Protein AF-0000000065790325 (afdb_homodimer)

Nearest PDB structures (foldseek):
  12as-assembly1_A  TM=9.814E-01  e=4.081E-41  Escherichia coli K-12
  4lns-assembly1_A-2  TM=9.225E-01  e=5.784E-32  Trypanosoma brucei brucei TREU927
  1kmm-assembly1_A  TM=5.498E-01  e=1.445E-05  Escherichia coli
  1htt-assembly2_C  TM=5.388E-01  e=2.063E-05  Escherichia coli
  7z6r-assembly1_A  TM=5.698E-01  e=1.647E-04  Psychrobacter arcticus

Sequence (676 aa):
MAKLVIPSDYDPKMTIRETEKAIRYIRETFQTEFGTAMNLERISAPMFVKKSSGLNDNLSGWEKPVSFTLHDGNEGELQIVHSLAKWKRWALKHYGFSHGEGLFTNMNAIRKDEEVLDNLHSVYVDQWDWEKVIDKSERTEATLRQTVQRIFETIKGMEYHVRALYPQAAYHLPEEISFVTSEELEARWPSLTPSEREDKICQEKGAVFLEHIGGALPLSKKPHDLRAPDYDDWTLNGDLLFWYEPLQRAFEVSSMSIRVDEDRLQEQLKLAGAEDRLDLPFHQALLKGDLPYSIGGGIGQSRLCMLLLGKAHIGEVQASIWPDEIVEKCQAAKIQLLMAKLVIPSDYDPKMTIRETEKAIRYIRETFQTEFGTAMNLERISAPMFVKKSSGLNDNLSGWEKPVSFTLHDGNEGELQIVHSLAKWKRWALKHYGFSHGEGLFTNMNAIRKDEEVLDNLHSVYVDQWDWEKVIDKSERTEATLRQTVQRIFETIKGMEYHVRALYPQAAYHLPEEISFVTSEELEARWPSLTPSEREDKICQEKGAVFLEHIGGALPLSKKPHDLRAPDYDDWTLNGDLLFWYEPLQRAFEVSSMSIRVDEDRLQEQLKLAGAEDRLDLPFHQALLKGDLPYSIGGGIGQSRLCMLLLGKAHIGEVQASIWPDEIVEKCQAAKIQLL

Solvent-accessible surface area (backbone atoms only — not comparable to full-atom values): 35591 Å² total; per-residue (Å²): 123,66,72,71,68,77,50,86,86,55,69,63,77,54,53,72,63,55,44,32,52,50,45,52,51,51,55,58,51,46,53,52,51,47,23,62,77,63,41,32,41,65,43,78,55,59,55,50,45,45,59,79,44,54,38,58,50,52,57,83,63,78,60,62,62,54,62,51,60,46,68,80,50,88,72,54,52,32,26,39,22,63,43,55,74,52,42,44,48,53,45,38,50,76,66,64,57,47,80,65,27,30,35,29,26,78,43,61,24,47,42,44,56,52,82,47,70,40,40,83,38,61,43,60,42,45,23,47,35,33,33,30,33,42,56,77,89,51,75,42,67,66,51,50,52,53,51,50,51,50,51,50,50,47,52,53,50,48,40,54,54,40,34,72,76,38,60,84,33,39,36,88,73,64,93,55,74,42,81,47,42,44,60,56,46,41,70,76,41,70,89,51,52,57,70,54,44,44,28,52,52,14,67,74,55,32,18,32,37,42,23,41,40,38,44,64,31,89,84,80,62,41,43,66,42,83,50,46,42,79,47,43,23,38,82,42,24,32,36,40,31,29,43,36,73,76,73,69,36,52,40,74,38,30,44,36,20,37,40,43,53,56,65,51,31,55,52,36,18,55,76,67,71,45,59,75,53,54,77,26,55,50,44,41,35,42,64,71,60,69,47,68,46,36,36,35,36,36,35,31,49,41,49,45,47,24,52,42,41,56,54,73,35,42,39,55,59,37,34,63,83,76,59,66,69,56,52,53,53,29,52,78,53,56,45,63,63,80,120,65,71,71,68,77,51,84,86,58,71,66,78,54,53,72,64,54,45,32,51,49,46,52,51,50,55,57,50,45,54,52,52,47,24,60,75,62,42,32,41,66,44,78,56,58,55,49,45,44,58,79,44,54,37,58,51,51,58,82,64,79,60,65,61,55,60,50,61,46,68,80,50,89,71,54,54,33,26,39,21,63,43,55,74,51,43,45,47,53,45,38,50,76,68,64,57,47,78,64,29,29,35,31,25,80,45,61,23,47,40,42,54,53,81,46,70,40,40,84,38,62,43,58,43,44,24,46,36,33,33,30,32,43,56,77,91,51,75,41,66,66,51,50,52,52,51,50,51,53,51,50,50,49,52,53,51,47,41,54,54,40,34,72,76,38,59,84,32,40,35,88,74,63,94,55,75,43,79,48,42,44,60,58,46,40,71,76,41,70,87,50,52,56,68,54,43,44,28,52,52,15,66,73,56,31,18,32,37,42,23,41,41,38,44,62,30,88,85,80,63,41,42,67,42,85,49,45,42,79,47,43,22,38,84,43,24,32,35,38,32,29,44,35,73,75,75,69,36,52,41,74,39,31,43,39,21,36,38,42,52,54,65,51,29,54,52,36,17,54,76,67,72,46,58,75,54,53,77,26,55,52,45,41,36,42,64,71,60,69,46,68,46,36,36,34,35,35,35,32,48,41,50,45,47,24,53,42,41,56,53,74,34,41,39,54,59,36,35,63,82,74,58,66,69,56,53,53,54,29,52,76,52,56,46,64,65,80

InterPro domains:
  IPR004618 Aspartate--ammonia ligase [MF_00555] (12-334)
  IPR004618 Aspartate--ammonia ligase [PF03590] (20-248)
  IPR004618 Aspartate--ammonia ligase [PIRSF001555] (9-338)
  IPR004618 Aspartate--ammonia ligase [PTHR30073] (16-331)
  IPR004618 Aspartate--ammonia ligase [TIGR00669] (20-330)
  IPR004618 Aspartate--ammonia ligase [cd00645] (20-330)
  IPR006195 Aminoacyl-tRNA synthetase, class II [PS50862] (24-323)
  IPR045864 Class II Aminoacyl-tRNA synthetase/Biotinyl protein ligase (BPL) and lipoyl protein ligase (LPL) [G3DSA:3.30.930.10] (13-333)
  IPR045864 Class II Aminoacyl-tRNA synthetase/Biotinyl protein ligase (BPL) and lipoyl protein ligase (LPL) [SSF55681] (16-331)

Structure (mmCIF, N/CA/C/O backbone):
data_AF-0000000065790325-model_v1
#
loop_
_entity.id
_entity.type
_entity.pdbx_description
1 polymer 'Aspartate--ammonia ligase'
#
loop_
_atom_site.group_PDB
_atom_site.id
_atom_site.type_symbol
_atom_site.label_atom_id
_atom_site.label_alt_id
_atom_site.label_comp_id
_atom_site.label_asym_id
_atom_site.label_entity_id
_atom_site.label_seq_id
_atom_site.pdbx_PDB_ins_code
_atom_site.Cartn_x
_atom_site.Cartn_y
_atom_site.Cartn_z
_atom_site.occupancy
_atom_site.B_iso_or_equiv
_atom_site.auth_seq_id
_atom_site.auth_comp_id
_atom_site.auth_asym_id
_atom_site.auth_atom_id
_atom_site.pdbx_PDB_model_num
ATOM 1 N N . MET A 1 1 ? -16.719 -12.367 -21.938 1 38.97 1 MET A N 1
ATOM 2 C CA . MET A 1 1 ? -16.766 -11.75 -20.609 1 38.97 1 MET A CA 1
ATOM 3 C C . MET A 1 1 ? -16.766 -12.812 -19.516 1 38.97 1 MET A C 1
ATOM 5 O O . MET A 1 1 ? -17.594 -13.719 -19.531 1 38.97 1 MET A O 1
ATOM 9 N N . ALA A 1 2 ? -15.516 -13.125 -18.969 1 55.03 2 ALA A N 1
ATOM 10 C CA . ALA A 1 2 ? -15.594 -14.211 -18 1 55.03 2 ALA A CA 1
ATOM 11 C C . ALA A 1 2 ? -16.766 -14.016 -17.047 1 55.03 2 ALA A C 1
ATOM 13 O O . ALA A 1 2 ? -17.125 -12.883 -16.734 1 55.03 2 ALA A O 1
ATOM 14 N N . LYS A 1 3 ? -17.547 -15.031 -16.859 1 76.81 3 LYS A N 1
ATOM 15 C CA . LYS A 1 3 ? -18.875 -15.094 -16.234 1 76.81 3 LYS A CA 1
ATOM 16 C C . LYS A 1 3 ? -18.75 -15.133 -14.711 1 76.81 3 LYS A C 1
ATOM 18 O O . LYS A 1 3 ? -17.938 -15.883 -14.164 1 76.81 3 LYS A O 1
ATOM 23 N N . LEU A 1 4 ? -19.125 -14.172 -14.062 1 92.69 4 LEU A N 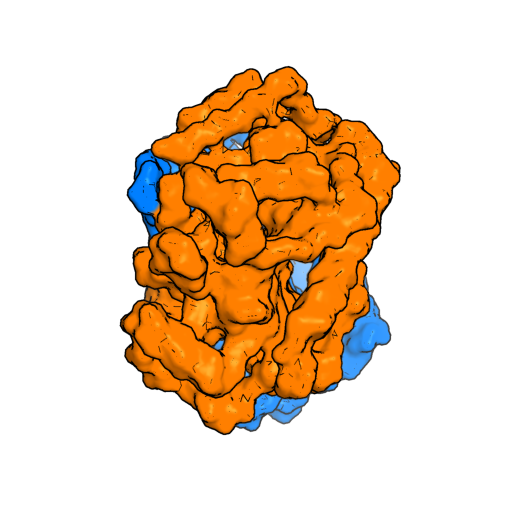1
ATOM 24 C CA . LEU A 1 4 ? -19.344 -14.148 -12.617 1 92.69 4 LEU A CA 1
ATOM 25 C C . LEU A 1 4 ? -20.031 -15.422 -12.156 1 92.69 4 LEU A C 1
ATOM 27 O O . LEU A 1 4 ? -21.047 -15.828 -12.734 1 92.69 4 LEU A O 1
ATOM 31 N N . VAL A 1 5 ? -19.359 -16.125 -11.305 1 95.38 5 VAL A N 1
ATOM 32 C CA . VAL A 1 5 ? -19.938 -17.328 -10.703 1 95.38 5 VAL A CA 1
ATOM 33 C C . VAL A 1 5 ? -20.578 -16.969 -9.359 1 95.38 5 VAL A C 1
ATOM 35 O O . VAL A 1 5 ? -19.922 -16.359 -8.5 1 95.38 5 VAL A O 1
ATOM 38 N N . ILE A 1 6 ? -21.844 -17.344 -9.219 1 95.88 6 ILE A N 1
ATOM 39 C CA . ILE A 1 6 ? -22.531 -17.203 -7.945 1 95.88 6 ILE A CA 1
ATOM 40 C C . ILE A 1 6 ? -22.766 -18.578 -7.324 1 95.88 6 ILE A C 1
ATOM 42 O O . ILE A 1 6 ? -23.562 -19.375 -7.84 1 95.88 6 ILE A O 1
ATOM 46 N N . PRO A 1 7 ? -22.062 -18.828 -6.223 1 95 7 PRO A N 1
ATOM 47 C CA . PRO A 1 7 ? -22.312 -20.125 -5.586 1 95 7 PRO A CA 1
ATOM 48 C C . PRO A 1 7 ? -23.75 -20.281 -5.113 1 95 7 PRO A C 1
ATOM 50 O O . PRO A 1 7 ? -24.359 -19.297 -4.66 1 95 7 PRO A O 1
ATOM 53 N N . SER A 1 8 ? -24.219 -21.516 -5.215 1 89.69 8 SER A N 1
ATOM 54 C CA . SER A 1 8 ? -25.578 -21.781 -4.754 1 89.69 8 SER A CA 1
ATOM 55 C C . SER A 1 8 ? -25.703 -21.531 -3.256 1 89.69 8 SER A C 1
ATOM 57 O O . SER A 1 8 ? -24.891 -22.016 -2.471 1 89.69 8 SER A O 1
ATOM 59 N N . ASP A 1 9 ? -26.641 -20.781 -2.789 1 88.19 9 ASP A N 1
ATOM 60 C CA . ASP A 1 9 ? -26.969 -20.5 -1.396 1 88.19 9 ASP A CA 1
ATOM 61 C C . ASP A 1 9 ? -25.781 -19.906 -0.655 1 88.19 9 ASP A C 1
ATOM 63 O O . ASP A 1 9 ? -25.469 -20.312 0.465 1 88.19 9 ASP A O 1
ATOM 67 N N . TYR A 1 10 ? -25.109 -19.078 -1.27 1 94.5 10 TYR A N 1
ATOM 68 C CA . TYR A 1 10 ? -23.938 -18.453 -0.667 1 94.5 10 TYR A CA 1
ATOM 69 C C . TYR A 1 10 ? -24.328 -17.656 0.571 1 94.5 10 TYR A C 1
ATOM 71 O O . TYR A 1 10 ? -25.328 -16.938 0.569 1 94.5 10 TYR A O 1
ATOM 79 N N . ASP A 1 11 ? -23.562 -17.859 1.636 1 94.56 11 ASP A N 1
ATOM 80 C CA . ASP A 1 11 ? -23.594 -17.094 2.877 1 94.56 11 ASP A CA 1
ATOM 81 C C . ASP A 1 11 ? -22.203 -16.594 3.244 1 94.56 11 ASP A C 1
ATOM 83 O O . ASP A 1 11 ? -21.281 -17.391 3.451 1 94.56 11 ASP A O 1
ATOM 87 N N . PRO A 1 12 ? -22.047 -15.281 3.371 1 94.25 12 PRO A N 1
ATOM 88 C CA . PRO A 1 12 ? -20.719 -14.758 3.713 1 94.25 12 PRO A CA 1
ATOM 89 C C . PRO A 1 12 ? -20.266 -15.195 5.102 1 94.25 12 PRO A C 1
ATOM 91 O O . PRO A 1 12 ? -19.062 -15.148 5.395 1 94.25 12 PRO A O 1
ATOM 94 N N . LYS A 1 13 ? -21.109 -15.531 5.98 1 95.81 13 LYS A N 1
ATOM 95 C CA . LYS A 1 13 ? -20.859 -16.062 7.316 1 95.81 13 LYS A CA 1
ATOM 96 C C . LYS A 1 13 ? -20.406 -14.953 8.266 1 95.81 13 LYS A C 1
ATOM 98 O O . LYS A 1 13 ? -20.469 -15.109 9.484 1 95.81 13 LYS A O 1
ATOM 103 N N . MET A 1 14 ? -19.875 -13.906 7.77 1 97 14 MET A N 1
ATOM 104 C CA . MET A 1 14 ? -19.359 -12.789 8.555 1 97 14 MET A CA 1
ATOM 105 C C . MET A 1 14 ? -19.828 -11.453 7.984 1 97 14 MET A C 1
ATOM 107 O O . MET A 1 14 ? -20.016 -11.328 6.773 1 97 14 MET A O 1
ATOM 111 N N . THR A 1 15 ? -19.984 -10.492 8.898 1 96.62 15 THR A N 1
ATOM 112 C CA . THR A 1 15 ? -20.219 -9.125 8.445 1 96.62 15 THR A CA 1
ATOM 113 C C . THR A 1 15 ? -18.984 -8.539 7.793 1 96.62 15 THR A C 1
ATOM 115 O O . THR A 1 15 ? -17.891 -9.117 7.871 1 96.62 15 THR A O 1
ATOM 118 N N . ILE A 1 16 ? -19.141 -7.418 7.133 1 97 16 ILE A N 1
ATOM 119 C CA . ILE A 1 16 ? -18.031 -6.727 6.504 1 97 16 ILE A CA 1
ATOM 120 C C . ILE A 1 16 ? -16.969 -6.406 7.551 1 97 16 ILE A C 1
ATOM 122 O O . ILE A 1 16 ? -15.773 -6.648 7.336 1 97 16 ILE A O 1
ATOM 126 N N . ARG A 1 17 ? -17.344 -5.895 8.719 1 97.38 17 ARG A N 1
ATOM 127 C CA . ARG A 1 17 ? -16.406 -5.488 9.75 1 97.38 17 ARG A CA 1
ATOM 128 C C . ARG A 1 17 ? -15.695 -6.699 10.352 1 97.38 17 ARG A C 1
ATOM 130 O O . ARG A 1 17 ? -14.5 -6.633 10.672 1 97.38 17 ARG A O 1
ATOM 137 N N . GLU A 1 18 ? -16.406 -7.793 10.523 1 97.44 18 GLU A N 1
ATOM 138 C CA . GLU A 1 18 ? -15.781 -9.031 10.977 1 97.44 18 GLU A CA 1
ATOM 139 C C . GLU A 1 18 ? -14.75 -9.531 9.961 1 97.44 18 GLU A C 1
ATOM 141 O O . GLU A 1 18 ? -13.672 -9.984 10.336 1 97.44 18 GLU A O 1
ATOM 146 N N . THR A 1 19 ? -15.164 -9.453 8.688 1 98.31 19 THR A N 1
ATOM 147 C CA . THR A 1 19 ? -14.258 -9.859 7.621 1 98.31 19 THR A CA 1
ATOM 148 C C . THR A 1 19 ? -12.992 -9.016 7.633 1 98.31 19 THR A C 1
ATOM 150 O O . THR A 1 19 ? -11.883 -9.547 7.484 1 98.31 19 THR A O 1
ATOM 153 N N . GLU A 1 20 ? -13.141 -7.707 7.855 1 98.31 20 GLU A N 1
ATOM 154 C CA . GLU A 1 20 ? -11.992 -6.805 7.906 1 98.31 20 GLU A CA 1
ATOM 155 C C . GLU A 1 20 ? -11.07 -7.152 9.07 1 98.31 20 GLU A C 1
ATOM 157 O O . GLU A 1 20 ? -9.852 -7.078 8.945 1 98.31 20 GLU A O 1
ATOM 162 N N . LYS A 1 21 ? -11.617 -7.52 10.195 1 97.62 21 LYS A N 1
ATOM 163 C CA . LYS A 1 21 ? -10.812 -7.961 11.328 1 97.62 21 LYS A CA 1
ATOM 164 C C . LYS A 1 21 ? -10.031 -9.227 10.984 1 97.62 21 LYS A C 1
ATOM 166 O O . LYS A 1 21 ? -8.859 -9.352 11.352 1 97.62 21 LYS A O 1
ATOM 171 N N . ALA A 1 22 ? -10.703 -10.125 10.297 1 98.44 22 ALA A N 1
ATOM 172 C CA . ALA A 1 22 ? -10.047 -11.367 9.898 1 98.44 22 ALA A CA 1
ATOM 173 C C . ALA A 1 22 ? -8.93 -11.102 8.891 1 98.44 22 ALA A C 1
ATOM 175 O O . ALA A 1 22 ? -7.859 -11.703 8.977 1 98.44 22 ALA A O 1
ATOM 176 N N . ILE A 1 23 ? -9.188 -10.219 7.941 1 98.5 23 ILE A N 1
ATOM 177 C CA . ILE A 1 23 ? -8.188 -9.836 6.949 1 98.5 23 ILE A CA 1
ATOM 178 C C . ILE A 1 23 ? -6.945 -9.305 7.648 1 98.5 23 ILE A C 1
ATOM 180 O O . ILE A 1 23 ? -5.824 -9.711 7.34 1 98.5 23 ILE A O 1
ATOM 184 N N . ARG A 1 24 ? -7.129 -8.391 8.57 1 97.62 24 ARG A N 1
ATOM 185 C CA . ARG A 1 24 ? -6.004 -7.832 9.312 1 97.62 24 ARG A CA 1
ATOM 186 C C . ARG A 1 24 ? -5.211 -8.93 10.016 1 97.62 24 ARG A C 1
ATOM 188 O O . ARG A 1 24 ? -3.982 -8.961 9.945 1 97.62 24 ARG A O 1
ATOM 195 N N . TYR A 1 25 ? -5.918 -9.789 10.719 1 98.06 25 TYR A N 1
ATOM 196 C CA . TYR A 1 25 ? -5.27 -10.867 11.461 1 98.06 25 TYR A CA 1
ATOM 197 C C . TYR A 1 25 ? -4.453 -11.758 10.531 1 98.06 25 TYR A C 1
ATOM 199 O O . TYR A 1 25 ? -3.297 -12.07 10.82 1 98.06 25 TYR A O 1
ATOM 207 N N . ILE A 1 26 ? -5.055 -12.172 9.414 1 98.62 26 ILE A N 1
ATOM 208 C CA . ILE A 1 26 ? -4.402 -13.07 8.461 1 98.62 26 ILE A CA 1
ATOM 209 C C . ILE A 1 26 ? -3.15 -12.406 7.898 1 98.62 26 ILE A C 1
ATOM 211 O O . ILE A 1 26 ? -2.076 -13.008 7.879 1 98.62 26 ILE A O 1
ATOM 215 N N . ARG A 1 27 ? -3.275 -11.203 7.449 1 97.94 27 ARG A N 1
ATOM 216 C CA . ARG A 1 27 ? -2.158 -10.5 6.828 1 97.94 27 ARG A CA 1
ATOM 217 C C . ARG A 1 27 ? -1.004 -10.328 7.809 1 97.94 27 ARG A C 1
ATOM 219 O O . ARG A 1 27 ? 0.149 -10.609 7.473 1 97.94 27 ARG A O 1
ATOM 226 N N . GLU A 1 28 ? -1.287 -9.914 9.031 1 97 28 GLU A N 1
ATOM 227 C CA . GLU A 1 28 ? -0.241 -9.648 10.016 1 97 28 GLU A CA 1
ATOM 228 C C . GLU A 1 28 ? 0.417 -10.945 10.484 1 97 28 GLU A C 1
ATOM 230 O O . GLU A 1 28 ? 1.641 -11.008 10.617 1 97 28 GLU A O 1
ATOM 235 N N . THR A 1 29 ? -0.398 -11.922 10.727 1 98.12 29 THR A N 1
ATOM 236 C CA . THR A 1 29 ? 0.13 -13.18 11.242 1 98.12 29 THR A CA 1
ATOM 237 C C . THR A 1 29 ? 0.902 -13.922 10.148 1 98.12 29 THR A C 1
ATOM 239 O O . THR A 1 29 ? 1.987 -14.445 10.406 1 98.12 29 THR A O 1
ATOM 242 N N . PHE A 1 30 ? 0.343 -13.984 8.961 1 98.62 30 PHE A N 1
ATOM 243 C CA . PHE A 1 30 ? 0.989 -14.727 7.891 1 98.62 30 PHE A CA 1
ATOM 244 C C . PHE A 1 30 ? 2.354 -14.133 7.562 1 98.62 30 PHE A C 1
ATOM 246 O O . PHE A 1 30 ? 3.33 -14.859 7.383 1 98.62 30 PHE A O 1
ATOM 253 N N . GLN A 1 31 ? 2.41 -12.836 7.402 1 97.69 31 GLN A N 1
ATOM 254 C CA . GLN A 1 31 ? 3.682 -12.242 7.004 1 97.69 31 GLN A CA 1
ATOM 255 C C . GLN A 1 31 ? 4.766 -12.516 8.047 1 97.69 31 GLN A C 1
ATOM 257 O O . GLN A 1 31 ? 5.938 -12.672 7.703 1 97.69 31 GLN A O 1
ATOM 262 N N . THR A 1 32 ? 4.383 -12.531 9.312 1 97.62 32 THR A N 1
ATOM 263 C CA . THR A 1 32 ? 5.34 -12.844 10.367 1 97.62 32 THR A CA 1
ATOM 264 C C . THR A 1 32 ? 5.812 -14.289 10.266 1 97.62 32 THR A C 1
ATOM 266 O O . THR A 1 32 ? 7.016 -14.562 10.297 1 97.62 32 THR A O 1
ATOM 269 N N . GLU A 1 33 ? 4.863 -15.203 10.133 1 98.44 33 GLU A N 1
ATOM 270 C CA . GLU A 1 33 ? 5.191 -16.625 10.055 1 98.44 33 GLU A CA 1
ATOM 271 C C . GLU A 1 33 ? 5.949 -16.938 8.766 1 98.44 33 GLU A C 1
ATOM 273 O O . GLU A 1 33 ? 6.906 -17.719 8.781 1 98.44 33 GLU A O 1
ATOM 278 N N . PHE A 1 34 ? 5.48 -16.375 7.723 1 98.56 34 PHE A N 1
ATOM 279 C CA . PHE A 1 34 ? 6.098 -16.547 6.41 1 98.56 34 PHE A CA 1
ATOM 280 C C . PHE A 1 34 ? 7.531 -16.016 6.418 1 98.56 34 PHE A C 1
ATOM 282 O O . PHE A 1 34 ? 8.445 -16.703 5.953 1 98.56 34 PHE A O 1
ATOM 289 N N . GLY A 1 35 ? 7.707 -14.805 6.938 1 98.5 35 GLY A N 1
ATOM 290 C CA . GLY A 1 35 ? 9.047 -14.25 7.059 1 98.5 35 GLY A CA 1
ATOM 291 C C . GLY A 1 35 ? 9.984 -15.125 7.863 1 98.5 35 GLY A C 1
ATOM 292 O O . GLY A 1 35 ? 11.141 -15.32 7.477 1 98.5 35 GLY A O 1
ATOM 293 N N . THR A 1 36 ? 9.453 -15.617 8.953 1 98.31 36 THR A N 1
ATOM 294 C CA . THR A 1 36 ? 10.266 -16.469 9.82 1 98.31 36 THR A CA 1
ATOM 295 C C . THR A 1 36 ? 10.602 -17.781 9.133 1 98.31 36 THR A C 1
ATOM 297 O O . THR A 1 36 ? 11.758 -18.188 9.086 1 98.31 36 THR A O 1
ATOM 300 N N . ALA A 1 37 ? 9.602 -18.438 8.555 1 98.44 37 ALA A N 1
ATOM 301 C CA . ALA A 1 37 ? 9.766 -19.75 7.934 1 98.44 37 ALA A CA 1
ATOM 302 C C . ALA A 1 37 ? 10.742 -19.672 6.762 1 98.44 37 ALA A C 1
ATOM 304 O O . ALA A 1 37 ? 11.492 -20.625 6.516 1 98.44 37 ALA A O 1
ATOM 305 N N . MET A 1 38 ? 10.781 -18.578 6.051 1 98.62 38 MET A N 1
ATOM 306 C CA . MET A 1 38 ? 11.547 -18.453 4.809 1 98.62 38 MET A CA 1
ATOM 307 C C . MET A 1 38 ? 12.812 -17.641 5.027 1 98.62 38 MET A C 1
ATOM 309 O O . MET A 1 38 ? 13.602 -17.438 4.098 1 98.62 38 MET A O 1
ATOM 313 N N . ASN A 1 39 ? 13.031 -17.125 6.305 1 98.62 39 ASN A N 1
ATOM 314 C CA . ASN A 1 39 ? 14.156 -16.266 6.633 1 98.62 39 ASN A CA 1
ATOM 315 C C . ASN A 1 39 ? 14.18 -15.016 5.766 1 98.62 39 ASN A C 1
ATOM 317 O O . ASN A 1 39 ? 15.18 -14.727 5.105 1 98.62 39 ASN A O 1
ATOM 321 N N . LEU A 1 40 ? 13.086 -14.305 5.75 1 98.81 40 LEU A N 1
ATOM 322 C CA . LEU A 1 40 ? 12.922 -13.086 4.965 1 98.81 40 LEU A CA 1
ATOM 323 C C . LEU A 1 40 ? 12.742 -11.875 5.867 1 98.81 40 LEU A C 1
ATOM 325 O O . LEU A 1 40 ? 12.133 -11.969 6.934 1 98.81 40 LEU A O 1
ATOM 329 N N . GLU A 1 41 ? 13.234 -10.758 5.426 1 98.38 41 GLU A N 1
ATOM 330 C CA . GLU A 1 41 ? 13.062 -9.477 6.094 1 98.38 41 GLU A CA 1
ATOM 331 C C . GLU A 1 41 ? 12.109 -8.57 5.316 1 98.38 41 GLU A C 1
ATOM 333 O O . GLU A 1 41 ? 12.148 -8.531 4.086 1 98.38 41 GLU A O 1
ATOM 338 N N . ARG A 1 42 ? 11.242 -7.914 6.039 1 98.25 42 ARG A N 1
ATOM 339 C CA . ARG A 1 42 ? 10.328 -6.977 5.398 1 98.25 42 ARG A CA 1
ATOM 340 C C . ARG A 1 42 ? 11.07 -5.738 4.902 1 98.25 42 ARG A C 1
ATOM 342 O O . ARG A 1 42 ? 11.805 -5.105 5.66 1 98.25 42 ARG A O 1
ATOM 349 N N . ILE A 1 43 ? 10.906 -5.379 3.672 1 98.19 43 ILE A N 1
ATOM 350 C CA . ILE A 1 43 ? 11.57 -4.23 3.059 1 98.19 43 ILE A CA 1
ATOM 351 C C . ILE A 1 43 ? 10.531 -3.318 2.412 1 98.19 43 ILE A C 1
ATOM 353 O O . ILE A 1 43 ? 9.531 -3.797 1.861 1 98.19 43 ILE A O 1
ATOM 357 N N . SER A 1 44 ? 10.711 -1.984 2.492 1 97.44 44 SER A N 1
ATOM 358 C CA . SER A 1 44 ? 9.852 -1.008 1.83 1 97.44 44 SER A CA 1
ATOM 359 C C . SER A 1 44 ? 9.992 -1.082 0.314 1 97.44 44 SER A C 1
ATOM 361 O O . SER A 1 44 ? 11.109 -1.072 -0.21 1 97.44 44 SER A O 1
ATOM 363 N N . ALA A 1 45 ? 8.875 -1.185 -0.318 1 95.5 45 ALA A N 1
ATOM 364 C CA . ALA A 1 45 ? 8.898 -1.366 -1.767 1 95.5 45 ALA A CA 1
ATOM 365 C C . ALA A 1 45 ? 8.383 -0.122 -2.484 1 95.5 45 ALA A C 1
ATOM 367 O O . ALA A 1 45 ? 7.59 0.64 -1.927 1 95.5 45 ALA A O 1
ATOM 368 N N . PRO A 1 46 ? 8.875 0.091 -3.688 1 97.31 46 PRO A N 1
ATOM 369 C CA . PRO A 1 46 ? 8.336 1.19 -4.488 1 97.31 46 PRO A CA 1
ATOM 370 C C . PRO A 1 46 ? 6.965 0.867 -5.082 1 97.31 46 PRO A C 1
ATOM 372 O O . PRO A 1 46 ? 6.695 -0.287 -5.43 1 97.31 46 PRO A O 1
ATOM 375 N N . MET A 1 47 ? 6.191 1.908 -5.211 1 97.62 47 MET A N 1
ATOM 376 C CA . MET A 1 47 ? 4.91 1.775 -5.898 1 97.62 47 MET A CA 1
ATOM 377 C C . MET A 1 47 ? 5.078 1.966 -7.402 1 97.62 47 MET A C 1
ATOM 379 O O . MET A 1 47 ? 4.242 1.516 -8.188 1 97.62 47 MET A O 1
ATOM 383 N N . PHE A 1 48 ? 6.086 2.646 -7.789 1 98.06 48 PHE A N 1
ATOM 384 C CA . PHE A 1 48 ? 6.398 2.932 -9.188 1 98.06 48 PHE A CA 1
ATOM 385 C C . PHE A 1 48 ? 7.906 2.945 -9.414 1 98.06 48 PHE A C 1
ATOM 387 O O . PHE A 1 48 ? 8.68 3.121 -8.469 1 98.06 48 PHE A O 1
ATOM 394 N N . VAL A 1 49 ? 8.312 2.746 -10.625 1 97.06 49 VAL A N 1
ATOM 395 C CA . VAL A 1 49 ? 9.711 2.74 -11.039 1 97.06 49 VAL A CA 1
ATOM 396 C C . VAL A 1 49 ? 9.859 3.512 -12.352 1 97.06 49 VAL A C 1
ATOM 398 O O . VAL A 1 49 ? 8.875 3.777 -13.039 1 97.06 49 VAL A O 1
ATOM 401 N N . LYS A 1 50 ? 11.109 3.861 -12.656 1 95.69 50 LYS A N 1
ATOM 402 C CA . LYS A 1 50 ? 11.398 4.473 -13.953 1 95.69 50 LYS A CA 1
ATOM 403 C C . LYS A 1 50 ? 11.281 3.451 -15.078 1 95.69 50 LYS A C 1
ATOM 405 O O . LYS A 1 50 ? 11.797 2.338 -14.977 1 95.69 50 LYS A O 1
ATOM 410 N N . LYS A 1 51 ? 10.625 3.859 -16.109 1 95.19 51 LYS A N 1
ATOM 411 C CA . LYS A 1 51 ? 10.555 3 -17.297 1 95.19 51 LYS A CA 1
ATOM 412 C C . LYS A 1 51 ? 11.953 2.605 -17.766 1 95.19 51 LYS A C 1
ATOM 414 O O . LYS A 1 51 ? 12.188 1.452 -18.125 1 95.19 51 LYS A O 1
ATOM 419 N N . SER A 1 52 ? 12.859 3.486 -17.688 1 94.06 52 SER A N 1
ATOM 420 C CA . SER A 1 52 ? 14.203 3.312 -18.219 1 94.06 52 SER A CA 1
ATOM 421 C C . SER A 1 52 ? 15.008 2.312 -17.391 1 94.06 52 SER A C 1
ATOM 423 O O . SER A 1 52 ? 16.062 1.845 -17.828 1 94.06 52 SER A O 1
ATOM 425 N N . SER A 1 53 ? 14.539 1.98 -16.219 1 93.31 53 SER A N 1
ATOM 426 C CA . SER A 1 53 ? 15.297 1.084 -15.352 1 93.31 53 SER A CA 1
ATOM 427 C C . SER A 1 53 ? 15.148 -0.368 -15.789 1 93.31 53 SER A C 1
ATOM 429 O O . SER A 1 53 ? 15.984 -1.211 -15.469 1 93.31 53 SER A O 1
ATOM 431 N N . GLY A 1 54 ? 14.031 -0.709 -16.484 1 93.62 54 GLY A N 1
ATOM 432 C CA . GLY A 1 54 ? 13.727 -2.082 -16.844 1 93.62 54 GLY A CA 1
ATOM 433 C C . GLY A 1 54 ? 13.273 -2.928 -15.672 1 93.62 54 GLY A C 1
ATOM 434 O O . GLY A 1 54 ? 13.188 -4.152 -15.781 1 93.62 54 GLY A O 1
ATOM 435 N N . LEU A 1 55 ? 12.938 -2.283 -14.562 1 95.62 55 LEU A N 1
ATOM 436 C CA . LEU A 1 55 ? 12.633 -3.02 -13.344 1 95.62 55 LEU A CA 1
ATOM 437 C C . LEU A 1 55 ? 11.172 -3.453 -13.32 1 95.62 55 LEU A C 1
ATOM 439 O O . LEU A 1 55 ? 10.789 -4.34 -12.555 1 95.62 55 LEU A O 1
ATOM 443 N N . ASN A 1 56 ? 10.328 -2.812 -14.062 1 95.62 56 ASN A N 1
ATOM 444 C CA . ASN A 1 56 ? 8.914 -3.195 -14.047 1 95.62 56 ASN A CA 1
ATOM 445 C C . ASN A 1 56 ? 8.68 -4.516 -14.773 1 95.62 56 ASN A C 1
ATOM 447 O O . ASN A 1 56 ? 9.43 -4.871 -15.68 1 95.62 56 ASN A O 1
ATOM 451 N N . ASP A 1 57 ? 7.668 -5.195 -14.289 1 92.44 57 ASP A N 1
ATOM 452 C CA . ASP A 1 57 ? 7.23 -6.434 -14.922 1 92.44 57 ASP A CA 1
ATOM 453 C C . ASP A 1 57 ? 6.398 -6.145 -16.172 1 92.44 57 ASP A C 1
ATOM 455 O O . ASP A 1 57 ? 5.434 -5.379 -16.109 1 92.44 57 ASP A O 1
ATOM 459 N N . ASN A 1 58 ? 6.711 -6.789 -17.219 1 86.25 58 ASN A N 1
ATOM 460 C CA . ASN A 1 58 ? 6.008 -6.57 -18.484 1 86.25 58 ASN A CA 1
ATOM 461 C C . ASN A 1 58 ? 4.902 -7.602 -18.688 1 86.25 58 ASN A C 1
ATOM 463 O O . ASN A 1 58 ? 4.18 -7.547 -19.688 1 86.25 58 ASN A O 1
ATOM 467 N N . LEU A 1 59 ? 4.789 -8.43 -17.75 1 86.88 59 LEU A N 1
ATOM 468 C CA . LEU A 1 59 ? 3.785 -9.484 -17.812 1 86.88 59 LEU A CA 1
ATOM 469 C C . LEU A 1 59 ? 3.861 -10.234 -19.141 1 86.88 59 LEU A C 1
ATOM 471 O O . LEU A 1 59 ? 4.898 -10.812 -19.469 1 86.88 59 LEU A O 1
ATOM 475 N N . SER A 1 60 ? 2.734 -10.25 -19.875 1 81.75 60 SER A N 1
ATOM 476 C CA . SER A 1 60 ? 2.73 -10.992 -21.141 1 81.75 60 SER A CA 1
ATOM 477 C C . SER A 1 60 ? 3.275 -10.141 -22.281 1 81.75 60 SER A C 1
ATOM 479 O O . SER A 1 60 ? 3.467 -10.633 -23.391 1 81.75 60 SER A O 1
ATOM 481 N N . GLY A 1 61 ? 3.477 -8.891 -22.078 1 82.38 61 GLY A N 1
ATOM 482 C CA . GLY A 1 61 ? 4.082 -8.039 -23.078 1 82.38 61 GLY A CA 1
ATOM 483 C C . GLY A 1 61 ? 3.117 -7.031 -23.672 1 82.38 61 GLY A C 1
ATOM 484 O O . GLY A 1 61 ? 3.529 -5.961 -24.125 1 82.38 61 GLY A O 1
ATOM 485 N N . TRP A 1 62 ? 1.853 -7.391 -23.656 1 85.56 62 TRP A N 1
ATOM 486 C CA . TRP A 1 62 ? 0.922 -6.473 -24.297 1 85.56 62 TRP A CA 1
ATOM 487 C C . TRP A 1 62 ? 0.275 -5.539 -23.281 1 85.56 62 TRP A C 1
ATOM 489 O O . TRP A 1 62 ? -0.245 -4.484 -23.641 1 85.56 62 TRP A O 1
ATOM 499 N N . GLU A 1 63 ? 0.247 -5.977 -22.047 1 91.69 63 GLU A N 1
ATOM 500 C CA . GLU A 1 63 ? -0.357 -5.145 -21.016 1 91.69 63 GLU A CA 1
ATOM 501 C C . GLU A 1 63 ? 0.449 -3.865 -20.797 1 91.69 63 GLU A C 1
ATOM 503 O O . GLU A 1 63 ? 1.681 -3.904 -20.734 1 91.69 63 GLU A O 1
ATOM 508 N N . LYS A 1 64 ? -0.229 -2.762 -20.672 1 94 64 LYS A N 1
ATOM 509 C CA . LYS A 1 64 ? 0.421 -1.475 -20.453 1 94 64 LYS A CA 1
ATOM 510 C C . LYS A 1 64 ? 0.3 -1.05 -18.984 1 94 64 LYS A C 1
ATOM 512 O O . LYS A 1 64 ? -0.792 -1.077 -18.406 1 94 64 LYS A O 1
ATOM 517 N N . PRO A 1 65 ? 1.423 -0.665 -18.391 1 96.69 65 PRO A N 1
ATOM 518 C CA . PRO A 1 65 ? 1.333 -0.148 -17.016 1 96.69 65 PRO A CA 1
ATOM 519 C C . PRO A 1 65 ? 0.694 1.237 -16.953 1 96.69 65 PRO A C 1
ATOM 521 O O . PRO A 1 65 ? 0.691 1.968 -17.953 1 96.69 65 PRO A O 1
ATOM 524 N N . VAL A 1 66 ? 0.083 1.602 -15.789 1 97.56 66 VAL A N 1
ATOM 525 C CA . VAL A 1 66 ? -0.279 2.99 -15.531 1 97.56 66 VAL A CA 1
ATOM 526 C C . VAL A 1 66 ? 0.981 3.848 -15.453 1 97.56 66 VAL A C 1
ATOM 528 O O . VAL A 1 66 ? 1.889 3.562 -14.672 1 97.56 66 VAL A O 1
ATOM 531 N N . SER A 1 67 ? 1.057 4.844 -16.281 1 96.88 67 SER A N 1
ATOM 532 C CA . SER A 1 67 ? 2.273 5.645 -16.391 1 96.88 67 SER A CA 1
ATOM 533 C C . SER A 1 67 ? 1.989 7.117 -16.125 1 96.88 67 SER A C 1
ATOM 535 O O . SER A 1 67 ? 0.85 7.57 -16.25 1 96.88 67 SER A O 1
ATOM 537 N N . PHE A 1 68 ? 2.979 7.855 -15.656 1 96.56 68 PHE A N 1
ATOM 538 C CA . PHE A 1 68 ? 2.881 9.289 -15.43 1 96.56 68 PHE A CA 1
ATOM 539 C C . PHE A 1 68 ? 4.262 9.938 -15.445 1 96.56 68 PHE A C 1
ATOM 541 O O . PHE A 1 68 ? 5.277 9.242 -15.516 1 96.56 68 PHE A O 1
ATOM 548 N N . THR A 1 69 ? 4.301 11.258 -15.539 1 94.94 69 THR A N 1
ATOM 549 C CA . THR A 1 69 ? 5.52 12.047 -15.43 1 94.94 69 THR A CA 1
ATOM 550 C C . THR A 1 69 ? 5.422 13.039 -14.273 1 94.94 69 THR A C 1
ATOM 552 O O . THR A 1 69 ? 4.324 13.367 -13.82 1 94.94 69 THR A O 1
ATOM 555 N N . LEU A 1 70 ? 6.562 13.414 -13.828 1 92.56 70 LEU A N 1
ATOM 556 C CA . LEU A 1 70 ? 6.594 14.383 -12.734 1 92.56 70 LEU A CA 1
ATOM 557 C C . LEU A 1 70 ? 6.539 15.812 -13.273 1 92.56 70 LEU A C 1
ATOM 559 O O . LEU A 1 70 ? 7.023 16.078 -14.375 1 92.56 70 LEU A O 1
ATOM 563 N N . HIS A 1 71 ? 5.871 16.75 -12.594 1 82.5 71 HIS A N 1
ATOM 564 C CA . HIS A 1 71 ? 5.75 18.156 -12.969 1 82.5 71 HIS A CA 1
ATOM 565 C C . HIS A 1 71 ? 7.121 18.766 -13.219 1 82.5 71 HIS A C 1
ATOM 567 O O . HIS A 1 71 ? 7.332 19.438 -14.234 1 82.5 71 HIS A O 1
ATOM 573 N N . ASP A 1 72 ? 8.016 18.797 -12.406 1 66.88 72 ASP A N 1
ATOM 574 C CA . ASP A 1 72 ? 9.289 19.5 -12.609 1 66.88 72 ASP A CA 1
ATOM 575 C C . ASP A 1 72 ? 10.445 18.5 -12.727 1 66.88 72 ASP A C 1
ATOM 577 O O . ASP A 1 72 ? 11.602 18.859 -12.5 1 66.88 72 ASP A O 1
ATOM 581 N N . GLY A 1 73 ? 10.078 17.297 -13.195 1 66.44 73 GLY A N 1
ATOM 582 C CA . GLY A 1 73 ? 11.211 16.391 -13.141 1 66.44 73 GLY A CA 1
ATOM 583 C C . GLY A 1 73 ? 11.648 15.891 -14.508 1 66.44 73 GLY A C 1
ATOM 584 O O . GLY A 1 73 ? 10.867 15.922 -15.461 1 66.44 73 GLY A O 1
ATOM 585 N N . ASN A 1 74 ? 12.852 15.766 -14.586 1 80.88 74 ASN A N 1
ATOM 586 C CA . ASN A 1 74 ? 13.492 15.188 -15.766 1 80.88 74 ASN A CA 1
ATOM 587 C C . ASN A 1 74 ? 13.727 13.688 -15.594 1 80.88 74 ASN A C 1
ATOM 589 O O . ASN A 1 74 ? 14.719 13.148 -16.094 1 80.88 74 ASN A O 1
ATOM 593 N N . GLU A 1 75 ? 12.828 13.117 -14.828 1 85.25 75 GLU A N 1
ATOM 594 C CA . GLU A 1 75 ? 13.047 11.711 -14.477 1 85.25 75 GLU A CA 1
ATOM 595 C C . GLU A 1 75 ? 12.492 10.781 -15.555 1 85.25 75 GLU A C 1
ATOM 597 O O . GLU A 1 75 ? 12.617 9.562 -15.445 1 85.25 75 GLU A O 1
ATOM 602 N N . GLY A 1 76 ? 11.875 11.328 -16.547 1 91.31 76 GLY A N 1
ATOM 603 C CA . GLY A 1 76 ? 11.266 10.5 -17.578 1 91.31 76 GLY A CA 1
ATOM 604 C C . GLY A 1 76 ? 9.938 9.898 -17.141 1 91.31 76 GLY A C 1
ATOM 605 O O . GLY A 1 76 ? 9.32 10.359 -16.188 1 91.31 76 GLY A O 1
ATOM 606 N N . GLU A 1 77 ? 9.57 8.883 -17.875 1 95.69 77 GLU A N 1
ATOM 607 C CA . GLU A 1 77 ? 8.297 8.211 -17.609 1 95.69 77 GLU A CA 1
ATOM 608 C C . GLU A 1 77 ? 8.406 7.277 -16.406 1 95.69 77 GLU A C 1
ATOM 610 O O . GLU A 1 77 ? 9.336 6.473 -16.328 1 95.69 77 GLU A O 1
ATOM 615 N N . LEU A 1 78 ? 7.492 7.469 -15.477 1 97.25 78 LEU A N 1
ATOM 616 C CA . LEU A 1 78 ? 7.34 6.555 -14.344 1 97.25 78 LEU A CA 1
ATOM 617 C C . LEU A 1 78 ? 6.164 5.613 -14.562 1 97.25 78 LEU A C 1
ATOM 619 O O . LEU A 1 78 ? 5.184 5.977 -15.219 1 97.25 78 LEU A O 1
ATOM 623 N N . GLN A 1 79 ? 6.324 4.398 -14.023 1 97.88 79 GLN A N 1
ATOM 624 C CA . GLN A 1 79 ? 5.305 3.365 -14.195 1 97.88 79 GLN A CA 1
ATOM 625 C C . GLN A 1 79 ? 4.934 2.732 -12.859 1 97.88 79 GLN A C 1
ATOM 627 O O . GLN A 1 79 ? 5.809 2.309 -12.102 1 97.88 79 GLN A O 1
ATOM 632 N N . ILE A 1 80 ? 3.604 2.717 -12.617 1 98.19 80 ILE A N 1
ATOM 633 C CA . ILE A 1 80 ? 3.172 1.886 -11.5 1 98.19 80 ILE A CA 1
ATOM 634 C C . ILE A 1 80 ? 3.518 0.425 -11.773 1 98.19 80 ILE A C 1
ATOM 636 O O . ILE A 1 80 ? 3.324 -0.065 -12.891 1 98.19 80 ILE A O 1
ATOM 640 N N . VAL A 1 81 ? 3.957 -0.231 -10.812 1 97.56 81 VAL A N 1
ATOM 641 C CA . VAL A 1 81 ? 4.504 -1.57 -11.008 1 97.56 81 VAL A CA 1
ATOM 642 C C . VAL A 1 81 ? 3.371 -2.551 -11.312 1 97.56 81 VAL A C 1
ATOM 644 O O . VAL A 1 81 ? 2.258 -2.398 -10.805 1 97.56 81 VAL A O 1
ATOM 647 N N . HIS A 1 82 ? 3.689 -3.586 -12.094 1 96.56 82 HIS A N 1
ATOM 648 C CA . HIS A 1 82 ? 2.83 -4.754 -12.242 1 96.56 82 HIS A CA 1
ATOM 649 C C . HIS A 1 82 ? 3.211 -5.848 -11.25 1 96.56 82 HIS A C 1
ATOM 651 O O . HIS A 1 82 ? 2.373 -6.672 -10.875 1 96.56 82 HIS A O 1
ATOM 657 N N . SER A 1 83 ? 4.387 -5.879 -10.906 1 95.5 83 SER A N 1
ATOM 658 C CA . SER A 1 83 ? 5.004 -6.703 -9.867 1 95.5 83 SER A CA 1
ATOM 659 C C . SER A 1 83 ? 6.414 -6.223 -9.547 1 95.5 83 SER A C 1
ATOM 661 O O . SER A 1 83 ? 6.961 -5.371 -10.25 1 95.5 83 SER A O 1
ATOM 663 N N . LEU A 1 84 ? 6.992 -6.789 -8.539 1 97.88 84 LEU A N 1
ATOM 664 C CA . LEU A 1 84 ? 8.328 -6.367 -8.141 1 97.88 84 LEU A CA 1
ATOM 665 C C . LEU A 1 84 ? 9.336 -7.496 -8.336 1 97.88 84 LEU A C 1
ATOM 667 O O . LEU A 1 84 ? 10.32 -7.59 -7.602 1 97.88 84 LEU A O 1
ATOM 671 N N . ALA A 1 85 ? 9.055 -8.344 -9.336 1 97.31 85 ALA A N 1
ATOM 672 C CA . ALA A 1 85 ? 9.875 -9.539 -9.555 1 97.31 85 ALA A CA 1
ATOM 673 C C . ALA A 1 85 ? 11.328 -9.164 -9.805 1 97.31 85 ALA A C 1
ATOM 675 O O . ALA A 1 85 ? 12.242 -9.773 -9.234 1 97.31 85 ALA A O 1
ATOM 676 N N . LYS A 1 86 ? 11.633 -8.172 -10.617 1 97.94 86 LYS A N 1
ATOM 677 C CA . LYS A 1 86 ? 13.008 -7.77 -10.93 1 97.94 86 LYS A CA 1
ATOM 678 C C . LYS A 1 86 ? 13.57 -6.867 -9.836 1 97.94 86 LYS A C 1
ATOM 680 O O . LYS A 1 86 ? 14.734 -7.012 -9.453 1 97.94 86 LYS A O 1
ATOM 685 N N . TRP A 1 87 ? 12.734 -6.016 -9.312 1 98 87 TRP A N 1
ATOM 686 C CA . TRP A 1 87 ? 13.18 -5.074 -8.289 1 98 87 TRP A CA 1
ATOM 687 C C . TRP A 1 87 ? 13.695 -5.805 -7.059 1 98 87 TRP A C 1
ATOM 689 O O . TRP A 1 87 ? 14.688 -5.395 -6.457 1 98 87 TRP A O 1
ATOM 699 N N . LYS A 1 88 ? 13.008 -6.82 -6.672 1 98.56 88 LYS A N 1
ATOM 700 C CA . LYS A 1 88 ? 13.398 -7.539 -5.461 1 98.56 88 LYS A CA 1
ATOM 701 C C . LYS A 1 88 ? 14.797 -8.133 -5.598 1 98.56 88 LYS A C 1
ATOM 703 O O . LYS A 1 88 ? 15.562 -8.164 -4.633 1 98.56 88 LYS A O 1
ATOM 708 N N . ARG A 1 89 ? 15.102 -8.656 -6.719 1 98.56 89 ARG A N 1
ATOM 709 C CA . ARG A 1 89 ? 16.453 -9.188 -6.93 1 98.56 89 ARG A CA 1
ATOM 710 C C . ARG A 1 89 ? 17.484 -8.078 -6.879 1 98.56 89 ARG A C 1
ATOM 712 O O . ARG A 1 89 ? 18.562 -8.258 -6.301 1 98.56 89 ARG A O 1
ATOM 719 N N . TRP A 1 90 ? 17.188 -7.008 -7.523 1 97.81 90 TRP A N 1
ATOM 720 C CA . TRP A 1 90 ? 18.031 -5.82 -7.418 1 97.81 90 TRP A CA 1
ATOM 721 C C . TRP A 1 90 ? 18.234 -5.418 -5.957 1 97.81 90 TRP A C 1
ATOM 723 O O . TRP A 1 90 ? 19.344 -5.133 -5.527 1 97.81 90 TRP A O 1
ATOM 733 N N . ALA A 1 91 ? 17.172 -5.406 -5.176 1 98.06 91 ALA A N 1
ATOM 734 C CA . ALA A 1 91 ? 17.203 -4.988 -3.777 1 98.06 91 ALA A CA 1
ATOM 735 C C . ALA A 1 91 ? 18.062 -5.938 -2.939 1 98.06 91 ALA A C 1
ATOM 737 O O . ALA A 1 91 ? 18.734 -5.508 -2.004 1 98.06 91 ALA A O 1
ATOM 738 N N . LEU A 1 92 ? 17.984 -7.277 -3.27 1 98.62 92 LEU A N 1
ATOM 739 C CA . LEU A 1 92 ? 18.844 -8.227 -2.559 1 98.62 92 LEU A CA 1
ATOM 740 C C . LEU A 1 92 ? 20.297 -7.789 -2.607 1 98.62 92 LEU A C 1
ATOM 742 O O . LEU A 1 92 ? 20.984 -7.777 -1.582 1 98.62 92 LEU A O 1
ATOM 746 N N . LYS A 1 93 ? 20.734 -7.449 -3.781 1 97.94 93 LYS A N 1
ATOM 747 C CA . LYS A 1 93 ? 22.125 -7.031 -3.969 1 97.94 93 LYS A CA 1
ATOM 748 C C . LYS A 1 93 ? 22.391 -5.711 -3.254 1 97.94 93 LYS A C 1
ATOM 750 O O . LYS A 1 93 ? 23.359 -5.602 -2.492 1 97.94 93 LYS A O 1
ATOM 755 N N . HIS A 1 94 ? 21.562 -4.773 -3.393 1 95.44 94 HIS A N 1
ATOM 756 C CA . HIS A 1 94 ? 21.844 -3.398 -2.982 1 95.44 94 HIS A CA 1
ATOM 757 C C . HIS A 1 94 ? 21.703 -3.238 -1.473 1 95.44 94 HIS A C 1
ATOM 759 O O . HIS A 1 94 ? 22.297 -2.338 -0.882 1 95.44 94 HIS A O 1
ATOM 765 N N . TYR A 1 95 ? 20.891 -4.051 -0.856 1 96.75 95 TYR A N 1
ATOM 7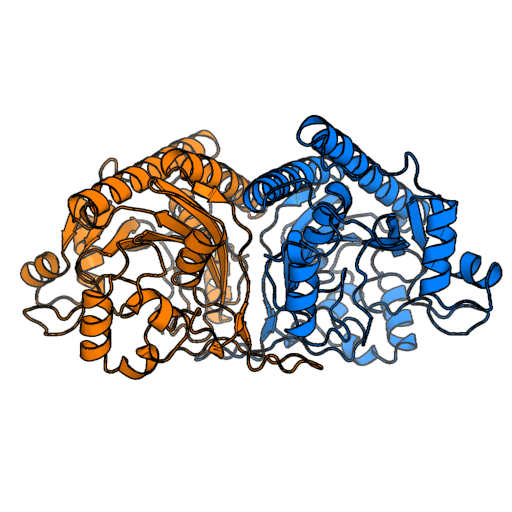66 C CA . TYR A 1 95 ? 20.719 -3.955 0.588 1 96.75 95 TYR A CA 1
ATOM 767 C C . TYR A 1 95 ? 21.625 -4.938 1.318 1 96.75 95 TYR A C 1
ATOM 769 O O . TYR A 1 95 ? 21.656 -4.965 2.551 1 96.75 95 TYR A O 1
ATOM 777 N N . GLY A 1 96 ? 22.312 -5.773 0.585 1 97 96 GLY A N 1
ATOM 778 C CA . GLY A 1 96 ? 23.375 -6.578 1.16 1 97 96 GLY A CA 1
ATOM 779 C C . GLY A 1 96 ? 22.891 -7.891 1.742 1 97 96 GLY A C 1
ATOM 780 O O . GLY A 1 96 ? 23.359 -8.328 2.793 1 97 96 GLY A O 1
ATOM 781 N N . PHE A 1 97 ? 21.984 -8.523 1.088 1 98.44 97 PHE A N 1
ATOM 782 C CA . PHE A 1 97 ? 21.547 -9.836 1.532 1 98.44 97 PHE A CA 1
ATOM 783 C C . PHE A 1 97 ? 22.516 -10.922 1.101 1 98.44 97 PHE A C 1
ATOM 785 O O . PHE A 1 97 ? 23.078 -10.859 0.004 1 98.44 97 PHE A O 1
ATOM 792 N N . SER A 1 98 ? 22.641 -11.914 1.999 1 98.25 98 SER A N 1
ATOM 793 C CA . SER A 1 98 ? 23.562 -13.008 1.718 1 98.25 98 SER A CA 1
ATOM 794 C C . SER A 1 98 ? 22.812 -14.32 1.49 1 98.25 98 SER A C 1
ATOM 796 O O . SER A 1 98 ? 21.578 -14.359 1.583 1 98.25 98 SER A O 1
ATOM 798 N N . HIS A 1 99 ? 23.625 -15.352 1.175 1 98.56 99 HIS A N 1
ATOM 799 C CA . HIS A 1 99 ? 23.062 -16.672 0.906 1 98.56 99 HIS A CA 1
ATOM 800 C C . HIS A 1 99 ? 22.109 -17.109 2.02 1 98.56 99 HIS A C 1
ATOM 802 O O . HIS A 1 99 ? 22.453 -17.016 3.201 1 98.56 99 HIS A O 1
ATOM 808 N N . GLY A 1 100 ? 20.938 -17.5 1.633 1 98.5 100 GLY A N 1
ATOM 809 C CA . GLY A 1 100 ? 19.953 -18.016 2.578 1 98.5 100 GLY A CA 1
ATOM 810 C C . GLY A 1 100 ? 19.078 -16.938 3.178 1 98.5 100 GLY A C 1
ATOM 811 O O . GLY A 1 100 ? 18.078 -17.25 3.826 1 98.5 100 GLY A O 1
ATOM 812 N N . GLU A 1 101 ? 19.422 -15.695 2.941 1 98.62 101 GLU A N 1
ATOM 813 C CA . GLU A 1 101 ? 18.625 -14.562 3.396 1 98.62 101 GLU A CA 1
ATOM 814 C C . GLU A 1 101 ? 17.781 -13.992 2.26 1 98.62 101 GLU A C 1
ATOM 816 O O . GLU A 1 101 ? 18.109 -14.156 1.086 1 98.62 101 GLU A O 1
ATOM 821 N N . GLY A 1 102 ? 16.672 -13.375 2.629 1 98.81 102 GLY A N 1
ATOM 822 C CA . GLY A 1 102 ? 15.859 -12.742 1.605 1 98.81 102 GLY A CA 1
ATOM 823 C C . GLY A 1 102 ? 14.977 -11.633 2.148 1 98.81 102 GLY A C 1
ATOM 824 O O . GLY A 1 102 ? 15.141 -11.203 3.291 1 98.81 102 GLY A O 1
ATOM 825 N N . LEU A 1 103 ? 14.141 -11.148 1.313 1 98.88 103 LEU A N 1
ATOM 826 C CA . LEU A 1 103 ? 13.242 -10.047 1.645 1 98.88 103 LEU A CA 1
ATOM 827 C C . LEU A 1 103 ? 11.82 -10.359 1.196 1 98.88 103 LEU A C 1
ATOM 829 O O . LEU A 1 103 ? 11.609 -11.227 0.34 1 98.88 103 LEU A O 1
ATOM 833 N N . PHE A 1 104 ? 10.875 -9.828 1.833 1 98.81 104 PHE A N 1
ATOM 834 C CA . PHE A 1 104 ? 9.539 -9.719 1.275 1 98.81 104 PHE A CA 1
ATOM 835 C C . PHE A 1 104 ? 9.023 -8.289 1.381 1 98.81 104 PHE A C 1
ATOM 837 O O . PHE A 1 104 ? 9.523 -7.5 2.184 1 98.81 104 PHE A O 1
ATOM 844 N N . THR A 1 105 ? 8.133 -7.957 0.511 1 98.25 105 THR A N 1
ATOM 845 C CA . THR A 1 105 ? 7.512 -6.637 0.485 1 98.25 105 THR A CA 1
ATOM 846 C C . THR A 1 105 ? 6.008 -6.75 0.269 1 98.25 105 THR A C 1
ATOM 848 O O . THR A 1 105 ? 5.516 -7.785 -0.191 1 98.25 105 THR A O 1
ATOM 851 N N . ASN A 1 106 ? 5.309 -5.746 0.737 1 97.38 106 ASN A N 1
ATOM 852 C CA . ASN A 1 106 ? 3.91 -5.574 0.358 1 97.38 106 ASN A CA 1
ATOM 853 C C . ASN A 1 106 ? 3.777 -4.812 -0.958 1 97.38 106 ASN A C 1
ATOM 855 O O . ASN A 1 106 ? 3.84 -3.58 -0.976 1 97.38 106 ASN A O 1
ATOM 859 N N . MET A 1 107 ? 3.557 -5.598 -1.97 1 97.88 107 MET A N 1
ATOM 860 C CA . MET A 1 107 ? 3.441 -5.004 -3.299 1 97.88 107 MET A CA 1
ATOM 861 C C . MET A 1 107 ? 1.987 -4.676 -3.625 1 97.88 107 MET A C 1
ATOM 863 O O . MET A 1 107 ? 1.09 -5.473 -3.35 1 97.88 107 MET A O 1
ATOM 867 N N . ASN A 1 108 ? 1.688 -3.512 -4.074 1 97.19 108 ASN A N 1
ATOM 868 C CA . ASN A 1 108 ? 0.416 -3.072 -4.637 1 97.19 108 ASN A CA 1
ATOM 869 C C . ASN A 1 108 ? 0.545 -2.725 -6.117 1 97.19 108 ASN A C 1
ATOM 871 O O . ASN A 1 108 ? 1.316 -1.836 -6.484 1 97.19 108 ASN A O 1
ATOM 875 N N . ALA A 1 109 ? -0.195 -3.357 -6.918 1 97.56 109 ALA A N 1
ATOM 876 C CA . ALA A 1 109 ? -0.094 -3.178 -8.367 1 97.56 109 ALA A CA 1
ATOM 877 C C . ALA A 1 109 ? -1.446 -2.812 -8.969 1 97.56 109 ALA A C 1
ATOM 879 O O . ALA A 1 109 ? -2.49 -3.059 -8.359 1 97.56 109 ALA A O 1
ATOM 880 N N . ILE A 1 110 ? -1.411 -2.186 -10.094 1 97.12 110 ILE A N 1
ATOM 881 C CA . ILE A 1 110 ? -2.588 -1.907 -10.914 1 97.12 110 ILE A CA 1
ATOM 882 C C . ILE A 1 110 ? -2.434 -2.566 -12.281 1 97.12 110 ILE A C 1
ATOM 884 O O . ILE A 1 110 ? -1.518 -2.236 -13.039 1 97.12 110 ILE A O 1
ATOM 888 N N . ARG A 1 111 ? -3.289 -3.434 -12.57 1 95.81 111 ARG A N 1
ATOM 889 C CA . ARG A 1 111 ? -3.326 -4.086 -13.875 1 95.81 111 ARG A CA 1
ATOM 890 C C . ARG A 1 111 ? -4.582 -3.703 -14.648 1 95.81 111 ARG A C 1
ATOM 892 O O . ARG A 1 111 ? -5.527 -4.492 -14.742 1 95.81 111 ARG A O 1
ATOM 899 N N . LYS A 1 112 ? -4.484 -2.574 -15.242 1 94.75 112 LYS A N 1
ATOM 900 C CA . LYS A 1 112 ? -5.645 -1.917 -15.828 1 94.75 112 LYS A CA 1
ATOM 901 C C . LYS A 1 112 ? -6.117 -2.652 -17.078 1 94.75 112 LYS A C 1
ATOM 903 O O . LYS A 1 112 ? -7.227 -2.414 -17.562 1 94.75 112 LYS A O 1
ATOM 908 N N . ASP A 1 113 ? -5.301 -3.523 -17.641 1 93.25 113 ASP A N 1
ATOM 909 C CA . ASP A 1 113 ? -5.625 -4.203 -18.891 1 93.25 113 ASP A CA 1
ATOM 910 C C . ASP A 1 113 ? -6.102 -5.633 -18.625 1 93.25 113 ASP A C 1
ATOM 912 O O . ASP A 1 113 ? -6.098 -6.469 -19.531 1 93.25 113 ASP A O 1
ATOM 916 N N . GLU A 1 114 ? -6.457 -5.891 -17.359 1 89.25 114 GLU A N 1
ATOM 917 C CA . GLU A 1 114 ? -7.078 -7.18 -17.062 1 89.25 114 GLU A CA 1
ATOM 918 C C . GLU A 1 114 ? -8.305 -7.41 -17.953 1 89.25 114 GLU A C 1
ATOM 920 O O . GLU A 1 114 ? -9.219 -6.586 -17.984 1 89.25 114 GLU A O 1
ATOM 925 N N . GLU A 1 115 ? -8.32 -8.477 -18.656 1 82.94 115 GLU A N 1
ATOM 926 C CA . GLU A 1 115 ? -9.344 -8.719 -19.672 1 82.94 115 GLU A CA 1
ATOM 927 C C . GLU A 1 115 ? -10.703 -8.984 -19.031 1 82.94 115 GLU A C 1
ATOM 929 O O . GLU A 1 115 ? -11.742 -8.594 -19.562 1 82.94 115 GLU A O 1
ATOM 934 N N . VAL A 1 116 ? -10.617 -9.688 -17.922 1 85.69 116 VAL A N 1
ATOM 935 C CA . VAL A 1 116 ? -11.859 -10.086 -17.281 1 85.69 116 VAL A CA 1
ATOM 936 C C . VAL A 1 116 ? -11.789 -9.797 -15.781 1 85.69 116 VAL A C 1
ATOM 938 O O . VAL A 1 116 ? -10.828 -10.172 -15.117 1 85.69 116 VAL A O 1
ATOM 941 N N . LEU A 1 117 ? -12.758 -9.07 -15.359 1 91.56 117 LEU A N 1
ATOM 942 C CA . LEU A 1 117 ? -12.969 -8.914 -13.922 1 91.56 117 LEU A CA 1
ATOM 943 C C . LEU A 1 117 ? -14.039 -9.883 -13.422 1 91.56 117 LEU A C 1
ATOM 945 O O . LEU A 1 117 ? -15.195 -9.797 -13.844 1 91.56 117 LEU A O 1
ATOM 949 N N . ASP A 1 118 ? -13.617 -10.797 -12.625 1 93.62 118 ASP A N 1
ATOM 950 C CA . ASP A 1 118 ? -14.531 -11.82 -12.141 1 93.62 118 ASP A CA 1
ATOM 951 C C . ASP A 1 118 ? -14.266 -12.148 -10.672 1 93.62 118 ASP A C 1
ATOM 953 O O . ASP A 1 118 ? -13.828 -11.289 -9.906 1 93.62 118 ASP A O 1
ATOM 957 N N . ASN A 1 119 ? -14.617 -13.398 -10.25 1 97.06 119 ASN A N 1
ATOM 958 C CA . ASN A 1 119 ? -14.531 -13.781 -8.844 1 97.06 119 ASN A CA 1
ATOM 959 C C . ASN A 1 119 ? -13.102 -13.695 -8.328 1 97.06 119 ASN A C 1
ATOM 961 O O . ASN A 1 119 ? -12.883 -13.43 -7.145 1 97.06 119 ASN A O 1
ATOM 965 N N . LEU A 1 120 ? -12.141 -13.875 -9.273 1 96.25 120 LEU A N 1
ATOM 966 C CA . LEU A 1 120 ? -10.773 -14.062 -8.805 1 96.25 120 LEU A CA 1
ATOM 967 C C . LEU A 1 120 ? -9.852 -12.969 -9.352 1 96.25 120 LEU A C 1
ATOM 969 O O . LEU A 1 120 ? -8.703 -12.844 -8.922 1 96.25 120 LEU A O 1
ATOM 973 N N . HIS A 1 121 ? -10.336 -12.164 -10.281 1 94.56 121 HIS A N 1
ATOM 974 C CA . HIS A 1 121 ? -9.477 -11.203 -10.977 1 94.56 121 HIS A CA 1
ATOM 975 C C . HIS A 1 121 ? -9.906 -9.773 -10.688 1 94.56 121 HIS A C 1
ATOM 977 O O . HIS A 1 121 ? -11.07 -9.414 -10.883 1 94.56 121 HIS A O 1
ATOM 983 N N . SER A 1 122 ? -8.977 -9.016 -10.25 1 95.88 122 SER A N 1
ATOM 984 C CA . SER A 1 122 ? -9.148 -7.605 -9.914 1 95.88 122 SER A CA 1
ATOM 985 C C . SER A 1 122 ? -8.125 -6.738 -10.641 1 95.88 122 SER A C 1
ATOM 987 O O . SER A 1 122 ? -7.043 -7.211 -11 1 95.88 122 SER A O 1
ATOM 989 N N . VAL A 1 123 ? -8.5 -5.504 -10.875 1 95.44 123 VAL A N 1
ATOM 990 C CA . VAL A 1 123 ? -7.551 -4.535 -11.414 1 95.44 123 VAL A CA 1
ATOM 991 C C . VAL A 1 123 ? -6.484 -4.227 -10.367 1 95.44 123 VAL A C 1
ATOM 993 O O . VAL A 1 123 ? -5.34 -3.93 -10.703 1 95.44 123 VAL A O 1
ATOM 996 N N . TYR A 1 124 ? -6.898 -4.207 -9.148 1 97.06 124 TYR A N 1
ATOM 997 C CA . TYR A 1 124 ? -5.98 -4.055 -8.023 1 97.06 124 TYR A CA 1
ATOM 998 C C . TYR A 1 124 ? -5.379 -5.398 -7.625 1 97.06 124 TYR A C 1
ATOM 1000 O O . TYR A 1 124 ? -6.102 -6.375 -7.434 1 97.06 124 TYR A O 1
ATOM 1008 N N . VAL A 1 125 ? -4.035 -5.445 -7.531 1 97.69 125 VAL A N 1
ATOM 1009 C CA . VAL A 1 125 ? -3.338 -6.668 -7.148 1 97.69 125 VAL A CA 1
ATOM 1010 C C . VAL A 1 125 ? -2.414 -6.387 -5.965 1 97.69 125 VAL A C 1
ATOM 1012 O O . VAL A 1 125 ? -1.606 -5.457 -6.008 1 97.69 125 VAL A O 1
ATOM 1015 N N . ASP A 1 126 ? -2.602 -7.109 -4.883 1 97.81 126 ASP A N 1
ATOM 1016 C CA . ASP A 1 126 ? -1.709 -7.027 -3.729 1 97.81 126 ASP A CA 1
ATOM 1017 C C . ASP A 1 126 ? -1.033 -8.375 -3.463 1 97.81 126 ASP A C 1
ATOM 1019 O O . ASP A 1 126 ? -1.685 -9.414 -3.498 1 97.81 126 ASP A O 1
ATOM 1023 N N . GLN A 1 127 ? 0.261 -8.305 -3.217 1 98.25 127 GLN A N 1
ATOM 1024 C CA . GLN A 1 127 ? 1.036 -9.531 -3.035 1 98.25 127 GLN A CA 1
ATOM 1025 C C . GLN A 1 127 ? 2.129 -9.336 -1.988 1 98.25 127 GLN A C 1
ATOM 1027 O O . GLN A 1 127 ? 2.639 -8.227 -1.811 1 98.25 127 GLN A O 1
ATOM 1032 N N . TRP A 1 128 ? 2.361 -10.43 -1.195 1 98.69 128 TRP A N 1
ATOM 1033 C CA . TRP A 1 128 ? 3.699 -10.547 -0.626 1 98.69 128 TRP A CA 1
ATOM 1034 C C . TRP A 1 128 ? 4.703 -10.984 -1.688 1 98.69 128 TRP A C 1
ATOM 1036 O O . TRP A 1 128 ? 4.824 -12.172 -1.987 1 98.69 128 TRP A O 1
ATOM 1046 N N . ASP A 1 129 ? 5.434 -10.008 -2.209 1 98.75 129 ASP A N 1
ATOM 1047 C CA . ASP A 1 129 ? 6.539 -10.328 -3.111 1 98.75 129 ASP A CA 1
ATOM 1048 C C . ASP A 1 129 ? 7.805 -10.672 -2.33 1 98.75 129 ASP A C 1
ATOM 1050 O O . ASP A 1 129 ? 8.227 -9.914 -1.456 1 98.75 129 ASP A O 1
ATOM 1054 N N . TRP A 1 130 ? 8.359 -11.789 -2.631 1 98.88 130 TRP A N 1
ATOM 1055 C CA . TRP A 1 130 ? 9.508 -12.227 -1.851 1 98.88 130 TRP A CA 1
ATOM 1056 C C . TRP A 1 130 ? 10.625 -12.727 -2.76 1 98.88 130 TRP A C 1
ATOM 1058 O O . TRP A 1 130 ? 10.375 -13.102 -3.91 1 98.88 130 TRP A O 1
ATOM 1068 N N . GLU A 1 131 ? 11.781 -12.656 -2.295 1 98.88 131 GLU A N 1
ATOM 1069 C CA . GLU A 1 131 ? 12.984 -13.094 -2.996 1 98.88 131 GLU A CA 1
ATOM 1070 C C . GLU A 1 131 ? 14.078 -13.5 -2.016 1 98.88 131 GLU A C 1
ATOM 1072 O O . GLU A 1 131 ? 14.273 -12.852 -0.987 1 98.88 131 GLU A O 1
ATOM 1077 N N . LYS A 1 132 ? 14.734 -14.547 -2.311 1 98.94 132 LYS A N 1
ATOM 1078 C CA . LYS A 1 132 ? 15.781 -15.086 -1.444 1 98.94 132 LYS A CA 1
ATOM 1079 C C . LYS A 1 132 ? 17.016 -15.461 -2.248 1 98.94 132 LYS A C 1
ATOM 1081 O O . LYS A 1 132 ? 16.922 -16.016 -3.344 1 98.94 132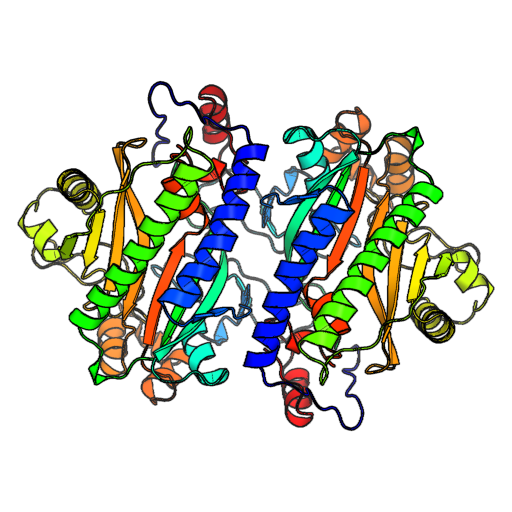 LYS A O 1
ATOM 1086 N N . VAL A 1 133 ? 18.219 -15.156 -1.677 1 98.94 133 VAL A N 1
ATOM 1087 C CA . VAL A 1 133 ? 19.484 -15.477 -2.344 1 98.94 133 VAL A CA 1
ATOM 1088 C C . VAL A 1 133 ? 19.766 -16.969 -2.227 1 98.94 133 VAL A C 1
ATOM 1090 O O . VAL A 1 133 ? 19.672 -17.547 -1.14 1 98.94 133 VAL A O 1
ATOM 1093 N N . ILE A 1 134 ? 20.141 -17.547 -3.291 1 98.94 134 ILE A N 1
ATOM 1094 C CA . ILE A 1 134 ? 20.578 -18.938 -3.287 1 98.94 134 ILE A CA 1
ATOM 1095 C C . ILE A 1 134 ? 21.922 -19.047 -4.016 1 98.94 134 ILE A C 1
ATOM 1097 O O . ILE A 1 134 ? 22.359 -18.109 -4.68 1 98.94 134 ILE A O 1
ATOM 1101 N N . ASP A 1 135 ? 22.562 -20.172 -3.877 1 98.44 135 ASP A N 1
ATOM 1102 C CA . ASP A 1 135 ? 23.75 -20.469 -4.676 1 98.44 135 ASP A CA 1
ATOM 1103 C C . ASP A 1 135 ? 23.359 -20.984 -6.059 1 98.44 135 ASP A C 1
ATOM 1105 O O . ASP A 1 135 ? 22.297 -21.594 -6.227 1 98.44 135 ASP A O 1
ATOM 1109 N N . LYS A 1 136 ? 24.281 -20.812 -6.98 1 97.81 136 LYS A N 1
ATOM 1110 C CA . LYS A 1 136 ? 24 -21.297 -8.328 1 97.81 136 LYS A CA 1
ATOM 1111 C C . LYS A 1 136 ? 23.766 -22.797 -8.328 1 97.81 136 LYS A C 1
ATOM 1113 O O . LYS A 1 136 ? 22.953 -23.312 -9.102 1 97.81 136 LYS A O 1
ATOM 1118 N N . SER A 1 137 ? 24.469 -23.516 -7.445 1 98.38 137 SER A N 1
ATOM 1119 C CA . SER A 1 137 ? 24.328 -24.969 -7.355 1 98.38 137 SER A CA 1
ATOM 1120 C C . SER A 1 137 ? 22.938 -25.359 -6.855 1 98.38 137 SER A C 1
ATOM 1122 O O . SER A 1 137 ? 22.547 -26.531 -6.977 1 98.38 137 SER A O 1
ATOM 1124 N N . GLU A 1 138 ? 22.188 -24.422 -6.32 1 98.69 138 GLU A N 1
ATOM 1125 C CA . GLU A 1 138 ? 20.875 -24.703 -5.742 1 98.69 138 GLU A CA 1
ATOM 1126 C C . GLU A 1 138 ? 19.75 -24.453 -6.754 1 98.69 138 GLU A C 1
ATOM 1128 O O . GLU A 1 138 ? 18.578 -24.609 -6.43 1 98.69 138 GLU A O 1
ATOM 1133 N N . ARG A 1 139 ? 20.156 -24.109 -7.926 1 98.69 139 ARG A N 1
ATOM 1134 C CA . ARG A 1 139 ? 19.172 -23.969 -8.992 1 98.69 139 ARG A CA 1
ATOM 1135 C C . ARG A 1 139 ? 18.656 -25.328 -9.469 1 98.69 139 ARG A C 1
ATOM 1137 O O . ARG A 1 139 ? 18.906 -25.719 -10.609 1 98.69 139 ARG A O 1
ATOM 1144 N N . THR A 1 140 ? 17.875 -25.953 -8.617 1 98.69 140 THR A N 1
ATOM 1145 C CA . THR A 1 140 ? 17.406 -27.297 -8.875 1 98.69 140 THR A CA 1
ATOM 1146 C C . THR A 1 140 ? 15.906 -27.422 -8.57 1 98.69 140 THR A C 1
ATOM 1148 O O . THR A 1 140 ? 15.352 -26.609 -7.84 1 98.69 140 THR A O 1
ATOM 1151 N N . GLU A 1 141 ? 15.344 -28.469 -9.156 1 98.56 141 GLU A N 1
ATOM 1152 C CA . GLU A 1 141 ? 13.953 -28.797 -8.859 1 98.56 141 GLU A CA 1
ATOM 1153 C C . GLU A 1 141 ? 13.758 -29.078 -7.375 1 98.56 141 GLU A C 1
ATOM 1155 O O . GLU A 1 141 ? 12.727 -28.734 -6.801 1 98.56 141 GLU A O 1
ATOM 1160 N N . ALA A 1 142 ? 14.711 -29.719 -6.789 1 98.69 142 ALA A N 1
ATOM 1161 C CA . ALA A 1 142 ? 14.625 -30.047 -5.367 1 98.69 142 ALA A CA 1
ATOM 1162 C C . ALA A 1 142 ? 14.516 -28.781 -4.52 1 98.69 142 ALA A C 1
ATOM 1164 O O . ALA A 1 142 ? 13.711 -28.719 -3.59 1 98.69 142 ALA A O 1
ATOM 1165 N N . THR A 1 143 ? 15.352 -27.766 -4.836 1 98.81 143 THR A N 1
ATOM 1166 C CA . THR A 1 143 ? 15.297 -26.5 -4.121 1 98.81 143 THR A CA 1
ATOM 1167 C C . THR A 1 143 ? 13.93 -25.844 -4.273 1 98.81 143 THR A C 1
ATOM 1169 O O . THR A 1 143 ? 13.359 -25.344 -3.301 1 98.81 143 THR A O 1
ATOM 1172 N N . LEU A 1 144 ? 13.414 -25.859 -5.457 1 98.88 144 LEU A N 1
ATOM 1173 C CA . LEU A 1 144 ? 12.109 -25.281 -5.738 1 98.88 144 LEU A CA 1
ATOM 1174 C C . LEU A 1 144 ? 11.016 -25.984 -4.938 1 98.88 144 LEU A C 1
ATOM 1176 O O . LEU A 1 144 ? 10.234 -25.344 -4.238 1 98.88 144 LEU A O 1
ATOM 1180 N N . ARG A 1 145 ? 11.008 -27.312 -4.988 1 98.88 145 ARG A N 1
ATOM 1181 C CA . ARG A 1 145 ? 9.945 -28.078 -4.355 1 98.88 145 ARG A CA 1
ATOM 1182 C C . ARG A 1 145 ? 10.016 -27.969 -2.834 1 98.88 145 ARG A C 1
ATOM 1184 O O . ARG A 1 145 ? 8.984 -27.938 -2.16 1 98.88 145 ARG A O 1
ATOM 1191 N N . GLN A 1 146 ? 11.18 -27.922 -2.299 1 98.75 146 GLN A N 1
ATOM 1192 C CA . GLN A 1 146 ? 11.336 -27.734 -0.861 1 98.75 146 GLN A CA 1
ATOM 1193 C C . GLN A 1 146 ? 10.797 -26.375 -0.428 1 98.75 146 GLN A C 1
ATOM 1195 O O . GLN A 1 146 ? 10.18 -26.25 0.632 1 98.75 146 GLN A O 1
ATOM 1200 N N . THR A 1 147 ? 11.094 -25.359 -1.201 1 98.88 147 THR A N 1
ATOM 1201 C CA . THR A 1 147 ? 10.594 -24.016 -0.926 1 98.88 147 THR A CA 1
ATOM 1202 C C . THR A 1 147 ? 9.07 -23.984 -0.966 1 98.88 147 THR A C 1
ATOM 1204 O O . THR A 1 147 ? 8.43 -23.422 -0.077 1 98.88 147 THR A O 1
ATOM 1207 N N . VAL A 1 148 ? 8.523 -24.609 -1.974 1 98.88 148 VAL A N 1
ATOM 1208 C CA . VAL A 1 148 ? 7.07 -24.672 -2.131 1 98.88 148 VAL A CA 1
ATOM 1209 C C . VAL A 1 148 ? 6.449 -25.391 -0.935 1 98.88 148 VAL A C 1
ATOM 1211 O O . VAL A 1 148 ? 5.422 -24.953 -0.409 1 98.88 148 VAL A O 1
ATOM 1214 N N . GLN A 1 149 ? 7.039 -26.484 -0.529 1 98.81 149 GLN A N 1
ATOM 1215 C CA . GLN A 1 149 ? 6.551 -27.234 0.623 1 98.81 149 GLN A CA 1
ATOM 1216 C C . GLN A 1 149 ? 6.512 -26.359 1.872 1 98.81 149 GLN A C 1
ATOM 1218 O O . GLN A 1 149 ? 5.547 -26.406 2.641 1 98.81 149 GLN A O 1
ATOM 1223 N N . ARG A 1 150 ? 7.504 -25.594 2.064 1 98.69 150 ARG A N 1
ATOM 1224 C CA . ARG A 1 150 ? 7.57 -24.703 3.225 1 98.69 150 ARG A CA 1
ATOM 1225 C C . ARG A 1 150 ? 6.469 -23.656 3.172 1 98.69 150 ARG A C 1
ATOM 1227 O O . ARG A 1 150 ? 5.848 -23.344 4.191 1 98.69 150 ARG A O 1
ATOM 1234 N N . ILE A 1 151 ? 6.273 -23.094 2.021 1 98.88 151 ILE A N 1
ATOM 1235 C CA . ILE A 1 151 ? 5.23 -22.094 1.852 1 98.88 151 ILE A CA 1
ATOM 1236 C C . ILE A 1 151 ? 3.859 -22.719 2.082 1 98.88 151 ILE A C 1
ATOM 1238 O O . ILE A 1 151 ? 3.02 -22.156 2.789 1 98.88 151 ILE A O 1
ATOM 1242 N N . PHE A 1 152 ? 3.668 -23.906 1.555 1 98.88 152 PHE A N 1
ATOM 1243 C CA . PHE A 1 152 ? 2.416 -24.625 1.741 1 98.88 152 PHE A CA 1
ATOM 1244 C C . PHE A 1 152 ? 2.152 -24.875 3.221 1 98.88 152 PHE A C 1
ATOM 1246 O O . PHE A 1 152 ? 1.036 -24.672 3.703 1 98.88 152 PHE A O 1
ATOM 1253 N N . GLU A 1 153 ? 3.148 -25.266 3.926 1 98.69 153 GLU A N 1
ATOM 1254 C CA . GLU A 1 153 ? 3.01 -25.547 5.352 1 98.69 153 GLU A CA 1
ATOM 1255 C C . GLU A 1 153 ? 2.666 -24.281 6.133 1 98.69 153 GLU A C 1
ATOM 1257 O O . GLU A 1 153 ? 1.924 -24.328 7.113 1 98.69 153 GLU A O 1
ATOM 1262 N N . THR A 1 154 ? 3.238 -23.188 5.719 1 98.75 154 THR A N 1
ATOM 1263 C CA . THR A 1 154 ? 2.912 -21.922 6.359 1 98.75 154 THR A CA 1
ATOM 1264 C C . THR A 1 154 ? 1.453 -21.547 6.117 1 98.75 154 THR A C 1
ATOM 1266 O O . THR A 1 154 ? 0.77 -21.062 7.02 1 98.75 154 THR A O 1
ATOM 1269 N N . ILE A 1 155 ? 0.989 -21.766 4.887 1 98.81 155 ILE A N 1
ATOM 1270 C CA . ILE A 1 155 ? -0.409 -21.5 4.559 1 98.81 155 ILE A CA 1
ATOM 1271 C C . ILE A 1 155 ? -1.311 -22.422 5.375 1 98.81 155 ILE A C 1
ATOM 1273 O O . ILE A 1 155 ? -2.328 -21.984 5.918 1 98.81 155 ILE A O 1
ATOM 1277 N N . LYS A 1 156 ? -0.918 -23.688 5.477 1 98.12 156 LYS A N 1
ATOM 1278 C CA . LYS A 1 156 ? -1.672 -24.641 6.277 1 98.12 156 LYS A CA 1
ATOM 1279 C C . LYS A 1 156 ? -1.739 -24.203 7.738 1 98.12 156 LYS A C 1
ATOM 1281 O O . LYS A 1 156 ? -2.775 -24.359 8.391 1 98.12 156 LYS A O 1
ATOM 1286 N N . GLY A 1 157 ? -0.605 -23.734 8.219 1 97.94 157 GLY A N 1
ATOM 1287 C CA . GLY A 1 157 ? -0.608 -23.203 9.562 1 97.94 157 GLY A CA 1
ATOM 1288 C C . GLY A 1 157 ? -1.604 -22.062 9.75 1 97.94 157 GLY A C 1
ATOM 1289 O O . GLY A 1 157 ? -2.268 -21.984 10.781 1 97.94 157 GLY A O 1
ATOM 1290 N N . MET A 1 158 ? -1.698 -21.219 8.797 1 98.12 158 MET A N 1
ATOM 1291 C CA . MET A 1 158 ? -2.633 -20.094 8.867 1 98.12 158 MET A CA 1
ATOM 1292 C C . MET A 1 158 ? -4.074 -20.594 8.875 1 98.12 158 MET A C 1
ATOM 1294 O O . MET A 1 158 ? -4.941 -19.984 9.516 1 98.12 158 MET A O 1
ATOM 1298 N N . GLU A 1 159 ? -4.328 -21.641 8.086 1 98.12 159 GLU A N 1
ATOM 1299 C CA . GLU A 1 159 ? -5.652 -22.25 8.117 1 98.12 159 GLU A CA 1
ATOM 1300 C C . GLU A 1 159 ? -6.062 -22.594 9.547 1 98.12 159 GLU A C 1
ATOM 1302 O O . GLU A 1 159 ? -7.211 -22.375 9.945 1 98.12 159 GLU A O 1
ATOM 1307 N N . TYR A 1 160 ? -5.156 -23.141 10.289 1 97.06 160 TYR A N 1
ATOM 1308 C CA . TYR A 1 160 ? -5.449 -23.531 11.664 1 97.06 160 TYR A CA 1
ATOM 1309 C C . TYR A 1 160 ? -5.75 -22.312 12.523 1 97.06 160 TYR A C 1
ATOM 1311 O O . TYR A 1 160 ? -6.652 -22.344 13.367 1 97.06 160 TYR A O 1
ATOM 1319 N N . HIS A 1 161 ? -4.973 -21.25 12.297 1 97.5 161 HIS A N 1
ATOM 1320 C CA . HIS A 1 161 ? -5.23 -20 13.016 1 97.5 161 HIS A CA 1
ATOM 1321 C C . HIS A 1 161 ? -6.633 -19.484 12.727 1 97.5 161 HIS A C 1
ATOM 1323 O O . HIS A 1 161 ? -7.363 -19.109 13.648 1 97.5 161 HIS A O 1
ATOM 1329 N N . VAL A 1 162 ? -6.988 -19.484 11.492 1 98.12 162 VAL A N 1
ATOM 1330 C CA . VAL A 1 162 ? -8.266 -18.922 11.055 1 98.12 162 VAL A CA 1
ATOM 1331 C C . VAL A 1 162 ? -9.406 -19.797 11.562 1 98.12 162 VAL A C 1
ATOM 1333 O O . VAL A 1 162 ? -10.438 -19.281 12.008 1 98.12 162 VAL A O 1
ATOM 1336 N N . ARG A 1 163 ? -9.227 -21.078 11.523 1 97.31 163 ARG A N 1
ATOM 1337 C CA . ARG A 1 163 ? -10.242 -22 12.008 1 97.31 163 ARG A CA 1
ATOM 1338 C C . ARG A 1 163 ? -10.5 -21.797 13.5 1 97.31 163 ARG A C 1
ATOM 1340 O O . ARG A 1 163 ? -11.641 -21.906 13.961 1 97.31 163 ARG A O 1
ATOM 1347 N N . ALA A 1 164 ? -9.5 -21.562 14.219 1 97.75 164 ALA A N 1
ATOM 1348 C CA . ALA A 1 164 ? -9.625 -21.359 15.664 1 97.75 164 ALA A CA 1
ATOM 1349 C C . ALA A 1 164 ? -10.367 -20.062 15.977 1 97.75 164 ALA A C 1
ATOM 1351 O O . ALA A 1 164 ? -11.18 -20.016 16.906 1 97.75 164 ALA A O 1
ATOM 1352 N N . LEU A 1 165 ? -10.164 -19.016 15.242 1 97.38 165 LEU A N 1
ATOM 1353 C CA . LEU A 1 165 ? -10.688 -17.688 15.562 1 97.38 165 LEU A CA 1
ATOM 1354 C C . LEU A 1 165 ? -12.023 -17.453 14.875 1 97.38 165 LEU A C 1
ATOM 1356 O O . LEU A 1 165 ? -12.883 -16.734 15.391 1 97.38 165 LEU A O 1
ATOM 1360 N N . TYR A 1 166 ? -12.078 -18.031 13.703 1 97.12 166 TYR A N 1
ATOM 1361 C CA . TYR A 1 166 ? -13.273 -17.812 12.891 1 97.12 166 TYR A CA 1
ATOM 1362 C C . TYR A 1 166 ? -13.797 -19.141 12.352 1 97.12 166 TYR A C 1
ATOM 1364 O O . TYR A 1 166 ? -13.906 -19.328 11.141 1 97.12 166 TYR A O 1
ATOM 1372 N N . PRO A 1 167 ? -14.273 -20.031 13.203 1 96.56 167 PRO A N 1
ATOM 1373 C CA . PRO A 1 167 ? -14.672 -21.391 12.789 1 96.56 167 PRO A CA 1
ATOM 1374 C C . PRO A 1 167 ? -15.844 -21.375 11.812 1 96.56 167 PRO A C 1
ATOM 1376 O O . PRO A 1 167 ? -15.961 -22.281 10.977 1 96.56 167 PRO A O 1
ATOM 1379 N N . GLN A 1 168 ? -16.625 -20.406 11.836 1 94.38 168 GLN A N 1
ATOM 1380 C CA . GLN A 1 168 ? -17.812 -20.359 10.984 1 94.38 168 GLN A CA 1
ATOM 1381 C C . GLN A 1 168 ? -17.438 -20.047 9.539 1 94.38 168 GLN A C 1
ATOM 1383 O O . GLN A 1 168 ? -18.219 -20.344 8.625 1 94.38 168 GLN A O 1
ATOM 1388 N N . ALA A 1 169 ? -16.234 -19.516 9.328 1 93.38 169 ALA A N 1
ATOM 1389 C CA . ALA A 1 169 ? -15.914 -18.984 8.008 1 93.38 169 ALA A CA 1
ATOM 1390 C C . ALA A 1 169 ? -14.719 -19.734 7.41 1 93.38 169 ALA A C 1
ATOM 1392 O O . ALA A 1 169 ? -14.484 -19.672 6.199 1 93.38 169 ALA A O 1
ATOM 1393 N N . ALA A 1 170 ? -14.008 -20.453 8.156 1 95.19 170 ALA A N 1
ATOM 1394 C CA . ALA A 1 170 ? -12.734 -21.031 7.742 1 95.19 170 ALA A CA 1
ATOM 1395 C C . ALA A 1 170 ? -12.938 -22.094 6.66 1 95.19 170 ALA A C 1
ATOM 1397 O O . ALA A 1 170 ? -13.773 -22.984 6.809 1 95.19 170 ALA A O 1
ATOM 1398 N N . TYR A 1 171 ? -12.172 -21.953 5.594 1 95.38 171 TYR A N 1
ATOM 1399 C CA . TYR A 1 171 ? -12.164 -22.938 4.52 1 95.38 171 TYR A CA 1
ATOM 1400 C C . TYR A 1 171 ? -11.141 -24.031 4.801 1 95.38 171 TYR A C 1
ATOM 1402 O O . TYR A 1 171 ? -10.023 -23.75 5.23 1 95.38 171 TYR A O 1
ATOM 1410 N N . HIS A 1 172 ? -11.508 -25.266 4.555 1 96.25 172 HIS A N 1
ATOM 1411 C CA . HIS A 1 172 ? -10.617 -26.391 4.824 1 96.25 172 HIS A CA 1
ATOM 1412 C C . HIS A 1 172 ? -9.695 -26.656 3.641 1 96.25 172 HIS A C 1
ATOM 1414 O O . HIS A 1 172 ? -10.164 -26.906 2.529 1 96.25 172 HIS A O 1
ATOM 1420 N N . LEU A 1 173 ? -8.391 -26.625 3.875 1 98.19 173 LEU A N 1
ATOM 1421 C CA . LEU A 1 173 ? -7.395 -26.875 2.844 1 98.19 173 LEU A CA 1
ATOM 1422 C C . LEU A 1 173 ? -6.93 -28.328 2.877 1 98.19 173 LEU A C 1
ATOM 1424 O O . LEU A 1 173 ? -7.031 -29 3.912 1 98.19 173 LEU A O 1
ATOM 1428 N N . PRO A 1 174 ? -6.418 -28.812 1.796 1 97.94 174 PRO A N 1
ATOM 1429 C CA . PRO A 1 174 ? -5.844 -30.156 1.778 1 97.94 174 PRO A CA 1
ATOM 1430 C C . PRO A 1 174 ? -4.645 -30.297 2.709 1 97.94 174 PRO A C 1
ATOM 1432 O O . PRO A 1 174 ? -3.955 -29.312 2.992 1 97.94 174 PRO A O 1
ATOM 1435 N N . GLU A 1 175 ? -4.391 -31.531 3.084 1 97.5 175 GLU A N 1
ATOM 1436 C CA . GLU A 1 175 ? -3.328 -31.797 4.047 1 97.5 175 GLU A CA 1
ATOM 1437 C C . GLU A 1 175 ? -1.969 -31.891 3.361 1 97.5 175 GLU A C 1
ATOM 1439 O O . GLU A 1 175 ? -0.93 -31.719 4.008 1 97.5 175 GLU A O 1
ATOM 1444 N N . GLU A 1 176 ? -2.023 -32.219 2.092 1 98.12 176 GLU A N 1
ATOM 1445 C CA . GLU A 1 176 ? -0.78 -32.375 1.35 1 98.12 176 GLU A CA 1
ATOM 1446 C C . GLU A 1 176 ? -0.822 -31.641 0.014 1 98.12 176 GLU A C 1
ATOM 1448 O O . GLU A 1 176 ? -1.898 -31.312 -0.48 1 98.12 176 GLU A O 1
ATOM 1453 N N . ILE A 1 177 ? 0.341 -31.391 -0.515 1 98.75 177 ILE A N 1
ATOM 1454 C CA . ILE A 1 177 ? 0.47 -30.781 -1.835 1 98.75 177 ILE A CA 1
ATOM 1455 C C . ILE A 1 177 ? 1.133 -31.766 -2.793 1 98.75 177 ILE A C 1
ATOM 1457 O O . ILE A 1 177 ? 2.043 -32.5 -2.404 1 98.75 177 ILE A O 1
ATOM 1461 N N . SER A 1 178 ? 0.645 -31.797 -4.008 1 98.88 178 SER A N 1
ATOM 1462 C CA . SER A 1 178 ? 1.224 -32.625 -5.062 1 98.88 178 SER A CA 1
ATOM 1463 C C . SER A 1 178 ? 1.987 -31.766 -6.074 1 98.88 178 SER A C 1
ATOM 1465 O O . SER A 1 178 ? 1.641 -30.609 -6.305 1 98.88 178 SER A O 1
ATOM 1467 N N . PHE A 1 179 ? 3.025 -32.375 -6.594 1 98.88 179 PHE A N 1
ATOM 1468 C CA . PHE A 1 179 ? 3.814 -31.703 -7.629 1 98.88 179 PHE A CA 1
ATOM 1469 C C . PHE A 1 179 ? 3.58 -32.344 -8.984 1 98.88 179 PHE A C 1
ATOM 1471 O O . PHE A 1 179 ? 3.656 -33.562 -9.117 1 98.88 179 PHE A O 1
ATOM 1478 N N . VAL A 1 180 ? 3.18 -31.547 -9.969 1 98.81 180 VAL A N 1
ATOM 1479 C CA . VAL A 1 180 ? 2.959 -32.031 -11.328 1 98.81 180 VAL A CA 1
ATOM 1480 C C . VAL A 1 180 ? 3.518 -31.016 -12.328 1 98.81 180 VAL A C 1
ATOM 1482 O O . VAL A 1 180 ? 3.629 -29.828 -12.031 1 98.81 180 VAL A O 1
ATOM 1485 N N . THR A 1 181 ? 3.875 -31.469 -13.492 1 98.75 181 THR A N 1
ATOM 1486 C CA . THR A 1 181 ? 4.359 -30.562 -14.531 1 98.75 181 THR A CA 1
ATOM 1487 C C . THR A 1 181 ? 3.262 -30.281 -15.555 1 98.75 181 THR A C 1
ATOM 1489 O O . THR A 1 181 ? 2.309 -31.047 -15.68 1 98.75 181 THR A O 1
ATOM 1492 N N . SER A 1 182 ? 3.365 -29.156 -16.234 1 98.69 182 SER A N 1
ATOM 1493 C CA . SER A 1 182 ? 2.422 -28.828 -17.297 1 98.69 182 SER A CA 1
ATOM 1494 C C . SER A 1 182 ? 2.467 -29.875 -18.406 1 98.69 182 SER A C 1
ATOM 1496 O O . SER A 1 182 ? 1.444 -30.156 -19.047 1 98.69 182 SER A O 1
ATOM 1498 N N . GLU A 1 183 ? 3.641 -30.469 -18.672 1 98.5 183 GLU A N 1
ATOM 1499 C CA . GLU A 1 183 ? 3.777 -31.531 -19.656 1 98.5 183 GLU A CA 1
ATOM 1500 C C . GLU A 1 183 ? 2.947 -32.75 -19.281 1 98.5 183 GLU A C 1
ATOM 1502 O O . GLU A 1 183 ? 2.287 -33.344 -20.141 1 98.5 183 GLU A O 1
ATOM 1507 N N . GLU A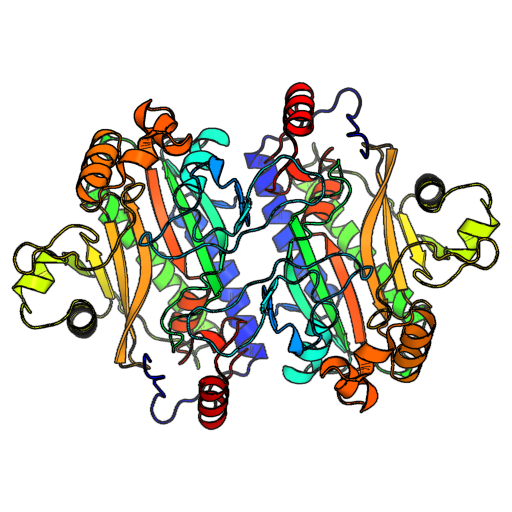 1 184 ? 3.018 -33.125 -18.016 1 98.62 184 GLU A N 1
ATOM 1508 C CA . GLU A 1 184 ? 2.25 -34.25 -17.516 1 98.62 184 GLU A CA 1
ATOM 1509 C C . GLU A 1 184 ? 0.751 -34.031 -17.688 1 98.62 184 GLU A C 1
ATOM 1511 O O . GLU A 1 184 ? 0.021 -34.938 -18.094 1 98.62 184 GLU A O 1
ATOM 1516 N N . LEU A 1 185 ? 0.311 -32.812 -17.406 1 98.62 185 LEU A N 1
ATOM 1517 C CA . LEU A 1 185 ? -1.108 -32.5 -17.531 1 98.62 185 LEU A CA 1
ATOM 1518 C C . LEU A 1 185 ? -1.543 -32.562 -19 1 98.62 185 LEU A C 1
ATOM 1520 O O . LEU A 1 185 ? -2.625 -33.062 -19.312 1 98.62 185 LEU A O 1
ATOM 1524 N N . GLU A 1 186 ? -0.697 -31.984 -19.828 1 98.5 186 GLU A N 1
ATOM 1525 C CA . GLU A 1 186 ? -1.021 -32.031 -21.25 1 98.5 186 GLU A CA 1
ATOM 1526 C C . GLU A 1 186 ? -1.107 -33.469 -21.766 1 98.5 186 GLU A C 1
ATOM 1528 O O . GLU A 1 186 ? -1.983 -33.781 -22.562 1 98.5 186 GLU A O 1
ATOM 1533 N N . ALA A 1 187 ? -0.213 -34.312 -21.391 1 98.44 187 ALA A N 1
ATOM 1534 C CA . ALA A 1 187 ? -0.198 -35.719 -21.812 1 98.44 187 ALA A CA 1
ATOM 1535 C C . ALA A 1 187 ? -1.438 -36.438 -21.312 1 98.44 187 ALA A C 1
ATOM 1537 O O . ALA A 1 187 ? -2.008 -37.281 -22.016 1 98.44 187 ALA A O 1
ATOM 1538 N N . ARG A 1 188 ? -1.83 -36.188 -20.109 1 98.25 188 ARG A N 1
ATOM 1539 C CA . ARG A 1 188 ? -2.969 -36.844 -19.5 1 98.25 188 ARG A CA 1
ATOM 1540 C C . ARG A 1 188 ? -4.281 -36.406 -20.125 1 98.25 188 ARG A C 1
ATOM 1542 O O . ARG A 1 188 ? -5.215 -37.188 -20.281 1 98.25 188 ARG A O 1
ATOM 1549 N N . TRP A 1 189 ? -4.402 -35.062 -20.406 1 98.31 189 TRP A N 1
ATOM 1550 C CA . TRP A 1 189 ? -5.621 -34.5 -20.969 1 98.31 189 TRP A CA 1
ATOM 1551 C C . TRP A 1 189 ? -5.301 -33.594 -22.172 1 98.31 189 TRP A C 1
ATOM 1553 O O . TRP A 1 189 ? -5.48 -32.375 -22.109 1 98.31 189 TRP A O 1
ATOM 1563 N N . PRO A 1 190 ? -4.957 -34.188 -23.297 1 97.31 190 PRO A N 1
ATOM 1564 C CA . PRO A 1 190 ? -4.504 -33.406 -24.469 1 97.31 190 PRO A CA 1
ATOM 1565 C C . PRO A 1 190 ? -5.617 -32.562 -25.094 1 97.31 190 PRO A C 1
ATOM 1567 O O . PRO A 1 190 ? -5.344 -31.594 -25.781 1 97.31 190 PRO A O 1
ATOM 1570 N N . SER A 1 191 ? -6.898 -32.906 -24.844 1 97.44 191 SER A N 1
ATOM 1571 C CA . SER A 1 191 ? -8.016 -32.219 -25.5 1 97.44 191 SER A CA 1
ATOM 1572 C C . SER A 1 191 ? -8.516 -31.047 -24.656 1 97.44 191 SER A C 1
ATOM 1574 O O . SER A 1 191 ? -9.289 -30.219 -25.141 1 97.44 191 SER A O 1
ATOM 1576 N N . LEU A 1 192 ? -8.016 -30.969 -23.422 1 97.94 192 LEU A N 1
ATOM 1577 C CA . LEU A 1 192 ? -8.492 -29.922 -22.531 1 97.94 192 LEU A CA 1
ATOM 1578 C C . LEU A 1 192 ? -7.609 -28.672 -22.625 1 97.94 192 LEU A C 1
ATOM 1580 O O . LEU A 1 192 ? -6.422 -28.781 -22.938 1 97.94 192 LEU A O 1
ATOM 1584 N N . THR A 1 193 ? -8.25 -27.531 -22.391 1 97.12 193 THR A N 1
ATOM 1585 C CA . THR A 1 193 ? -7.488 -26.297 -22.281 1 97.12 193 THR A CA 1
ATOM 1586 C C . THR A 1 193 ? -6.637 -26.281 -21.016 1 97.12 193 THR A C 1
ATOM 1588 O O . THR A 1 193 ? -6.879 -27.062 -20.094 1 97.12 193 THR A O 1
ATOM 1591 N N . PRO A 1 194 ? -5.641 -25.406 -20.938 1 97.5 194 PRO A N 1
ATOM 1592 C CA . PRO A 1 194 ? -4.824 -25.312 -19.734 1 97.5 194 PRO A CA 1
ATOM 1593 C C . PRO A 1 194 ? -5.656 -25.094 -18.469 1 97.5 194 PRO A C 1
ATOM 1595 O O . PRO A 1 194 ? -5.43 -25.75 -17.453 1 97.5 194 PRO A O 1
ATOM 1598 N N . SER A 1 195 ? -6.598 -24.234 -18.547 1 96.5 195 SER A N 1
ATOM 1599 C CA . SER A 1 195 ? -7.445 -23.953 -17.391 1 96.5 195 SER A CA 1
ATOM 1600 C C . SER A 1 195 ? -8.242 -25.172 -16.969 1 96.5 195 SER A C 1
ATOM 1602 O O . SER A 1 195 ? -8.398 -25.453 -15.781 1 96.5 195 SER A O 1
ATOM 1604 N N . GLU A 1 196 ? -8.75 -25.891 -17.906 1 98.19 196 GLU A N 1
ATOM 1605 C CA . GLU A 1 196 ? -9.5 -27.109 -17.609 1 98.19 196 GLU A CA 1
ATOM 1606 C C . GLU A 1 196 ? -8.602 -28.172 -16.984 1 98.19 196 GLU A C 1
ATOM 1608 O O . GLU A 1 196 ? -9.047 -28.922 -16.109 1 98.19 196 GLU A O 1
ATOM 1613 N N . ARG A 1 197 ? -7.387 -28.266 -17.453 1 98.75 197 ARG A N 1
ATOM 1614 C CA . ARG A 1 197 ? -6.426 -29.203 -16.875 1 98.75 197 ARG A CA 1
ATOM 1615 C C . ARG A 1 197 ? -6.156 -28.875 -15.406 1 98.75 197 ARG A C 1
ATOM 1617 O O . ARG A 1 197 ? -6.062 -29.766 -14.57 1 98.75 197 ARG A O 1
ATOM 1624 N N . GLU A 1 198 ? -6.016 -27.547 -15.109 1 98.75 198 GLU A N 1
ATOM 1625 C CA . GLU A 1 198 ? -5.828 -27.109 -13.734 1 98.75 198 GLU A CA 1
ATOM 1626 C C . GLU A 1 198 ? -7.008 -27.516 -12.852 1 98.75 198 GLU A C 1
ATOM 1628 O O . GLU A 1 198 ? -6.816 -28 -11.742 1 98.75 198 GLU A O 1
ATOM 1633 N N . ASP A 1 199 ? -8.195 -27.312 -13.375 1 98.56 199 ASP A N 1
ATOM 1634 C CA . ASP A 1 199 ? -9.391 -27.688 -12.625 1 98.56 199 ASP A CA 1
ATOM 1635 C C . ASP A 1 199 ? -9.391 -29.188 -12.32 1 98.56 199 ASP A C 1
ATOM 1637 O O . ASP A 1 199 ? -9.625 -29.594 -11.18 1 98.56 199 ASP A O 1
ATOM 1641 N N . LYS A 1 200 ? -9.117 -29.969 -13.305 1 98.69 200 LYS A N 1
ATOM 1642 C CA . LYS A 1 200 ? -9.188 -31.422 -13.156 1 98.69 200 LYS A CA 1
ATOM 1643 C C . LYS A 1 200 ? -8.156 -31.922 -12.148 1 98.69 200 LYS A C 1
ATOM 1645 O O . LYS A 1 200 ? -8.484 -32.719 -11.273 1 98.69 200 LYS A O 1
ATOM 1650 N N . ILE A 1 201 ? -6.934 -31.469 -12.289 1 98.81 201 ILE A N 1
ATOM 1651 C CA . ILE A 1 201 ? -5.879 -31.984 -11.422 1 98.81 201 ILE A CA 1
ATOM 1652 C C . ILE A 1 201 ? -6.113 -31.516 -9.992 1 98.81 201 ILE A C 1
ATOM 1654 O O . ILE A 1 201 ? -5.84 -32.25 -9.031 1 98.81 201 ILE A O 1
ATOM 1658 N N . CYS A 1 202 ? -6.555 -30.266 -9.805 1 98.75 202 CYS A N 1
ATOM 1659 C CA . CYS A 1 202 ? -6.832 -29.766 -8.461 1 98.75 202 CYS A CA 1
ATOM 1660 C C . CYS A 1 202 ? -8.016 -30.5 -7.84 1 98.75 202 CYS A C 1
ATOM 1662 O O . CYS A 1 202 ? -8.047 -30.719 -6.629 1 98.75 202 CYS A O 1
ATOM 1664 N N . GLN A 1 203 ? -9 -30.781 -8.656 1 98.38 203 GLN A N 1
ATOM 1665 C CA . GLN A 1 203 ? -10.117 -31.562 -8.156 1 98.38 203 GLN A CA 1
ATOM 1666 C C . GLN A 1 203 ? -9.656 -32.938 -7.645 1 98.38 203 GLN A C 1
ATOM 1668 O O . GLN A 1 203 ? -10.133 -33.406 -6.617 1 98.38 203 GLN A O 1
ATOM 1673 N N . GLU A 1 204 ? -8.742 -33.5 -8.344 1 98.5 204 GLU A N 1
ATOM 1674 C CA . GLU A 1 204 ? -8.234 -34.844 -8.008 1 98.5 204 GLU A CA 1
ATOM 1675 C C . GLU A 1 204 ? -7.328 -34.781 -6.781 1 98.5 204 GLU A C 1
ATOM 1677 O O . GLU A 1 204 ? -7.395 -35.656 -5.918 1 98.5 204 GLU A O 1
ATOM 1682 N N . LYS A 1 205 ? -6.449 -33.75 -6.648 1 98.69 205 LYS A N 1
ATOM 1683 C CA . LYS A 1 205 ? -5.352 -33.781 -5.684 1 98.69 205 LYS A CA 1
ATOM 1684 C C . LYS A 1 205 ? -5.574 -32.781 -4.547 1 98.69 205 LYS A C 1
ATOM 1686 O O . LYS A 1 205 ? -4.926 -32.875 -3.504 1 98.69 205 LYS A O 1
ATOM 1691 N N . GLY A 1 206 ? -6.492 -31.844 -4.707 1 98.5 206 GLY A N 1
ATOM 1692 C CA . GLY A 1 206 ? -6.762 -30.828 -3.707 1 98.5 206 GLY A CA 1
ATOM 1693 C C . GLY A 1 206 ? -5.828 -29.641 -3.805 1 98.5 206 GLY A C 1
ATOM 1694 O O . GLY A 1 206 ? -6.277 -28.5 -4.027 1 98.5 206 GLY A O 1
ATOM 1695 N N . ALA A 1 207 ? -4.586 -29.828 -3.592 1 98.81 207 ALA A N 1
ATOM 1696 C CA . ALA A 1 207 ? -3.547 -28.812 -3.732 1 98.81 207 ALA A CA 1
ATOM 1697 C C . ALA A 1 207 ? -2.428 -29.281 -4.652 1 98.81 207 ALA A C 1
ATOM 1699 O O . ALA A 1 207 ? -1.952 -30.422 -4.52 1 98.81 207 ALA A O 1
ATOM 1700 N N . VAL A 1 208 ? -2.025 -28.375 -5.594 1 98.88 208 VAL A N 1
ATOM 1701 C CA . VAL A 1 208 ? -1.055 -28.75 -6.609 1 98.88 208 VAL A CA 1
ATOM 1702 C C . VAL A 1 208 ? -0.069 -27.609 -6.848 1 98.88 208 VAL A C 1
ATOM 1704 O O . VAL A 1 208 ? -0.456 -26.438 -6.859 1 98.88 208 VAL A O 1
ATOM 1707 N N . PHE A 1 209 ? 1.176 -27.969 -6.887 1 98.94 209 PHE A N 1
ATOM 1708 C CA . PHE A 1 209 ? 2.139 -27.078 -7.512 1 98.94 209 PHE A CA 1
ATOM 1709 C C . PHE A 1 209 ? 2.383 -27.469 -8.961 1 98.94 209 PHE A C 1
ATOM 1711 O O . PHE A 1 209 ? 2.941 -28.531 -9.234 1 98.94 209 PHE A O 1
ATOM 1718 N N . LEU A 1 210 ? 1.918 -26.625 -9.859 1 98.94 210 LEU A N 1
ATOM 1719 C CA . LEU A 1 210 ? 2.059 -26.875 -11.289 1 98.94 210 LEU A CA 1
ATOM 1720 C C . LEU A 1 210 ? 3.352 -26.266 -11.82 1 98.94 210 LEU A C 1
ATOM 1722 O O . LEU A 1 210 ? 3.506 -25.047 -11.836 1 98.94 210 LEU A O 1
ATOM 1726 N N . GLU A 1 211 ? 4.195 -27.078 -12.297 1 98.81 211 GLU A N 1
ATOM 1727 C CA . GLU A 1 211 ? 5.551 -26.688 -12.672 1 98.81 211 GLU A CA 1
ATOM 1728 C C . GLU A 1 211 ? 5.676 -26.516 -14.18 1 98.81 211 GLU A C 1
ATOM 1730 O O . GLU A 1 211 ? 4.832 -27 -14.938 1 98.81 211 GLU A O 1
ATOM 1735 N N . HIS A 1 212 ? 6.73 -25.891 -14.594 1 98.44 212 HIS A N 1
ATOM 1736 C CA . HIS A 1 212 ? 7.129 -25.734 -15.992 1 98.44 212 HIS A CA 1
ATOM 1737 C C . HIS A 1 212 ? 6.109 -24.906 -16.766 1 98.44 212 HIS A C 1
ATOM 1739 O O . HIS A 1 212 ? 5.5 -25.406 -17.719 1 98.44 212 HIS A O 1
ATOM 1745 N N . ILE A 1 213 ? 6.035 -23.688 -16.438 1 97.94 213 ILE A N 1
ATOM 1746 C CA . ILE A 1 213 ? 5.117 -22.75 -17.078 1 97.94 213 ILE A CA 1
ATOM 1747 C C . ILE A 1 213 ? 5.914 -21.734 -17.891 1 97.94 213 ILE A C 1
ATOM 1749 O O . ILE A 1 213 ? 6.934 -21.219 -17.422 1 97.94 213 ILE A O 1
ATOM 1753 N N . GLY A 1 214 ? 5.402 -21.375 -19.047 1 96.19 214 GLY A N 1
ATOM 1754 C CA . GLY A 1 214 ? 6.039 -20.359 -19.875 1 96.19 214 GLY A CA 1
ATOM 1755 C C . GLY A 1 214 ? 6.582 -20.906 -21.188 1 96.19 214 GLY A C 1
ATOM 1756 O O . GLY A 1 214 ? 6.523 -20.234 -22.219 1 96.19 214 GLY A O 1
ATOM 1757 N N . GLY A 1 215 ? 7.129 -22.125 -21.141 1 95.81 215 GLY A N 1
ATOM 1758 C CA . GLY A 1 215 ? 7.664 -22.75 -22.344 1 95.81 215 GLY A CA 1
ATOM 1759 C C . GLY A 1 215 ? 6.617 -23.5 -23.141 1 95.81 215 GLY A C 1
ATOM 1760 O O . GLY A 1 215 ? 5.578 -23.875 -22.609 1 95.81 215 GLY A O 1
ATOM 1761 N N . ALA A 1 216 ? 6.973 -23.703 -24.422 1 96.81 216 ALA A N 1
ATOM 1762 C CA . ALA A 1 216 ? 6.066 -24.469 -25.281 1 96.81 216 ALA A CA 1
ATOM 1763 C C . ALA A 1 216 ? 5.957 -25.922 -24.828 1 96.81 216 ALA A C 1
ATOM 1765 O O . ALA A 1 216 ? 6.965 -26.547 -24.484 1 96.81 216 ALA A O 1
ATOM 1766 N N . LEU A 1 217 ? 4.73 -26.375 -24.844 1 97.81 217 LEU A N 1
ATOM 1767 C CA . LEU A 1 217 ? 4.492 -27.781 -24.484 1 97.81 217 LEU A CA 1
ATOM 1768 C C . LEU A 1 217 ? 4.688 -28.688 -25.688 1 97.81 217 LEU A C 1
ATOM 1770 O O . LEU A 1 217 ? 4.5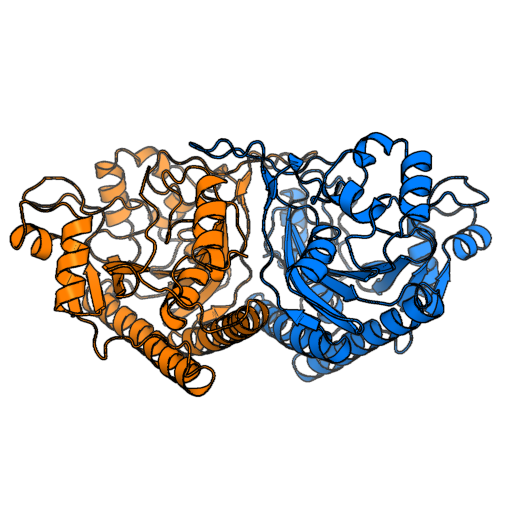74 -28.25 -26.844 1 97.81 217 LEU A O 1
ATOM 1774 N N . PRO A 1 218 ? 4.98 -29.938 -25.453 1 96.62 218 PRO A N 1
ATOM 1775 C CA . PRO A 1 218 ? 5.379 -30.844 -26.547 1 96.62 218 PRO A CA 1
ATOM 1776 C C . PRO A 1 218 ? 4.262 -31.078 -27.562 1 96.62 218 PRO A C 1
ATOM 1778 O O . PRO A 1 218 ? 4.523 -31.172 -28.766 1 96.62 218 PRO A O 1
ATOM 1781 N N . LEU A 1 219 ? 3.029 -31.156 -27.125 1 96.62 219 LEU A N 1
ATOM 1782 C CA . LEU A 1 219 ? 1.941 -31.531 -28.031 1 96.62 219 LEU A CA 1
ATOM 1783 C C . LEU A 1 219 ? 1.344 -30.297 -28.703 1 96.62 219 LEU A C 1
ATOM 1785 O O . LEU A 1 219 ? 1.289 -30.219 -29.922 1 96.62 219 LEU A O 1
ATOM 1789 N N . SER A 1 220 ? 0.966 -29.344 -27.922 1 96.06 220 SER A N 1
ATOM 1790 C CA . SER A 1 220 ? 0.278 -28.172 -28.422 1 96.06 220 SER A CA 1
ATOM 1791 C C . SER A 1 220 ? 1.264 -27.172 -29.016 1 96.06 220 SER A C 1
ATOM 1793 O O . SER A 1 220 ? 0.874 -26.281 -29.781 1 96.06 220 SER A O 1
ATOM 1795 N N . LYS A 1 221 ? 2.512 -27.234 -28.625 1 96.81 221 LYS A N 1
ATOM 1796 C CA . LYS A 1 221 ? 3.561 -26.297 -29.016 1 96.81 221 LYS A CA 1
ATOM 1797 C C . LYS A 1 221 ? 3.252 -24.891 -28.516 1 96.81 221 LYS A C 1
ATOM 1799 O O . LYS A 1 221 ? 3.744 -23.906 -29.062 1 96.81 221 LYS A O 1
ATOM 1804 N N . LYS A 1 222 ? 2.416 -24.812 -27.562 1 96.44 222 LYS A N 1
ATOM 1805 C CA . LYS A 1 222 ? 2.074 -23.578 -26.875 1 96.44 222 LYS A CA 1
ATOM 1806 C C . LYS A 1 222 ? 2.348 -23.688 -25.375 1 96.44 222 LYS A C 1
ATOM 1808 O O . LYS A 1 222 ? 2.311 -24.797 -24.812 1 96.44 222 LYS A O 1
ATOM 1813 N N . PRO A 1 223 ? 2.645 -22.516 -24.797 1 96.44 223 PRO A N 1
ATOM 1814 C CA . PRO A 1 223 ? 2.836 -22.594 -23.344 1 96.44 223 PRO A CA 1
ATOM 1815 C C . PRO A 1 223 ? 1.537 -22.875 -22.594 1 96.44 223 PRO A C 1
ATOM 1817 O O . PRO A 1 223 ? 0.452 -22.562 -23.094 1 96.44 223 PRO A O 1
ATOM 1820 N N . HIS A 1 224 ? 1.682 -23.516 -21.422 1 97.19 224 HIS A N 1
ATOM 1821 C CA . HIS A 1 224 ? 0.533 -23.688 -20.531 1 97.19 224 HIS A CA 1
ATOM 1822 C C . HIS A 1 224 ? -0.075 -22.328 -20.156 1 97.19 224 HIS A C 1
ATOM 1824 O O . HIS A 1 224 ? -1.299 -22.188 -20.109 1 97.19 224 HIS A O 1
ATOM 1830 N N . ASP A 1 225 ? 0.723 -21.406 -19.844 1 94.81 225 ASP A N 1
ATOM 1831 C CA . ASP A 1 225 ? 0.403 -20.016 -19.547 1 94.81 225 ASP A CA 1
ATOM 1832 C C . ASP A 1 225 ? 1.585 -19.094 -19.859 1 94.81 225 ASP A C 1
ATOM 1834 O O . 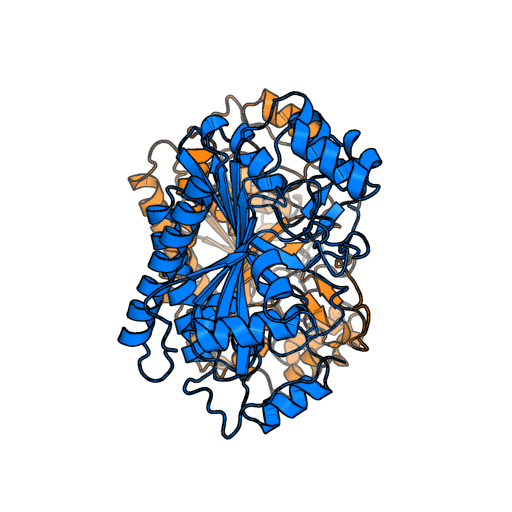ASP A 1 225 ? 2.734 -19.547 -19.859 1 94.81 225 ASP A O 1
ATOM 1838 N N . LEU A 1 226 ? 1.271 -17.891 -20.094 1 91.19 226 LEU A N 1
ATOM 1839 C CA . LEU A 1 226 ? 2.338 -16.953 -20.406 1 91.19 226 LEU A CA 1
ATOM 1840 C C . LEU A 1 226 ? 3.127 -16.594 -19.156 1 91.19 226 LEU A C 1
ATOM 1842 O O . LEU A 1 226 ? 2.561 -16.516 -18.062 1 91.19 226 LEU A O 1
ATOM 1846 N N . ARG A 1 227 ? 4.43 -16.469 -19.359 1 93.88 227 ARG A N 1
ATOM 1847 C CA . ARG A 1 227 ? 5.348 -16.078 -18.297 1 93.88 227 ARG A CA 1
ATOM 1848 C C . ARG A 1 227 ? 6.402 -15.109 -18.812 1 93.88 227 ARG A C 1
ATOM 1850 O O . ARG A 1 227 ? 6.836 -15.203 -19.953 1 93.88 227 ARG A O 1
ATOM 1857 N N . ALA A 1 228 ? 6.773 -14.18 -17.906 1 92.69 228 ALA A N 1
ATOM 1858 C CA . ALA A 1 228 ? 7.852 -13.266 -18.266 1 92.69 228 ALA A CA 1
ATOM 1859 C C . ALA A 1 228 ? 9.133 -14.023 -18.578 1 92.69 228 ALA A C 1
ATOM 1861 O O . ALA A 1 228 ? 9.539 -14.906 -17.828 1 92.69 228 ALA A O 1
ATOM 1862 N N . PRO A 1 229 ? 9.781 -13.648 -19.641 1 95.38 229 PRO A N 1
ATOM 1863 C CA . PRO A 1 229 ? 10.969 -14.398 -20.047 1 95.38 229 PRO A CA 1
ATOM 1864 C C . PRO A 1 229 ? 12.234 -13.93 -19.344 1 95.38 229 PRO A C 1
ATOM 1866 O O . PRO A 1 229 ? 13.289 -14.562 -19.453 1 95.38 229 PRO A O 1
ATOM 1869 N N . ASP A 1 230 ? 12.117 -12.852 -18.562 1 96.12 230 ASP A N 1
ATOM 1870 C CA . ASP A 1 230 ? 13.367 -12.219 -18.188 1 96.12 230 ASP A CA 1
ATOM 1871 C C . ASP A 1 230 ? 13.586 -12.297 -16.672 1 96.12 230 ASP A C 1
ATOM 1873 O O . ASP A 1 230 ? 14.531 -11.711 -16.141 1 96.12 230 ASP A O 1
ATOM 1877 N N . TYR A 1 231 ? 12.688 -13.055 -15.945 1 95.56 231 TYR A N 1
ATOM 1878 C CA . TYR A 1 231 ? 13.055 -13.242 -14.547 1 95.56 231 TYR A CA 1
ATOM 1879 C C . TYR A 1 231 ? 12.719 -14.648 -14.078 1 95.56 231 TYR A C 1
ATOM 1881 O O . TYR A 1 231 ? 13.359 -15.18 -13.164 1 95.56 231 TYR A O 1
ATOM 1889 N N . ASP A 1 232 ? 11.742 -15.266 -14.625 1 97.12 232 ASP A N 1
ATOM 1890 C CA . ASP A 1 232 ? 11.391 -16.641 -14.266 1 97.12 232 ASP A CA 1
ATOM 1891 C C . ASP A 1 232 ? 12.148 -17.641 -15.125 1 97.12 232 ASP A C 1
ATOM 1893 O O . ASP A 1 232 ? 12.164 -17.531 -16.359 1 97.12 232 ASP A O 1
ATOM 1897 N N . ASP A 1 233 ? 12.781 -18.609 -14.523 1 98.56 233 ASP A N 1
ATOM 1898 C CA . ASP A 1 233 ? 13.227 -19.781 -15.273 1 98.56 233 ASP A CA 1
ATOM 1899 C C . ASP A 1 233 ? 12.055 -20.719 -15.586 1 98.56 233 ASP A C 1
ATOM 1901 O O . ASP A 1 233 ? 11.508 -21.344 -14.688 1 98.56 233 ASP A O 1
ATOM 1905 N N . TRP A 1 234 ? 11.734 -20.875 -16.844 1 98.25 234 TRP A N 1
ATOM 1906 C CA . TRP A 1 234 ? 10.531 -21.578 -17.266 1 98.25 234 TRP A CA 1
ATOM 1907 C C . TRP A 1 234 ? 10.617 -23.062 -16.938 1 98.25 234 TRP A C 1
ATOM 1909 O O . TRP A 1 234 ? 9.609 -23.766 -16.938 1 98.25 234 TRP A O 1
ATOM 1919 N N . THR A 1 235 ? 11.812 -23.562 -16.594 1 98.25 235 THR A N 1
ATOM 1920 C CA . THR A 1 235 ? 11.992 -24.969 -16.266 1 98.25 235 THR A CA 1
ATOM 1921 C C . THR A 1 235 ? 12.031 -25.172 -14.75 1 98.25 235 THR A C 1
ATOM 1923 O O . THR A 1 235 ? 12.023 -26.297 -14.266 1 98.25 235 THR A O 1
ATOM 1926 N N . LEU A 1 236 ? 12.094 -24.062 -13.969 1 98.75 236 LEU A N 1
ATOM 1927 C CA . LEU A 1 236 ? 12.172 -24.109 -12.508 1 98.75 236 LEU A CA 1
ATOM 1928 C C . LEU A 1 236 ? 11.203 -23.094 -11.883 1 98.75 236 LEU A C 1
ATOM 1930 O O . LEU A 1 236 ? 11.602 -22.281 -11.047 1 98.75 236 LEU A O 1
ATOM 1934 N N . ASN A 1 237 ? 9.953 -23.141 -12.328 1 98.81 237 ASN A N 1
ATOM 1935 C CA . ASN A 1 237 ? 8.906 -22.25 -11.836 1 98.81 237 ASN A CA 1
ATOM 1936 C C . ASN A 1 237 ? 7.582 -23 -11.648 1 98.81 237 ASN A C 1
ATOM 1938 O O . ASN A 1 237 ? 7.512 -24.203 -11.867 1 98.81 237 ASN A O 1
ATOM 1942 N N . GLY A 1 238 ? 6.605 -22.281 -11.125 1 98.75 238 GLY A N 1
ATOM 1943 C CA . GLY A 1 238 ? 5.285 -22.891 -11.047 1 98.75 238 GLY A CA 1
ATOM 1944 C C . GLY A 1 238 ? 4.277 -22.031 -10.312 1 98.75 238 GLY A C 1
ATOM 1945 O O . GLY A 1 238 ? 4.582 -20.906 -9.914 1 98.75 238 GLY A O 1
ATOM 1946 N N . ASP A 1 239 ? 3.111 -22.562 -10.258 1 98.81 239 ASP A N 1
ATOM 1947 C CA . ASP A 1 239 ? 1.971 -21.953 -9.586 1 98.81 239 ASP A CA 1
ATOM 1948 C C . ASP A 1 239 ? 1.418 -22.859 -8.492 1 98.81 239 ASP A C 1
ATOM 1950 O O . ASP A 1 239 ? 1.315 -24.078 -8.688 1 98.81 239 ASP A O 1
ATOM 1954 N N . LEU A 1 240 ? 1.175 -22.266 -7.375 1 98.94 240 LEU A N 1
ATOM 1955 C CA . LEU A 1 240 ? 0.515 -22.984 -6.285 1 98.94 240 LEU A CA 1
ATOM 1956 C C . LEU A 1 240 ? -1.001 -22.859 -6.395 1 98.94 240 LEU A C 1
ATOM 1958 O O . LEU A 1 240 ? -1.551 -21.766 -6.262 1 98.94 240 LEU A O 1
ATOM 1962 N N . LEU A 1 241 ? -1.662 -24.016 -6.578 1 98.88 241 LEU A N 1
ATOM 1963 C CA . LEU A 1 241 ? -3.094 -24.062 -6.852 1 98.88 241 LEU A CA 1
ATOM 1964 C C . LEU A 1 241 ? -3.828 -24.891 -5.801 1 98.88 241 LEU A C 1
ATOM 1966 O O . LEU A 1 241 ? -3.32 -25.922 -5.348 1 98.88 241 LEU A O 1
ATOM 1970 N N . PHE A 1 242 ? -4.98 -24.453 -5.461 1 98.88 242 PHE A N 1
ATOM 1971 C CA . PHE A 1 242 ? -5.91 -25.188 -4.613 1 98.88 242 PHE A CA 1
ATOM 1972 C C . PHE A 1 242 ? -7.223 -25.453 -5.34 1 98.88 242 PHE A C 1
ATOM 1974 O O . PHE A 1 242 ? -7.66 -24.625 -6.148 1 98.88 242 PHE A O 1
ATOM 1981 N N . TRP A 1 243 ? -7.816 -26.625 -5.086 1 98.56 243 TRP A N 1
ATOM 1982 C CA . TRP A 1 243 ? -9.219 -26.766 -5.453 1 98.56 243 TRP A CA 1
ATOM 1983 C C . TRP A 1 243 ? -10.109 -25.922 -4.562 1 98.56 243 TRP A C 1
ATOM 1985 O O . TRP A 1 243 ? -10.023 -25.984 -3.334 1 98.56 243 TRP A O 1
ATOM 1995 N N . TYR A 1 244 ? -10.883 -25.094 -5.141 1 97.88 244 TYR A N 1
ATOM 1996 C CA . TYR A 1 244 ? -11.758 -24.188 -4.402 1 97.88 244 TYR A CA 1
ATOM 1997 C C . TYR A 1 244 ? -13.219 -24.531 -4.637 1 97.88 244 TYR A C 1
ATOM 1999 O O . TYR A 1 244 ? -13.836 -24.047 -5.594 1 97.88 244 TYR A O 1
ATOM 2007 N N . GLU A 1 245 ? -13.836 -25.219 -3.746 1 95.44 245 GLU A N 1
ATOM 2008 C CA . GLU A 1 245 ? -15.164 -25.797 -3.867 1 95.44 245 GLU A CA 1
ATOM 2009 C C . GLU A 1 245 ? -16.234 -24.734 -4.074 1 95.44 245 GLU A C 1
ATOM 2011 O O . GLU A 1 245 ? -17.156 -24.906 -4.875 1 95.44 245 GLU A O 1
ATOM 2016 N N . PRO A 1 246 ? -16.094 -23.594 -3.389 1 94.25 246 PRO A N 1
ATOM 2017 C CA . PRO A 1 246 ? -17.156 -22.594 -3.535 1 94.25 246 PRO A CA 1
ATOM 2018 C C . PRO A 1 246 ? -17.344 -22.156 -4.984 1 94.25 246 PRO A C 1
ATOM 2020 O O . PRO A 1 246 ? -18.469 -21.828 -5.383 1 94.25 246 PRO A O 1
ATOM 2023 N N . LEU A 1 247 ? -16.281 -22.203 -5.762 1 96.62 247 LEU A N 1
ATOM 2024 C CA . LEU A 1 247 ? -16.391 -21.781 -7.152 1 96.62 247 LEU A CA 1
ATOM 2025 C C . LEU A 1 247 ? -16.219 -22.969 -8.102 1 96.62 247 LEU A C 1
ATOM 2027 O O . LEU A 1 247 ? -16.312 -22.797 -9.32 1 96.62 247 LEU A O 1
ATOM 2031 N N . GLN A 1 248 ? -15.953 -24.047 -7.602 1 96.06 248 GLN A N 1
ATOM 2032 C CA . GLN A 1 248 ? -15.773 -25.281 -8.367 1 96.06 248 GLN A CA 1
ATOM 2033 C C . GLN A 1 248 ? -14.711 -25.094 -9.453 1 96.06 248 GLN A C 1
ATOM 2035 O O . GLN A 1 248 ? -14.961 -25.391 -10.625 1 96.06 248 GLN A O 1
ATOM 2040 N N . ARG A 1 249 ? -13.531 -24.641 -8.992 1 97.25 249 ARG A N 1
ATOM 2041 C CA . ARG A 1 249 ? -12.43 -24.438 -9.93 1 97.25 249 ARG A CA 1
ATOM 2042 C C . ARG A 1 249 ? -11.094 -24.391 -9.195 1 97.25 249 ARG A C 1
ATOM 2044 O O . ARG A 1 249 ? -11.055 -24.297 -7.965 1 97.25 249 ARG A O 1
ATOM 2051 N N . ALA A 1 250 ? -10.023 -24.438 -9.984 1 98.44 250 ALA A N 1
ATOM 2052 C CA . ALA A 1 250 ? -8.68 -24.219 -9.453 1 98.44 250 ALA A CA 1
ATOM 2053 C C . ALA A 1 250 ? -8.492 -22.766 -9.031 1 98.44 250 ALA A C 1
ATOM 2055 O O . ALA A 1 250 ? -8.977 -21.844 -9.703 1 98.44 250 ALA A O 1
ATOM 2056 N N . PHE A 1 251 ? -7.832 -22.562 -7.953 1 98.38 251 PHE A N 1
ATOM 2057 C CA . PHE A 1 251 ? -7.566 -21.266 -7.34 1 98.38 251 PHE A CA 1
ATOM 2058 C C . PHE A 1 251 ? -6.074 -21.078 -7.105 1 98.38 251 PHE A C 1
ATOM 2060 O O . PHE A 1 251 ? -5.484 -21.75 -6.254 1 98.38 251 PHE A O 1
ATOM 2067 N N . GLU A 1 252 ? -5.465 -20.188 -7.902 1 98.69 252 GLU A N 1
ATOM 2068 C CA . GLU A 1 252 ? -4.039 -19.906 -7.773 1 98.69 252 GLU A CA 1
ATOM 2069 C C . GLU A 1 252 ? -3.766 -18.906 -6.652 1 98.69 252 GLU A C 1
ATOM 2071 O O . GLU A 1 252 ? -4.352 -17.828 -6.625 1 98.69 252 GLU A O 1
ATOM 2076 N N . VAL A 1 253 ? -2.811 -19.219 -5.781 1 98.5 253 VAL A N 1
ATOM 2077 C CA . VAL A 1 253 ? -2.512 -18.328 -4.66 1 98.5 253 VAL A CA 1
ATOM 2078 C C . VAL A 1 253 ? -1.114 -17.734 -4.832 1 98.5 253 VAL A C 1
ATOM 2080 O O . VAL A 1 253 ? -0.812 -16.672 -4.281 1 98.5 253 VAL A O 1
ATOM 2083 N N . SER A 1 254 ? -0.276 -18.406 -5.586 1 98.5 254 SER A N 1
ATOM 2084 C CA . SER A 1 254 ? 1.112 -17.969 -5.684 1 98.5 254 SER A CA 1
ATOM 2085 C C . SER A 1 254 ? 1.742 -18.406 -7 1 98.5 254 SER A C 1
ATOM 2087 O O . SER A 1 254 ? 1.406 -19.469 -7.523 1 98.5 254 SER A O 1
ATOM 2089 N N . SER A 1 255 ? 2.562 -17.609 -7.484 1 98.12 255 SER A N 1
ATOM 2090 C CA . SER A 1 255 ? 3.518 -17.922 -8.539 1 98.12 255 SER A CA 1
ATOM 2091 C C . SER A 1 255 ? 4.953 -17.719 -8.07 1 98.12 255 SER A C 1
ATOM 2093 O O . SER A 1 255 ? 5.242 -16.75 -7.363 1 98.12 255 SER A O 1
ATOM 2095 N N . MET A 1 256 ? 5.824 -18.672 -8.359 1 98.62 256 MET A N 1
ATOM 2096 C CA . MET A 1 256 ? 7.207 -18.531 -7.918 1 98.62 256 MET A CA 1
ATOM 2097 C C . MET A 1 256 ? 8.156 -19.234 -8.875 1 98.62 256 MET A C 1
ATOM 2099 O O . MET A 1 256 ? 7.727 -20.031 -9.719 1 98.62 256 MET A O 1
ATOM 2103 N N . SER A 1 257 ? 9.43 -18.891 -8.734 1 98.62 257 SER A N 1
ATOM 2104 C CA . SER A 1 257 ? 10.453 -19.438 -9.625 1 98.62 257 SER A CA 1
ATOM 2105 C C . SER A 1 257 ? 11.852 -19.266 -9.039 1 98.62 257 SER A C 1
ATOM 2107 O O . SER A 1 257 ? 12.109 -18.281 -8.328 1 98.62 257 SER A O 1
ATOM 2109 N N . ILE A 1 258 ? 12.586 -20.266 -9.281 1 98.88 258 ILE A N 1
ATOM 2110 C CA . ILE A 1 258 ? 14 -19.906 -9.336 1 98.88 258 ILE A CA 1
ATOM 2111 C C . ILE A 1 258 ? 14.25 -18.984 -10.523 1 98.88 258 ILE A C 1
ATOM 2113 O O . ILE A 1 258 ? 13.766 -19.234 -11.625 1 98.88 258 ILE A O 1
ATOM 2117 N N . ARG A 1 259 ? 14.977 -17.922 -10.312 1 98.75 259 ARG A N 1
ATOM 2118 C CA . ARG A 1 259 ? 15.117 -16.875 -11.336 1 98.75 259 ARG A CA 1
ATOM 2119 C C . ARG A 1 259 ? 16.141 -17.281 -12.391 1 98.75 259 ARG A C 1
ATOM 2121 O O . ARG A 1 259 ? 16.984 -18.141 -12.141 1 98.75 259 ARG A O 1
ATOM 2128 N N . VAL A 1 260 ? 16.016 -16.656 -13.5 1 98.56 260 VAL A N 1
ATOM 2129 C CA . VAL A 1 260 ? 16.906 -16.953 -14.625 1 98.56 260 VAL A CA 1
ATOM 2130 C C . VAL A 1 260 ? 18.344 -16.641 -14.234 1 98.56 260 VAL A C 1
ATOM 2132 O O . VAL A 1 260 ? 18.594 -15.703 -13.477 1 98.56 260 VAL A O 1
ATOM 2135 N N . ASP A 1 261 ? 19.297 -17.453 -14.695 1 98.38 261 ASP A N 1
ATOM 2136 C CA . ASP A 1 261 ? 20.703 -17.062 -14.742 1 98.38 261 ASP A CA 1
ATOM 2137 C C . ASP A 1 261 ? 21.047 -16.453 -16.094 1 98.38 261 ASP A C 1
ATOM 2139 O O . ASP A 1 261 ? 20.172 -16.156 -16.891 1 98.38 261 ASP A O 1
ATOM 2143 N N . GLU A 1 262 ? 22.344 -16.219 -16.312 1 97.88 262 GLU A N 1
ATOM 2144 C CA . GLU A 1 262 ? 22.797 -15.531 -17.531 1 97.88 262 GLU A CA 1
ATOM 2145 C C . GLU A 1 262 ? 22.375 -16.297 -18.781 1 97.88 262 GLU A C 1
ATOM 2147 O O . GLU A 1 262 ? 21.844 -15.695 -19.734 1 97.88 262 GLU A O 1
ATOM 2152 N N . ASP A 1 263 ? 22.547 -17.547 -18.781 1 97.88 263 ASP A N 1
ATOM 2153 C CA . ASP A 1 263 ? 22.25 -18.375 -19.938 1 97.88 263 ASP A CA 1
ATOM 2154 C C . ASP A 1 263 ? 20.75 -18.453 -20.203 1 97.88 263 ASP A C 1
ATOM 2156 O O . ASP A 1 263 ? 20.297 -18.266 -21.344 1 97.88 263 ASP A O 1
ATOM 2160 N N . ARG A 1 264 ? 19.969 -18.734 -19.203 1 97.88 264 ARG A N 1
ATOM 2161 C CA . ARG A 1 264 ? 18.531 -18.859 -19.328 1 97.88 264 ARG A CA 1
ATOM 2162 C C . ARG A 1 264 ? 17.906 -17.547 -19.781 1 97.88 264 ARG A C 1
ATOM 2164 O O . ARG A 1 264 ? 16.938 -17.531 -20.531 1 97.88 264 ARG A O 1
ATOM 2171 N N . LEU A 1 265 ? 18.422 -16.438 -19.219 1 98.06 265 LEU A N 1
ATOM 2172 C CA . LEU A 1 265 ? 17.938 -15.133 -19.641 1 98.06 265 LEU A CA 1
ATOM 2173 C C . LEU A 1 265 ? 18.047 -14.961 -21.141 1 98.06 265 LEU A C 1
ATOM 2175 O O . LEU A 1 265 ? 17.078 -14.609 -21.812 1 98.06 265 LEU A O 1
ATOM 2179 N N . GLN A 1 266 ? 19.234 -15.25 -21.656 1 97.94 266 GLN A N 1
ATOM 2180 C CA . GLN A 1 266 ? 19.469 -15.078 -23.094 1 97.94 266 GLN A CA 1
ATOM 2181 C C . GLN A 1 266 ? 18.594 -16.016 -23.906 1 97.94 266 GLN A C 1
ATOM 2183 O O . GLN A 1 266 ? 18.016 -15.609 -24.922 1 97.94 266 GLN A O 1
ATOM 2188 N N . GLU A 1 267 ? 18.531 -17.219 -23.516 1 98.06 267 GLU A N 1
ATOM 2189 C CA . GLU A 1 267 ? 17.75 -18.219 -24.234 1 98.06 267 GLU A CA 1
ATOM 2190 C C . GLU A 1 267 ? 16.266 -17.844 -24.281 1 98.06 267 GLU A C 1
ATOM 2192 O O . GLU A 1 267 ? 15.656 -17.859 -25.344 1 98.06 267 GLU A O 1
ATOM 2197 N N . GLN A 1 268 ? 15.727 -17.5 -23.156 1 97.56 268 GLN A N 1
ATOM 2198 C CA . GLN A 1 268 ? 14.297 -17.219 -23.062 1 97.56 268 GLN A CA 1
ATOM 2199 C C . GLN A 1 268 ? 13.945 -15.922 -23.766 1 97.56 268 GLN A C 1
ATOM 2201 O O . GLN A 1 268 ? 12.875 -15.797 -24.375 1 97.56 268 GLN A O 1
ATOM 2206 N N . LEU A 1 269 ? 14.797 -14.93 -23.672 1 97.12 269 LEU A N 1
ATOM 2207 C CA . LEU A 1 269 ? 14.539 -13.695 -24.391 1 97.12 269 LEU A CA 1
ATOM 2208 C C . LEU A 1 269 ? 14.531 -13.945 -25.906 1 97.12 269 LEU A C 1
ATOM 2210 O O . LEU A 1 269 ? 13.734 -13.344 -26.625 1 97.12 269 LEU A O 1
ATOM 2214 N N . LYS A 1 270 ? 15.453 -14.781 -26.359 1 97.5 270 LYS A N 1
ATOM 2215 C CA . LYS A 1 270 ? 15.484 -15.141 -27.781 1 97.5 270 LYS A CA 1
ATOM 2216 C C . LYS A 1 270 ? 14.195 -15.852 -28.188 1 97.5 270 LYS A C 1
ATOM 2218 O O . LYS A 1 270 ? 13.594 -15.516 -29.203 1 97.5 270 LYS A O 1
ATOM 2223 N N . LEU A 1 271 ? 13.758 -16.797 -27.422 1 96.19 271 LEU A N 1
ATOM 2224 C CA . LEU A 1 271 ? 12.539 -17.547 -27.688 1 96.19 271 LEU A CA 1
ATOM 2225 C C . LEU A 1 271 ? 11.328 -16.609 -27.734 1 96.19 271 LEU A C 1
ATOM 2227 O O . LEU A 1 271 ? 10.398 -16.828 -28.516 1 96.19 271 LEU A O 1
ATOM 2231 N N . ALA A 1 272 ? 11.32 -15.586 -26.891 1 94.12 272 ALA A N 1
ATOM 2232 C CA . ALA A 1 272 ? 10.172 -14.688 -26.75 1 94.12 272 ALA A CA 1
ATOM 2233 C C . ALA A 1 272 ? 10.273 -13.523 -27.734 1 94.12 272 ALA A C 1
ATOM 2235 O O . ALA A 1 272 ? 9.367 -12.703 -27.828 1 94.12 272 ALA A O 1
ATOM 2236 N N . GLY A 1 273 ? 11.352 -13.398 -28.469 1 94.38 273 GLY A N 1
ATOM 2237 C CA . GLY A 1 273 ? 11.57 -12.273 -29.375 1 94.38 273 GLY A CA 1
ATOM 2238 C C . GLY A 1 273 ? 11.734 -10.953 -28.641 1 94.38 273 GLY A C 1
ATOM 2239 O O . GLY A 1 273 ? 11.25 -9.922 -29.094 1 94.38 273 GLY A O 1
ATOM 2240 N N . ALA A 1 274 ? 12.328 -10.977 -27.438 1 94.88 274 ALA A N 1
ATOM 2241 C CA . ALA A 1 274 ? 12.445 -9.789 -26.594 1 94.88 274 ALA A CA 1
ATOM 2242 C C . ALA A 1 274 ? 13.914 -9.477 -26.297 1 94.88 274 ALA A C 1
ATOM 2244 O O . ALA A 1 274 ? 14.25 -9.055 -25.188 1 94.88 274 ALA A O 1
ATOM 2245 N N . GLU A 1 275 ? 14.812 -9.68 -27.203 1 96.56 275 GLU A N 1
ATOM 2246 C CA . GLU A 1 275 ? 16.25 -9.516 -27 1 96.56 275 GLU A CA 1
ATOM 2247 C C . GLU A 1 275 ? 16.609 -8.047 -26.781 1 96.56 275 GLU A C 1
ATOM 2249 O O . GLU A 1 275 ? 17.688 -7.73 -26.281 1 96.56 275 GLU A O 1
ATOM 2254 N N . ASP A 1 276 ? 15.711 -7.184 -27.203 1 95.19 276 ASP A N 1
ATOM 2255 C CA . ASP A 1 276 ? 15.938 -5.758 -27 1 95.19 276 ASP A CA 1
ATOM 2256 C C . ASP A 1 276 ? 16.078 -5.434 -25.516 1 95.19 276 ASP A C 1
ATOM 2258 O O . ASP A 1 276 ? 16.734 -4.461 -25.141 1 95.19 276 ASP A O 1
ATOM 2262 N N . ARG A 1 277 ? 15.516 -6.23 -24.641 1 94.75 277 ARG A N 1
ATOM 2263 C CA . ARG A 1 277 ? 15.547 -6 -23.203 1 94.75 277 ARG A CA 1
ATOM 2264 C C . ARG A 1 277 ? 16.969 -6.129 -22.656 1 94.75 277 ARG A C 1
ATOM 2266 O O . ARG A 1 277 ? 17.266 -5.617 -21.578 1 94.75 277 ARG A O 1
ATOM 2273 N N . LEU A 1 278 ? 17.812 -6.781 -23.359 1 96.5 278 LEU A N 1
ATOM 2274 C CA . LEU A 1 278 ? 19.188 -7.02 -22.922 1 96.5 278 LEU A CA 1
ATOM 2275 C C . LEU A 1 278 ? 19.938 -5.703 -22.75 1 96.5 278 LEU A C 1
ATOM 2277 O O . LEU A 1 278 ? 20.938 -5.648 -22.031 1 96.5 278 LEU A O 1
ATOM 2281 N N . ASP A 1 279 ? 19.438 -4.637 -23.344 1 96.25 279 ASP A N 1
ATOM 2282 C CA . ASP A 1 279 ? 20.125 -3.346 -23.281 1 96.25 279 ASP A CA 1
ATOM 2283 C C . ASP A 1 279 ? 19.719 -2.572 -22.031 1 96.25 279 ASP A C 1
ATOM 2285 O O . ASP A 1 279 ? 20.344 -1.568 -21.688 1 96.25 279 ASP A O 1
ATOM 2289 N N . LEU A 1 280 ? 18.734 -3.043 -21.328 1 96 280 LEU A N 1
ATOM 2290 C CA . LEU A 1 280 ? 18.25 -2.34 -20.156 1 96 280 LEU A CA 1
ATOM 2291 C C . LEU A 1 280 ? 19.156 -2.604 -18.953 1 96 280 LEU A C 1
ATOM 2293 O O . LEU A 1 280 ? 19.781 -3.668 -18.859 1 96 280 LEU A O 1
ATOM 2297 N N . PRO A 1 281 ? 19.156 -1.714 -17.984 1 96.5 281 PRO A N 1
ATOM 2298 C CA . PRO A 1 281 ? 20.109 -1.776 -16.875 1 96.5 281 PRO A CA 1
ATOM 2299 C C . PRO A 1 281 ? 19.969 -3.055 -16.047 1 96.5 281 PRO A C 1
ATOM 2301 O O . PRO A 1 281 ? 20.969 -3.674 -15.695 1 96.5 281 PRO A O 1
ATOM 2304 N N . PHE A 1 282 ? 18.844 -3.484 -15.758 1 96.56 282 PHE A N 1
ATOM 2305 C CA . PHE A 1 282 ? 18.625 -4.691 -14.969 1 96.56 282 PHE A CA 1
ATOM 2306 C C . PHE A 1 282 ? 19.234 -5.906 -15.664 1 96.56 282 PHE A C 1
ATOM 2308 O O . PHE A 1 282 ? 19.938 -6.699 -15.039 1 96.56 282 PHE A O 1
ATOM 2315 N N . HIS A 1 283 ? 18.938 -6.004 -16.922 1 97.88 283 HIS A N 1
ATOM 2316 C CA . HIS A 1 283 ? 19.375 -7.152 -17.703 1 97.88 283 HIS A CA 1
ATOM 2317 C C . HIS A 1 283 ? 20.875 -7.152 -17.891 1 97.88 283 HIS A C 1
ATOM 2319 O O . HIS A 1 283 ? 21.516 -8.203 -17.828 1 97.88 283 HIS A O 1
ATOM 2325 N N . GLN A 1 284 ? 21.406 -5.977 -18.094 1 98.06 284 GLN A N 1
ATOM 2326 C CA . GLN A 1 284 ? 22.859 -5.855 -18.188 1 98.06 284 GLN A CA 1
ATOM 2327 C C . GLN A 1 284 ? 23.547 -6.301 -16.906 1 98.06 284 GLN A C 1
ATOM 2329 O O . GLN A 1 284 ? 24.547 -7.008 -16.938 1 98.06 284 GLN A O 1
ATOM 2334 N N . ALA A 1 285 ? 22.969 -5.875 -15.812 1 97.81 285 ALA A N 1
ATOM 2335 C CA . ALA A 1 285 ? 23.531 -6.254 -14.516 1 97.81 285 ALA A CA 1
ATOM 2336 C C . ALA A 1 285 ? 23.484 -7.766 -14.328 1 97.81 285 ALA A C 1
ATOM 2338 O O . ALA A 1 285 ? 24.406 -8.352 -13.758 1 97.81 285 ALA A O 1
ATOM 2339 N N . LEU A 1 286 ? 22.438 -8.359 -14.75 1 97.5 286 LEU A N 1
ATOM 2340 C CA . LEU A 1 286 ? 22.297 -9.812 -14.641 1 97.5 286 LEU A CA 1
ATOM 2341 C C . LEU A 1 286 ? 23.344 -10.516 -15.508 1 97.5 286 LEU A C 1
ATOM 2343 O O . LEU A 1 286 ? 24 -11.461 -15.055 1 97.5 286 LEU A O 1
ATOM 2347 N N . LEU A 1 287 ? 23.562 -10.07 -16.703 1 97.5 287 LEU A N 1
ATOM 2348 C CA . LEU A 1 287 ? 24.5 -10.68 -17.641 1 97.5 287 LEU A CA 1
ATOM 2349 C C . LEU A 1 287 ? 25.938 -10.547 -17.156 1 97.5 287 LEU A C 1
ATOM 2351 O O . LEU A 1 287 ? 26.766 -11.43 -17.406 1 97.5 287 LEU A O 1
ATOM 2355 N N . LYS A 1 288 ? 26.172 -9.484 -16.453 1 97.5 288 LYS A N 1
ATOM 2356 C CA . LYS A 1 288 ? 27.531 -9.219 -15.961 1 97.5 288 LYS A CA 1
ATOM 2357 C C . LYS A 1 288 ? 27.797 -9.969 -14.656 1 97.5 288 LYS A C 1
ATOM 2359 O O . LYS A 1 288 ? 28.906 -9.914 -14.125 1 97.5 288 LYS A O 1
ATOM 2364 N N . GLY A 1 289 ? 26.812 -10.57 -14.141 1 96.19 289 GLY A N 1
ATOM 2365 C CA . GLY A 1 289 ? 26.984 -11.305 -12.898 1 96.19 289 GLY A CA 1
ATOM 2366 C C . GLY A 1 289 ? 26.922 -10.422 -11.672 1 96.19 289 GLY A C 1
ATOM 2367 O O . GLY A 1 289 ? 27.406 -10.797 -10.602 1 96.19 289 GLY A O 1
ATOM 2368 N N . ASP A 1 290 ? 26.297 -9.273 -11.797 1 97.06 290 ASP A N 1
ATOM 2369 C CA . ASP A 1 290 ? 26.281 -8.305 -10.703 1 97.06 290 ASP A CA 1
ATOM 2370 C C . ASP A 1 290 ? 25.109 -8.578 -9.758 1 97.06 290 ASP A C 1
ATOM 2372 O O . ASP A 1 290 ? 25.078 -8.055 -8.648 1 97.06 290 ASP A O 1
ATOM 2376 N N . LEU A 1 291 ? 24.141 -9.367 -10.141 1 98.38 291 LEU A N 1
ATOM 2377 C CA . LEU A 1 291 ? 22.984 -9.695 -9.32 1 98.38 291 LEU A CA 1
ATOM 2378 C C . LEU A 1 291 ? 23.094 -11.102 -8.75 1 98.38 291 LEU A C 1
ATOM 2380 O O . LEU A 1 291 ? 23.625 -12 -9.414 1 98.38 291 LEU A O 1
ATOM 2384 N N . PRO A 1 292 ? 22.594 -11.305 -7.605 1 98.75 292 PRO A N 1
ATOM 2385 C CA . PRO A 1 292 ? 22.656 -12.648 -7.031 1 98.75 292 PRO A CA 1
ATOM 2386 C C . PRO A 1 292 ? 21.703 -13.625 -7.707 1 98.75 292 PRO A C 1
ATOM 2388 O O . PRO A 1 292 ? 20.688 -13.211 -8.281 1 98.75 292 PRO A O 1
ATOM 2391 N N . TYR A 1 293 ? 22.062 -14.945 -7.668 1 98.81 293 TYR A N 1
ATOM 2392 C CA . TYR A 1 293 ? 21.062 -15.961 -7.961 1 98.81 293 TYR A CA 1
ATOM 2393 C C . TYR A 1 293 ? 19.984 -15.992 -6.879 1 98.81 293 TYR A C 1
ATOM 2395 O O . TYR A 1 293 ? 20.281 -15.797 -5.699 1 98.81 293 TYR A O 1
ATOM 2403 N N . SER A 1 294 ? 18.797 -16.188 -7.312 1 98.88 294 SER A N 1
ATOM 2404 C CA . SER A 1 294 ? 17.719 -16.031 -6.328 1 98.88 294 SER A CA 1
ATOM 2405 C C . SER A 1 294 ? 16.531 -16.906 -6.684 1 98.88 294 SER A C 1
ATOM 2407 O O . SER A 1 294 ? 16.422 -17.406 -7.809 1 98.88 294 SER A O 1
ATOM 2409 N N . ILE A 1 295 ? 15.734 -17.219 -5.742 1 98.94 295 ILE A N 1
ATOM 2410 C CA . ILE A 1 295 ? 14.391 -17.781 -5.848 1 98.94 295 ILE A CA 1
ATOM 2411 C C . ILE A 1 295 ? 13.375 -16.797 -5.27 1 98.94 295 ILE A C 1
ATOM 2413 O O . ILE A 1 295 ? 13.68 -16.062 -4.32 1 98.94 295 ILE A O 1
ATOM 2417 N N . GLY A 1 296 ? 12.242 -16.656 -5.895 1 98.75 296 GLY A N 1
ATOM 2418 C CA . GLY A 1 296 ? 11.258 -15.711 -5.414 1 98.75 296 GLY A CA 1
ATOM 2419 C C . GLY A 1 296 ? 9.883 -15.922 -6.012 1 98.75 296 GLY A C 1
ATOM 2420 O O . GLY A 1 296 ? 9.672 -16.859 -6.797 1 98.75 296 GLY A O 1
ATOM 2421 N N . GLY A 1 297 ? 9.008 -15.125 -5.602 1 98.62 297 GLY A N 1
ATOM 2422 C CA . GLY A 1 297 ? 7.629 -15.219 -6.059 1 98.62 297 GLY A CA 1
ATOM 2423 C C . GLY A 1 297 ? 6.711 -14.211 -5.395 1 98.62 297 GLY A C 1
ATOM 2424 O O . GLY A 1 297 ? 7.176 -13.258 -4.758 1 98.62 297 GLY A O 1
ATOM 2425 N N . GLY A 1 298 ? 5.457 -14.328 -5.754 1 98.5 298 GLY A N 1
ATOM 2426 C CA . GLY A 1 298 ? 4.398 -13.539 -5.145 1 98.5 298 GLY A CA 1
ATOM 2427 C C . GLY A 1 298 ? 3.279 -14.383 -4.57 1 98.5 298 GLY A C 1
ATOM 2428 O O . GLY A 1 298 ? 2.898 -15.398 -5.152 1 98.5 298 GLY A O 1
ATOM 2429 N N . ILE A 1 299 ? 2.861 -14.055 -3.406 1 98.81 299 ILE A N 1
ATOM 2430 C CA . ILE A 1 299 ? 1.681 -14.648 -2.785 1 98.81 299 ILE A CA 1
ATOM 2431 C C . ILE A 1 299 ? 0.573 -13.602 -2.686 1 98.81 299 ILE A C 1
ATOM 2433 O O . ILE A 1 299 ? 0.753 -12.555 -2.061 1 98.81 299 ILE A O 1
ATOM 2437 N N . GLY A 1 300 ? -0.512 -13.883 -3.289 1 98.62 300 GLY A N 1
ATOM 2438 C CA . GLY A 1 300 ? -1.61 -12.93 -3.242 1 98.62 300 GLY A CA 1
ATOM 2439 C C . GLY A 1 300 ? -2.174 -12.742 -1.848 1 98.62 300 GLY A C 1
ATOM 2440 O O . GLY A 1 300 ? -2.674 -13.688 -1.237 1 98.62 300 GLY A O 1
ATOM 2441 N N . GLN A 1 301 ? -2.148 -11.531 -1.4 1 98.69 301 GLN A N 1
ATOM 2442 C CA . GLN A 1 301 ? -2.67 -11.25 -0.066 1 98.69 301 GLN A CA 1
ATOM 2443 C C . GLN A 1 301 ? -4.188 -11.414 -0.024 1 98.69 301 GLN A C 1
ATOM 2445 O O . GLN A 1 301 ? -4.715 -12.141 0.825 1 98.69 301 GLN A O 1
ATOM 2450 N N . SER A 1 302 ? -4.852 -10.75 -0.92 1 98.62 302 SER A N 1
ATOM 2451 C CA . SER A 1 302 ? -6.305 -10.828 -0.971 1 98.62 302 SER A CA 1
ATOM 2452 C C . SER A 1 302 ? -6.77 -12.234 -1.323 1 98.62 302 SER A C 1
ATOM 2454 O O . SER A 1 302 ? -7.746 -12.734 -0.757 1 98.62 302 SER A O 1
ATOM 2456 N N . ARG A 1 303 ? -6.062 -12.898 -2.219 1 98.56 303 ARG A N 1
ATOM 2457 C CA . ARG A 1 303 ? -6.449 -14.258 -2.605 1 98.56 303 ARG A CA 1
ATOM 2458 C C . ARG A 1 303 ? -6.312 -15.219 -1.432 1 98.56 303 ARG A C 1
ATOM 2460 O O . ARG A 1 303 ? -7.141 -16.109 -1.26 1 98.56 303 ARG A O 1
ATOM 2467 N N . LEU A 1 304 ? -5.234 -15.031 -0.702 1 98.88 304 LEU A N 1
ATOM 2468 C CA . LEU A 1 304 ? -5.082 -15.898 0.46 1 98.88 304 LEU A CA 1
ATOM 2469 C C . LEU A 1 304 ? -6.219 -15.68 1.456 1 98.88 304 LEU A C 1
ATOM 2471 O O . LEU A 1 304 ? -6.75 -16.641 2.02 1 98.88 304 LEU A O 1
ATOM 2475 N N . CYS A 1 305 ? -6.574 -14.422 1.728 1 98.81 305 CYS A N 1
ATOM 2476 C CA . CYS A 1 305 ? -7.703 -14.117 2.602 1 98.81 305 CYS A CA 1
ATOM 2477 C C . CYS A 1 305 ? -8.992 -14.742 2.068 1 98.81 305 CYS A C 1
ATOM 2479 O O . CYS A 1 305 ? -9.75 -15.352 2.824 1 98.81 305 CYS A O 1
ATOM 2481 N N . MET A 1 306 ? -9.219 -14.578 0.791 1 98.69 306 MET A N 1
ATOM 2482 C CA . MET A 1 306 ? -10.398 -15.148 0.156 1 98.69 306 MET A CA 1
ATOM 2483 C C . MET A 1 306 ? -10.445 -16.656 0.345 1 98.69 306 MET A C 1
ATOM 2485 O O . MET A 1 306 ? -11.484 -17.203 0.721 1 98.69 306 MET A O 1
ATOM 2489 N N . LEU A 1 307 ? -9.312 -17.281 0.082 1 98.75 307 LEU A N 1
ATOM 2490 C CA . LEU A 1 307 ? -9.211 -18.734 0.197 1 98.75 307 LEU A CA 1
ATOM 2491 C C . LEU A 1 307 ? -9.5 -19.188 1.625 1 98.75 307 LEU A C 1
ATOM 2493 O O . LEU A 1 307 ? -10.352 -20.047 1.848 1 98.75 307 LEU A O 1
ATOM 2497 N N . LEU A 1 308 ? -8.859 -18.578 2.598 1 98.81 308 LEU A N 1
ATOM 2498 C CA . LEU A 1 308 ? -8.914 -19.031 3.986 1 98.81 308 LEU A CA 1
ATOM 2499 C C . LEU A 1 308 ? -10.281 -18.734 4.594 1 98.81 308 LEU A C 1
ATOM 2501 O O . LEU A 1 308 ? -10.727 -19.438 5.504 1 98.81 308 LEU A O 1
ATOM 2505 N N . LEU A 1 309 ? -11 -17.719 4.07 1 98.5 309 LEU A N 1
ATOM 2506 C CA . LEU A 1 309 ? -12.273 -17.312 4.648 1 98.5 309 LEU A CA 1
ATOM 2507 C C . LEU A 1 309 ? -13.438 -17.844 3.826 1 98.5 309 LEU A C 1
ATOM 2509 O O . LEU A 1 309 ? -14.602 -17.547 4.113 1 98.5 309 LEU A O 1
ATOM 2513 N N . GLY A 1 310 ? -13.117 -18.578 2.734 1 97.12 310 GLY A N 1
ATOM 2514 C CA . GLY A 1 310 ? -14.148 -19.203 1.931 1 97.12 310 GLY A CA 1
ATOM 2515 C C . GLY A 1 310 ? -15.055 -18.219 1.225 1 97.12 310 GLY A C 1
ATOM 2516 O O . GLY A 1 310 ? -16.266 -18.422 1.136 1 97.12 310 GLY A O 1
ATOM 2517 N N . LYS A 1 311 ? -14.516 -17.125 0.792 1 98.38 311 LYS A N 1
ATOM 2518 C CA . LYS A 1 311 ? -15.328 -16.094 0.163 1 98.38 311 LYS A CA 1
ATOM 2519 C C . LYS A 1 311 ? -15.602 -16.422 -1.3 1 98.38 311 LYS A C 1
ATOM 2521 O O . LYS A 1 311 ? -14.883 -17.203 -1.914 1 98.38 311 LYS A O 1
ATOM 2526 N N . ALA A 1 312 ? -16.609 -15.789 -1.86 1 98.12 312 ALA A N 1
ATOM 2527 C CA . ALA A 1 312 ? -17.062 -16.109 -3.209 1 98.12 312 ALA A CA 1
ATOM 2528 C C . ALA A 1 312 ? -16.453 -15.156 -4.234 1 98.12 312 ALA A C 1
ATOM 2530 O O . ALA A 1 312 ? -16.453 -15.445 -5.434 1 98.12 312 ALA A O 1
ATOM 2531 N N . HIS A 1 313 ? -16.016 -14.062 -3.801 1 98.31 313 HIS A N 1
ATOM 2532 C CA . HIS A 1 313 ? -15.508 -13.023 -4.688 1 98.31 313 HIS A CA 1
ATOM 2533 C C . HIS A 1 313 ? -14.359 -12.258 -4.039 1 98.31 313 HIS A C 1
ATOM 2535 O O . HIS A 1 313 ? -14.398 -11.961 -2.846 1 98.31 313 HIS A O 1
ATOM 2541 N N . ILE A 1 314 ? -13.336 -12.008 -4.809 1 98.31 314 ILE A N 1
ATOM 2542 C CA . ILE A 1 314 ? -12.141 -11.336 -4.301 1 98.31 314 ILE A CA 1
ATOM 2543 C C . ILE A 1 314 ? -12.516 -9.953 -3.768 1 98.31 314 ILE A C 1
ATOM 2545 O O . ILE A 1 314 ? -11.875 -9.438 -2.848 1 98.31 314 ILE A O 1
ATOM 2549 N N . GLY A 1 315 ? -13.57 -9.32 -4.219 1 98.12 315 GLY A N 1
ATOM 2550 C CA . GLY A 1 315 ? -14.055 -8.023 -3.775 1 98.12 315 GLY A CA 1
ATOM 2551 C C . GLY A 1 315 ? -14.562 -8.031 -2.348 1 98.12 315 GLY A C 1
ATOM 2552 O O . GLY A 1 315 ? -14.812 -6.973 -1.766 1 98.12 315 GLY A O 1
ATOM 2553 N N . GLU A 1 316 ? -14.75 -9.227 -1.765 1 98.5 316 GLU A N 1
ATOM 2554 C CA . GLU A 1 316 ? -15.172 -9.32 -0.37 1 98.5 316 GLU A CA 1
ATOM 2555 C C . GLU A 1 316 ? -14 -9.086 0.576 1 98.5 316 GLU A C 1
ATOM 2557 O O . GLU A 1 316 ? -14.195 -8.859 1.772 1 98.5 316 GLU A O 1
ATOM 2562 N N . VAL A 1 317 ? -12.766 -9.148 -0.002 1 98.5 317 VAL A N 1
ATOM 2563 C CA . VAL A 1 317 ? -11.594 -9.039 0.857 1 98.5 317 VAL A CA 1
ATOM 2564 C C . VAL A 1 317 ? -10.656 -7.965 0.317 1 98.5 317 VAL A C 1
ATOM 2566 O O . VAL A 1 317 ? -9.516 -7.836 0.775 1 98.5 317 VAL A O 1
ATOM 2569 N N . GLN A 1 318 ? -11.047 -7.223 -0.644 1 97.5 318 GLN A N 1
ATOM 2570 C CA . GLN A 1 318 ? -10.234 -6.184 -1.26 1 97.5 318 GLN A CA 1
ATOM 2571 C C . GLN A 1 318 ? -11.102 -5.047 -1.794 1 97.5 318 GLN A C 1
ATOM 2573 O O . GLN A 1 318 ? -12.156 -5.293 -2.383 1 97.5 318 GLN A O 1
ATOM 2578 N N . ALA A 1 319 ? -10.703 -3.805 -1.555 1 96.81 319 ALA A N 1
ATOM 2579 C CA . ALA A 1 319 ? -11.398 -2.664 -2.148 1 96.81 319 ALA A CA 1
ATOM 2580 C C . ALA A 1 319 ? -10.891 -2.387 -3.561 1 96.81 319 ALA A C 1
ATOM 2582 O O . ALA A 1 319 ? -9.703 -2.1 -3.752 1 96.81 319 ALA A O 1
ATOM 2583 N N . SER A 1 320 ? -11.75 -2.502 -4.512 1 96 320 SER A N 1
ATOM 2584 C CA . SER A 1 320 ? -11.438 -2.252 -5.914 1 96 320 SER A CA 1
ATOM 2585 C C . SER A 1 320 ? -12.672 -1.778 -6.68 1 96 320 SER A C 1
ATOM 2587 O O . SER A 1 320 ? -13.609 -1.254 -6.086 1 96 320 SER A O 1
ATOM 2589 N N . ILE A 1 321 ? -12.602 -1.782 -8 1 93.88 321 ILE A N 1
ATOM 2590 C CA . ILE A 1 321 ? -13.695 -1.351 -8.859 1 93.88 321 ILE A CA 1
ATOM 2591 C C . ILE A 1 321 ? -14.219 -2.537 -9.664 1 93.88 321 ILE A C 1
ATOM 2593 O O . ILE A 1 321 ? -13.438 -3.359 -10.148 1 93.88 321 ILE A O 1
ATOM 2597 N N . TRP A 1 322 ? -15.531 -2.582 -9.781 1 93.62 322 TRP A N 1
ATOM 2598 C CA . TRP A 1 322 ? -16.203 -3.637 -10.539 1 93.62 322 TRP A CA 1
ATOM 2599 C C . TRP A 1 322 ? -17.281 -3.057 -11.445 1 93.62 322 TRP A C 1
ATOM 2601 O O . TRP A 1 322 ? -17.875 -2.023 -11.133 1 93.62 322 TRP A O 1
ATOM 2611 N N . PRO A 1 323 ? -17.531 -3.762 -12.594 1 91.5 323 PRO A N 1
ATOM 2612 C CA . PRO A 1 323 ? -18.688 -3.354 -13.398 1 91.5 323 PRO A CA 1
ATOM 2613 C C . PRO A 1 323 ? -20 -3.363 -12.617 1 91.5 323 PRO A C 1
ATOM 2615 O O . PRO A 1 323 ? -20.188 -4.207 -11.734 1 91.5 323 PRO A O 1
ATOM 2618 N N . ASP A 1 324 ? -20.891 -2.514 -13.023 1 90.62 324 ASP A N 1
ATOM 2619 C CA . ASP A 1 324 ? -22.156 -2.355 -12.328 1 90.62 324 ASP A CA 1
ATOM 2620 C C . ASP A 1 324 ? -22.938 -3.676 -12.281 1 90.62 324 ASP A C 1
ATOM 2622 O O . ASP A 1 324 ? -23.578 -3.988 -11.281 1 90.62 324 ASP A O 1
ATOM 2626 N N . GLU A 1 325 ? -22.875 -4.363 -13.367 1 91.88 325 GLU A N 1
ATOM 2627 C CA . GLU A 1 325 ? -23.594 -5.633 -13.438 1 91.88 325 GLU A CA 1
ATOM 2628 C C . GLU A 1 325 ? -23.094 -6.605 -12.367 1 91.88 325 GLU A C 1
ATOM 2630 O O . GLU A 1 325 ? -23.891 -7.316 -11.75 1 91.88 325 GLU A O 1
ATOM 2635 N N . ILE A 1 326 ? -21.797 -6.664 -12.133 1 94.06 326 ILE A N 1
ATOM 2636 C CA . ILE A 1 326 ? -21.219 -7.531 -11.117 1 94.06 326 ILE A CA 1
ATOM 2637 C C . ILE A 1 326 ? -21.641 -7.062 -9.734 1 94.06 326 ILE A C 1
ATOM 2639 O O . ILE A 1 326 ? -22.031 -7.875 -8.883 1 94.06 326 ILE A O 1
ATOM 2643 N N . VAL A 1 327 ? -21.609 -5.785 -9.516 1 94.69 327 VAL A N 1
ATOM 2644 C CA . VAL A 1 327 ? -22 -5.215 -8.227 1 94.69 327 VAL A CA 1
ATOM 2645 C C . VAL A 1 327 ? -23.438 -5.59 -7.906 1 94.69 327 VAL A C 1
ATOM 2647 O O . VAL A 1 327 ? -23.734 -6.043 -6.797 1 94.69 327 VAL A O 1
ATOM 2650 N N . GLU A 1 328 ? -24.297 -5.426 -8.859 1 95.56 328 GLU A N 1
ATOM 2651 C CA . GLU A 1 328 ? -25.719 -5.707 -8.672 1 95.56 328 GLU A CA 1
ATOM 2652 C C . GLU A 1 328 ? -25.953 -7.191 -8.398 1 95.56 328 GLU A C 1
ATOM 2654 O O . GLU A 1 328 ? -26.703 -7.547 -7.5 1 95.56 328 GLU A O 1
ATOM 2659 N N . LYS A 1 329 ? -25.312 -8.008 -9.18 1 96 329 LYS A N 1
ATOM 2660 C CA . LYS A 1 329 ? -25.469 -9.445 -9.008 1 96 329 LYS A CA 1
ATOM 2661 C C . LYS A 1 329 ? -24.938 -9.914 -7.664 1 96 329 LYS A C 1
ATOM 2663 O O . LYS A 1 329 ? -25.516 -10.781 -7.016 1 96 329 LYS A O 1
ATOM 2668 N N . CYS A 1 330 ? -23.797 -9.375 -7.281 1 97.19 330 CYS A N 1
ATOM 2669 C CA . CYS A 1 330 ? -23.219 -9.727 -5.992 1 97.19 330 CYS A CA 1
ATOM 2670 C C . CYS A 1 330 ? -24.125 -9.281 -4.848 1 97.19 330 CYS A C 1
ATOM 2672 O O . CYS A 1 330 ? -24.344 -10.031 -3.896 1 97.19 330 CYS A O 1
ATOM 2674 N N . GLN A 1 331 ? -24.641 -8.125 -4.957 1 95.75 331 GLN A N 1
ATOM 2675 C CA . GLN A 1 331 ? -25.562 -7.621 -3.938 1 95.75 331 GLN A CA 1
ATOM 2676 C C . GLN A 1 331 ? -26.766 -8.531 -3.799 1 95.75 331 GLN A C 1
ATOM 2678 O O . GLN A 1 331 ? -27.172 -8.867 -2.686 1 95.75 331 GLN A O 1
ATOM 2683 N N . ALA A 1 332 ? -27.328 -8.906 -4.91 1 96 332 ALA A N 1
ATOM 2684 C CA . ALA A 1 332 ? -28.516 -9.773 -4.918 1 96 332 ALA A CA 1
ATOM 2685 C C . ALA A 1 332 ? -28.203 -11.125 -4.285 1 96 332 ALA A C 1
ATOM 2687 O O . ALA A 1 332 ? -29.078 -11.75 -3.678 1 96 332 ALA A O 1
ATOM 2688 N N . ALA A 1 333 ? -26.969 -11.508 -4.418 1 96.62 333 ALA A N 1
ATOM 2689 C CA . ALA A 1 333 ? -26.562 -12.82 -3.922 1 96.62 333 ALA A CA 1
ATOM 2690 C C . ALA A 1 333 ? -25.953 -12.711 -2.521 1 96.62 333 ALA A C 1
ATOM 2692 O O . ALA A 1 333 ? -25.406 -13.688 -1.996 1 96.62 333 ALA A O 1
ATOM 2693 N N . LYS A 1 334 ? -25.906 -11.562 -1.916 1 95.62 334 LYS A N 1
ATOM 2694 C CA . LYS A 1 334 ? -25.422 -11.297 -0.566 1 95.62 334 LYS A CA 1
ATOM 2695 C C . LYS A 1 334 ? -23.906 -11.398 -0.501 1 95.62 334 LYS A C 1
ATOM 2697 O O . LYS A 1 334 ? -23.344 -11.68 0.56 1 95.62 334 LYS A O 1
ATOM 2702 N N . ILE A 1 335 ? -23.281 -11.375 -1.68 1 97.75 335 ILE A N 1
ATOM 2703 C CA . ILE A 1 335 ? -21.828 -11.227 -1.741 1 97.75 335 ILE A CA 1
ATOM 2704 C C . ILE A 1 335 ? -21.438 -9.789 -1.409 1 97.75 335 ILE A C 1
ATOM 2706 O O . ILE A 1 335 ? -21.797 -8.859 -2.139 1 97.75 335 ILE A O 1
ATOM 2710 N N . GLN A 1 336 ? -20.672 -9.57 -0.356 1 97.31 336 GLN A N 1
ATOM 2711 C CA . GLN A 1 336 ? -20.422 -8.242 0.203 1 97.31 336 GLN A CA 1
ATOM 2712 C C . GLN A 1 336 ? -19.125 -7.648 -0.35 1 97.31 336 GLN A C 1
ATOM 2714 O O . GLN A 1 336 ? -18.062 -7.801 0.249 1 97.31 336 GLN A O 1
ATOM 2719 N N . LEU A 1 337 ? -19.297 -6.965 -1.431 1 97.06 337 LEU A N 1
ATOM 2720 C CA . LEU A 1 337 ? -18.125 -6.301 -2.014 1 97.06 337 LEU A CA 1
ATOM 2721 C C . LEU A 1 337 ? -17.719 -5.09 -1.181 1 97.06 337 LEU A C 1
ATOM 2723 O O . LEU A 1 337 ? -18.578 -4.332 -0.72 1 97.06 337 LEU A O 1
ATOM 2727 N N . LEU A 1 338 ? -16.438 -4.945 -1.008 1 95.88 338 LEU A N 1
ATOM 2728 C CA . LEU A 1 338 ? -15.922 -3.811 -0.252 1 95.88 338 LEU A CA 1
ATOM 2729 C C . LEU A 1 338 ? -15.93 -2.543 -1.1 1 95.88 338 LEU A C 1
ATOM 2731 O O . LEU A 1 338 ? -15.57 -2.58 -2.279 1 95.88 338 LEU A O 1
ATOM 2735 N N . MET B 1 1 ? 13.703 25.766 -6.641 1 39.03 1 MET B N 1
ATOM 2736 C CA . MET B 1 1 ? 13.914 24.359 -6.328 1 39.03 1 MET B CA 1
ATOM 2737 C C . MET B 1 1 ? 14.211 24.156 -4.844 1 39.03 1 MET B C 1
ATOM 2739 O O . MET B 1 1 ? 15.117 24.797 -4.301 1 39.03 1 MET B O 1
ATOM 2743 N N . ALA B 1 2 ? 13.102 23.828 -4.035 1 55.44 2 ALA B N 1
ATOM 2744 C CA . ALA B 1 2 ? 13.445 23.75 -2.617 1 55.44 2 ALA B CA 1
ATOM 2745 C C . ALA B 1 2 ? 14.75 23 -2.406 1 55.44 2 ALA B C 1
ATOM 2747 O O . ALA B 1 2 ? 15.07 22.078 -3.162 1 55.44 2 ALA B O 1
ATOM 2748 N N . LYS B 1 3 ? 15.633 23.547 -1.634 1 76.5 3 LYS B N 1
ATOM 2749 C CA . LYS B 1 3 ? 17.047 23.219 -1.458 1 76.5 3 LYS B CA 1
ATOM 2750 C C . LYS B 1 3 ? 17.219 22.047 -0.5 1 76.5 3 LYS B C 1
ATOM 2752 O O . LYS B 1 3 ? 16.594 22 0.567 1 76.5 3 LYS B O 1
ATOM 2757 N N . LEU B 1 4 ? 17.609 20.984 -0.934 1 92.75 4 LEU B N 1
ATOM 2758 C CA . LEU B 1 4 ? 18.078 19.859 -0.132 1 92.75 4 LEU B CA 1
ATOM 2759 C C . LEU B 1 4 ? 18.969 20.344 1.014 1 92.75 4 LEU B C 1
ATOM 2761 O O . LEU B 1 4 ? 19.875 21.141 0.803 1 92.75 4 LEU B O 1
ATOM 2765 N N . VAL B 1 5 ? 18.531 20.047 2.193 1 95.44 5 VAL B N 1
ATOM 2766 C CA . VAL B 1 5 ? 19.312 20.375 3.381 1 95.44 5 VAL B CA 1
ATOM 2767 C C . VAL B 1 5 ? 20.141 19.156 3.799 1 95.44 5 VAL B C 1
ATOM 2769 O O . VAL B 1 5 ? 19.594 18.047 3.951 1 95.44 5 VAL B O 1
ATOM 2772 N N . ILE B 1 6 ? 21.438 19.391 3.943 1 95.94 6 ILE B N 1
ATOM 2773 C CA . ILE B 1 6 ? 22.328 18.359 4.465 1 95.94 6 ILE B CA 1
ATOM 2774 C C . ILE B 1 6 ? 22.781 18.734 5.871 1 95.94 6 ILE B C 1
ATOM 2776 O O . ILE B 1 6 ? 23.531 19.703 6.043 1 95.94 6 ILE B O 1
ATOM 2780 N N . PRO B 1 7 ? 22.297 17.969 6.84 1 95.06 7 PRO B N 1
ATOM 2781 C CA . PRO B 1 7 ? 22.781 18.297 8.188 1 95.06 7 PRO B CA 1
ATOM 2782 C C . PRO B 1 7 ? 24.297 18.141 8.328 1 95.06 7 PRO B C 1
ATOM 2784 O O . PRO B 1 7 ? 24.891 17.25 7.727 1 95.06 7 PRO B O 1
ATOM 2787 N N . SER B 1 8 ? 24.844 19.031 9.164 1 89.75 8 SER B N 1
ATOM 2788 C CA . SER B 1 8 ? 26.281 18.953 9.398 1 89.75 8 SER B CA 1
ATOM 2789 C C . SER B 1 8 ? 26.656 17.641 10.07 1 89.75 8 SER B C 1
ATOM 2791 O O . SER B 1 8 ? 26.047 17.234 11.062 1 89.75 8 SER B O 1
ATOM 2793 N N . ASP B 1 9 ? 27.594 16.891 9.578 1 88.25 9 ASP B N 1
ATOM 2794 C CA . ASP B 1 9 ? 28.141 15.656 10.117 1 88.25 9 ASP B CA 1
ATOM 2795 C C . ASP B 1 9 ? 27.062 14.609 10.312 1 88.25 9 ASP B C 1
ATOM 2797 O O . ASP B 1 9 ? 27 13.953 11.359 1 88.25 9 ASP B O 1
ATOM 2801 N N . TYR B 1 10 ? 26.234 14.516 9.406 1 94.62 10 TYR B N 1
ATOM 2802 C CA . TYR B 1 10 ? 25.141 13.555 9.492 1 94.62 10 TYR B CA 1
ATOM 2803 C C . TYR B 1 10 ? 25.672 12.133 9.531 1 94.62 10 TYR B C 1
ATOM 2805 O O . TYR B 1 10 ? 26.578 11.781 8.789 1 94.62 10 TYR B O 1
ATOM 2813 N N . ASP B 1 11 ? 25.125 11.367 10.477 1 94.62 11 ASP B N 1
ATOM 2814 C CA . ASP B 1 11 ? 25.312 9.922 10.609 1 94.62 11 ASP B CA 1
ATOM 2815 C C . ASP B 1 11 ? 23.969 9.203 10.68 1 94.62 11 ASP B C 1
ATOM 2817 O O . ASP B 1 11 ? 23.172 9.453 11.594 1 94.62 11 ASP B O 1
ATOM 2821 N N . PRO B 1 12 ? 23.719 8.289 9.758 1 94.38 12 PRO B N 1
ATOM 2822 C CA . PRO B 1 12 ? 22.438 7.586 9.797 1 94.38 12 PRO B CA 1
ATOM 2823 C C . PRO B 1 12 ? 22.266 6.723 11.047 1 94.38 12 PRO B C 1
ATOM 2825 O O . PRO B 1 12 ? 21.141 6.359 11.398 1 94.38 12 PRO B O 1
ATOM 2828 N N . LYS B 1 13 ? 23.297 6.312 11.68 1 95.81 13 LYS B N 1
ATOM 2829 C CA . LYS B 1 13 ? 23.344 5.566 12.93 1 95.81 13 LYS B CA 1
ATOM 2830 C C . LYS B 1 13 ? 22.953 4.105 12.711 1 95.81 13 LYS B C 1
ATOM 2832 O O . LYS B 1 13 ? 23.25 3.248 13.547 1 95.81 13 LYS B O 1
ATOM 2837 N N . MET B 1 14 ? 22.266 3.797 11.688 1 97.06 14 MET B N 1
ATOM 2838 C CA . MET B 1 14 ? 21.797 2.451 11.375 1 97.06 14 MET B CA 1
ATOM 2839 C C . MET B 1 14 ? 22.031 2.119 9.906 1 97.06 14 MET B C 1
ATOM 2841 O O . MET B 1 14 ? 21.984 3.006 9.055 1 97.06 14 MET B O 1
ATOM 2845 N N . THR B 1 15 ? 22.266 0.817 9.664 1 96.62 15 THR B N 1
ATOM 2846 C CA . THR B 1 15 ? 22.312 0.349 8.289 1 96.62 15 THR B CA 1
ATOM 2847 C C . THR B 1 15 ? 20.922 0.388 7.656 1 96.62 15 THR B C 1
ATOM 2849 O O . THR B 1 15 ? 19.922 0.591 8.352 1 96.62 15 THR B O 1
ATOM 2852 N N . ILE B 1 16 ? 20.859 0.228 6.367 1 97.06 16 ILE B N 1
ATOM 2853 C CA . ILE B 1 16 ? 19.594 0.191 5.648 1 97.06 16 ILE B CA 1
ATOM 2854 C C . ILE B 1 16 ? 18.703 -0.922 6.215 1 97.06 16 ILE B C 1
ATOM 2856 O O . ILE B 1 16 ? 17.531 -0.708 6.488 1 97.06 16 ILE B O 1
ATOM 2860 N N . ARG B 1 17 ? 19.25 -2.111 6.445 1 97.38 17 ARG B N 1
ATOM 2861 C CA . ARG B 1 17 ? 18.484 -3.26 6.918 1 97.38 17 ARG B CA 1
ATOM 2862 C C . ARG B 1 17 ? 18 -3.043 8.352 1 97.38 17 ARG B C 1
ATOM 2864 O O . ARG B 1 17 ? 16.891 -3.432 8.695 1 97.38 17 ARG B O 1
ATOM 2871 N N . GLU B 1 18 ? 18.828 -2.436 9.18 1 97.44 18 GLU B N 1
ATOM 2872 C CA . GLU B 1 18 ? 18.391 -2.084 10.531 1 97.44 18 GLU B CA 1
ATOM 2873 C C . GLU B 1 18 ? 17.25 -1.073 10.5 1 97.44 18 GLU B C 1
ATOM 2875 O O . GLU B 1 18 ? 16.297 -1.182 11.273 1 97.44 18 GLU B O 1
ATOM 2880 N N . THR B 1 19 ? 17.422 -0.081 9.609 1 98.31 19 THR B N 1
ATOM 2881 C CA . THR B 1 19 ? 16.375 0.928 9.453 1 98.31 19 THR B CA 1
ATOM 2882 C C . THR B 1 19 ? 15.055 0.284 9.031 1 98.31 19 THR B C 1
ATOM 2884 O O . THR B 1 19 ? 13.992 0.629 9.555 1 98.31 19 THR B O 1
ATOM 2887 N N . GLU B 1 20 ? 15.133 -0.687 8.109 1 98.31 20 GLU B N 1
ATOM 2888 C CA . GLU B 1 20 ? 13.938 -1.381 7.641 1 98.31 20 GLU B CA 1
ATOM 2889 C C . GLU B 1 20 ? 13.273 -2.162 8.773 1 98.31 20 GLU B C 1
ATOM 2891 O O . GLU B 1 20 ? 12.039 -2.219 8.852 1 98.31 20 GLU B O 1
ATOM 2896 N N . LYS B 1 21 ? 14.047 -2.766 9.633 1 97.69 21 LYS B N 1
ATOM 2897 C CA . LYS B 1 21 ? 13.492 -3.455 10.797 1 97.69 21 LYS B CA 1
ATOM 2898 C C . LYS B 1 21 ? 12.773 -2.479 11.727 1 97.69 21 LYS B C 1
ATOM 2900 O O . LYS B 1 21 ? 11.703 -2.787 12.25 1 97.69 21 LYS B O 1
ATOM 2905 N N . ALA B 1 22 ? 13.391 -1.324 11.898 1 98.44 22 ALA B N 1
ATOM 2906 C CA . ALA B 1 22 ? 12.789 -0.301 12.75 1 98.44 22 ALA B CA 1
ATOM 2907 C C . ALA B 1 22 ? 11.492 0.22 12.141 1 98.44 22 ALA B C 1
ATOM 2909 O O . ALA B 1 22 ? 10.508 0.433 12.859 1 98.44 22 ALA B O 1
ATOM 2910 N N . ILE B 1 23 ? 11.5 0.444 10.836 1 98.56 23 ILE B N 1
ATOM 2911 C CA . ILE B 1 23 ? 10.312 0.902 10.125 1 98.56 23 ILE B CA 1
ATOM 2912 C C . ILE B 1 23 ? 9.164 -0.086 10.344 1 98.56 23 ILE B C 1
ATOM 2914 O O . ILE B 1 23 ? 8.047 0.312 10.688 1 98.56 23 ILE B O 1
ATOM 2918 N N . ARG B 1 24 ? 9.43 -1.352 10.148 1 97.62 24 ARG B N 1
ATOM 2919 C CA . ARG B 1 24 ? 8.414 -2.375 10.359 1 97.62 24 ARG B CA 1
ATOM 2920 C C . ARG B 1 24 ? 7.859 -2.324 11.773 1 97.62 24 ARG B C 1
ATOM 2922 O O . ARG B 1 24 ? 6.645 -2.359 11.977 1 97.62 24 ARG B O 1
ATOM 2929 N N . TYR B 1 25 ? 8.758 -2.283 12.742 1 98.06 25 TYR B N 1
ATOM 2930 C CA . TYR B 1 25 ? 8.352 -2.258 14.141 1 98.06 25 TYR B CA 1
ATOM 2931 C C . TYR B 1 25 ? 7.461 -1.055 14.43 1 98.06 25 TYR B C 1
ATOM 2933 O O . TYR B 1 25 ? 6.41 -1.188 15.062 1 98.06 25 TYR B O 1
ATOM 2941 N N . ILE B 1 26 ? 7.883 0.128 13.984 1 98.62 26 ILE B N 1
ATOM 2942 C CA . ILE B 1 26 ? 7.156 1.365 14.242 1 98.62 26 ILE B CA 1
ATOM 2943 C C . ILE B 1 26 ? 5.77 1.288 13.609 1 98.62 26 ILE B C 1
ATOM 2945 O O . ILE B 1 26 ? 4.766 1.578 14.266 1 98.62 26 ILE B O 1
ATOM 2949 N N . ARG B 1 27 ? 5.703 0.911 12.383 1 97.94 27 ARG B N 1
ATOM 2950 C CA . ARG B 1 27 ? 4.434 0.863 11.664 1 97.94 27 ARG B CA 1
ATOM 2951 C C . ARG B 1 27 ? 3.467 -0.113 12.32 1 97.94 27 ARG B C 1
ATOM 2953 O O . ARG B 1 27 ? 2.301 0.217 12.547 1 97.94 27 ARG B O 1
ATOM 2960 N N . GLU B 1 28 ? 3.932 -1.301 12.68 1 97 28 GLU B N 1
ATOM 2961 C CA . GLU B 1 28 ? 3.061 -2.328 13.242 1 97 28 GLU B CA 1
ATOM 2962 C C . GLU B 1 28 ? 2.617 -1.959 14.656 1 97 28 GLU B C 1
ATOM 2964 O O . GLU B 1 28 ? 1.449 -2.137 15.008 1 97 28 GLU B O 1
ATOM 2969 N N . THR B 1 29 ? 3.541 -1.473 15.414 1 98.12 29 THR B N 1
ATOM 2970 C CA . THR B 1 29 ? 3.229 -1.143 16.797 1 98.12 29 THR B CA 1
ATOM 2971 C C . THR B 1 29 ? 2.34 0.096 16.875 1 98.12 29 THR B C 1
ATOM 2973 O O . THR B 1 29 ? 1.367 0.124 17.625 1 98.12 29 THR B O 1
ATOM 2976 N N . PHE B 1 30 ? 2.676 1.112 16.109 1 98.62 30 PHE B N 1
ATOM 2977 C CA . PHE B 1 30 ? 1.913 2.354 16.172 1 98.62 30 PHE B CA 1
ATOM 2978 C C . PHE B 1 30 ? 0.466 2.121 15.758 1 98.62 30 PHE B C 1
ATOM 2980 O O . PHE B 1 30 ? -0.459 2.621 16.406 1 98.62 30 PHE B O 1
ATOM 2987 N N . GLN B 1 31 ? 0.271 1.452 14.656 1 97.62 31 GLN B N 1
ATOM 2988 C CA . GLN B 1 31 ? -1.099 1.281 14.188 1 97.62 31 GLN B CA 1
ATOM 2989 C C . GLN B 1 31 ? -1.948 0.539 15.211 1 97.62 31 GLN B C 1
ATOM 2991 O O . GLN B 1 31 ? -3.145 0.806 15.344 1 97.62 31 GLN B O 1
ATOM 2996 N N . THR B 1 32 ? -1.354 -0.409 15.906 1 97.62 32 THR B N 1
ATOM 2997 C CA . THR B 1 32 ? -2.076 -1.131 16.953 1 97.62 32 THR B CA 1
ATOM 2998 C C . THR B 1 32 ? -2.43 -0.201 18.109 1 97.62 32 THR B C 1
ATOM 3000 O O . THR B 1 32 ? -3.578 -0.165 18.547 1 97.62 32 THR B O 1
ATOM 3003 N N . GLU B 1 33 ? -1.438 0.552 18.578 1 98.44 33 GLU B N 1
ATOM 3004 C CA . GLU B 1 33 ? -1.649 1.458 19.703 1 98.44 33 GLU B CA 1
ATOM 3005 C C . GLU B 1 33 ? -2.594 2.596 19.312 1 98.44 33 GLU B C 1
ATOM 3007 O O . GLU B 1 33 ? -3.463 2.977 20.109 1 98.44 33 GLU B O 1
ATOM 3012 N N . PHE B 1 34 ? -2.375 3.107 18.172 1 98.56 34 PHE B N 1
ATOM 3013 C CA . PHE B 1 34 ? -3.203 4.184 17.625 1 98.56 34 PHE B CA 1
ATOM 3014 C C . PHE B 1 34 ? -4.648 3.727 17.484 1 98.56 34 PHE B C 1
ATOM 3016 O O . PHE B 1 34 ? -5.574 4.426 17.891 1 98.56 34 PHE B O 1
ATOM 3023 N N . GLY B 1 35 ? -4.836 2.559 16.875 1 98.5 35 GLY B N 1
ATOM 3024 C CA . GLY B 1 35 ? -6.172 1.999 16.75 1 98.5 35 GLY B CA 1
ATOM 3025 C C . GLY B 1 35 ? -6.875 1.823 18.078 1 98.5 35 GLY B C 1
ATOM 3026 O O . GLY B 1 35 ? -8.055 2.145 18.219 1 98.5 35 GLY B O 1
ATOM 3027 N N . THR B 1 36 ? -6.121 1.324 19.031 1 98.31 36 THR B N 1
ATOM 3028 C CA . THR B 1 36 ? -6.684 1.095 20.344 1 98.31 36 THR B CA 1
ATOM 3029 C C . THR B 1 36 ? -7.02 2.418 21.031 1 98.31 36 THR B C 1
ATOM 3031 O O . THR B 1 36 ? -8.133 2.6 21.531 1 98.31 36 THR B O 1
ATOM 3034 N N . ALA B 1 37 ? -6.086 3.363 21.016 1 98.5 37 ALA B N 1
ATOM 3035 C CA . ALA B 1 37 ? -6.246 4.641 21.703 1 98.5 37 ALA B CA 1
ATOM 3036 C C . ALA B 1 37 ? -7.418 5.43 21.125 1 98.5 37 ALA B C 1
ATOM 3038 O O . ALA B 1 37 ? -8.117 6.141 21.859 1 98.5 37 ALA B O 1
ATOM 3039 N N . MET B 1 38 ? -7.684 5.305 19.844 1 98.62 38 MET B N 1
ATOM 3040 C CA . MET B 1 38 ? -8.664 6.137 19.156 1 98.62 38 MET B CA 1
ATOM 3041 C C . MET B 1 38 ? -9.938 5.348 18.859 1 98.62 38 MET B C 1
ATOM 3043 O O . MET B 1 38 ? -10.891 5.887 18.297 1 98.62 38 MET B O 1
ATOM 3047 N N . ASN B 1 39 ? -9.961 4.02 19.266 1 98.62 39 ASN B N 1
ATOM 3048 C CA . ASN B 1 39 ? -11.086 3.131 19 1 98.62 39 ASN B CA 1
ATOM 3049 C C . ASN B 1 39 ? -11.375 3.033 17.5 1 98.62 39 ASN B C 1
ATOM 3051 O O . ASN B 1 39 ? -12.492 3.287 17.062 1 98.62 39 ASN B O 1
ATOM 3055 N N . LEU B 1 40 ? -10.367 2.695 16.734 1 98.81 40 LEU B N 1
ATOM 3056 C CA . LEU B 1 40 ? -10.445 2.576 15.289 1 98.81 40 LEU B CA 1
ATOM 3057 C C . LEU B 1 40 ? -10.219 1.135 14.852 1 98.81 40 LEU B C 1
ATOM 3059 O O . LEU B 1 40 ? -9.422 0.416 15.445 1 98.81 40 LEU B O 1
ATOM 3063 N N . GLU B 1 41 ? -10.883 0.758 13.805 1 98.38 41 GLU B N 1
ATOM 3064 C CA . GLU B 1 41 ? -10.703 -0.541 13.164 1 98.38 41 GLU B CA 1
ATOM 3065 C C . GLU B 1 41 ? -9.992 -0.4 11.82 1 98.38 41 GLU B C 1
ATOM 3067 O O . GLU B 1 41 ? -10.25 0.537 11.062 1 98.38 41 GLU B O 1
ATOM 3072 N N . ARG B 1 42 ? -9.07 -1.299 11.578 1 98.25 42 ARG B N 1
ATOM 3073 C CA . ARG B 1 42 ? -8.375 -1.292 10.289 1 98.25 42 ARG B CA 1
ATOM 3074 C C . ARG B 1 42 ? -9.305 -1.729 9.164 1 98.25 42 ARG B C 1
ATOM 3076 O O . ARG B 1 42 ? -9.945 -2.775 9.25 1 98.25 42 ARG B O 1
ATOM 3083 N N . ILE B 1 43 ? -9.398 -0.98 8.125 1 98.19 43 ILE B N 1
ATOM 3084 C CA . ILE B 1 43 ? -10.258 -1.263 6.98 1 98.19 43 ILE B CA 1
ATOM 3085 C C . ILE B 1 43 ? -9.438 -1.223 5.691 1 98.19 43 ILE B C 1
ATOM 3087 O O . ILE B 1 43 ? -8.523 -0.405 5.559 1 98.19 43 ILE B O 1
ATOM 3091 N N . SER B 1 44 ? -9.719 -2.115 4.723 1 97.44 44 SER B N 1
ATOM 3092 C CA . SER B 1 44 ? -9.086 -2.119 3.408 1 97.44 44 SER B CA 1
ATOM 3093 C C . SER B 1 44 ? -9.508 -0.903 2.588 1 97.44 44 SER B C 1
ATOM 3095 O O . SER B 1 44 ? -10.695 -0.605 2.475 1 97.44 44 SER B O 1
ATOM 3097 N N . ALA B 1 45 ? -8.516 -0.234 2.098 1 95.56 45 ALA B N 1
ATOM 3098 C CA . ALA B 1 45 ? -8.805 1.002 1.375 1 95.56 45 ALA B CA 1
ATOM 3099 C C . ALA B 1 45 ? -8.508 0.849 -0.114 1 95.56 45 ALA B C 1
ATOM 3101 O O . ALA B 1 45 ? -7.688 0.021 -0.508 1 95.56 45 ALA B O 1
ATOM 3102 N N . PRO B 1 46 ? -9.211 1.61 -0.92 1 97.31 46 PRO B N 1
ATOM 3103 C CA . PRO B 1 46 ? -8.914 1.604 -2.354 1 97.31 46 PRO B CA 1
ATOM 3104 C C . PRO B 1 46 ? -7.648 2.391 -2.695 1 97.31 46 PRO B C 1
ATOM 3106 O O . PRO B 1 46 ? -7.344 3.391 -2.041 1 97.31 46 PRO B O 1
ATOM 3109 N N . MET B 1 47 ? -7.004 1.908 -3.727 1 97.56 47 MET B N 1
ATOM 3110 C CA . MET B 1 47 ? -5.859 2.641 -4.262 1 97.56 47 MET B CA 1
ATOM 3111 C C . MET B 1 47 ? -6.305 3.686 -5.277 1 97.56 47 MET B C 1
ATOM 3113 O O . MET B 1 47 ? -5.586 4.648 -5.539 1 97.56 47 MET B O 1
ATOM 3117 N N . PHE B 1 48 ? -7.426 3.49 -5.859 1 98.06 48 PHE B N 1
ATOM 3118 C CA . PHE B 1 48 ? -8.008 4.379 -6.855 1 98.06 48 PHE B CA 1
ATOM 3119 C C . PHE B 1 48 ? -9.523 4.41 -6.73 1 98.06 48 PHE B C 1
ATOM 3121 O O . PHE B 1 48 ? -10.125 3.496 -6.168 1 98.06 48 PHE B O 1
ATOM 3128 N N . VAL B 1 49 ? -10.125 5.453 -7.219 1 97 49 VAL B N 1
ATOM 3129 C CA . VAL B 1 49 ? -11.562 5.656 -7.211 1 97 49 VAL B CA 1
ATOM 3130 C C . VAL B 1 49 ? -12.016 6.195 -8.57 1 97 49 VAL B C 1
ATOM 3132 O O . VAL B 1 49 ? -11.195 6.66 -9.359 1 97 49 VAL B O 1
ATOM 3135 N N . LYS B 1 50 ? -13.336 6.117 -8.805 1 95.62 50 LYS B N 1
ATOM 3136 C CA . LYS B 1 50 ? -13.906 6.73 -10 1 95.62 50 LYS B CA 1
ATOM 3137 C C . LYS B 1 50 ? -13.891 8.25 -9.891 1 95.62 50 LYS B C 1
ATOM 3139 O O . LYS B 1 50 ? -14.281 8.812 -8.867 1 95.62 50 LYS B O 1
ATOM 3144 N N . LYS B 1 51 ? -13.469 8.867 -10.938 1 95.06 51 LYS B N 1
ATOM 3145 C CA . LYS B 1 51 ? -13.539 10.32 -10.984 1 95.06 51 LYS B CA 1
ATOM 3146 C C . LYS B 1 51 ? -14.961 10.812 -10.703 1 95.06 51 LYS B C 1
ATOM 3148 O O . LYS B 1 51 ? -15.156 11.789 -9.977 1 95.06 51 LYS B O 1
ATOM 3153 N N . SER B 1 52 ? -15.914 10.125 -11.172 1 94 52 SER B N 1
ATOM 3154 C CA . SER B 1 52 ? -17.312 10.531 -11.117 1 94 52 SER B CA 1
ATOM 3155 C C . SER B 1 52 ? -17.859 10.43 -9.703 1 94 52 SER B C 1
ATOM 3157 O O . SER B 1 52 ? -18.938 10.961 -9.406 1 94 52 SER B O 1
ATOM 3159 N N . SER B 1 53 ? -17.172 9.758 -8.836 1 93.25 53 SER B N 1
ATOM 3160 C CA . SER B 1 53 ? -17.672 9.562 -7.48 1 93.25 53 SER B CA 1
ATOM 3161 C C . SER B 1 53 ? -17.484 10.812 -6.633 1 93.25 53 SER B C 1
ATOM 3163 O O . SER B 1 53 ? -18.172 11 -5.629 1 93.25 53 SER B O 1
ATOM 3165 N N . GLY B 1 54 ? -16.484 11.664 -6.969 1 93.5 54 GLY B N 1
ATOM 3166 C CA . GLY B 1 54 ? -16.141 12.828 -6.164 1 93.5 54 GLY B CA 1
ATOM 3167 C C . GLY B 1 54 ? -15.406 12.469 -4.887 1 93.5 54 GLY B C 1
ATOM 3168 O O . GLY B 1 54 ? -15.234 13.32 -4.004 1 93.5 54 GLY B O 1
ATOM 3169 N N . LEU B 1 55 ? -14.938 11.234 -4.797 1 95.56 55 LEU B N 1
ATOM 3170 C CA . LEU B 1 55 ? -14.352 10.758 -3.551 1 95.56 55 LEU B CA 1
ATOM 3171 C C . LEU B 1 55 ? -12.875 11.141 -3.463 1 95.56 55 LEU B C 1
ATOM 3173 O O . LEU B 1 55 ? -12.289 11.109 -2.381 1 95.56 55 LEU B O 1
ATOM 3177 N N . ASN B 1 56 ? -12.242 11.406 -4.562 1 95.5 56 ASN B N 1
ATOM 3178 C CA . ASN B 1 56 ? -10.828 11.75 -4.508 1 95.5 56 ASN B CA 1
ATOM 3179 C C . ASN B 1 56 ? -10.609 13.156 -3.953 1 95.5 56 ASN B C 1
ATOM 3181 O O . ASN B 1 56 ? -11.477 14.023 -4.094 1 95.5 56 ASN B O 1
ATOM 3185 N N . ASP B 1 57 ? -9.461 13.281 -3.314 1 92.44 57 ASP B N 1
ATOM 3186 C CA . ASP B 1 57 ? -9.039 14.586 -2.803 1 92.44 57 ASP B CA 1
ATOM 3187 C C . ASP B 1 57 ? -8.477 15.453 -3.92 1 92.44 57 ASP B C 1
ATOM 3189 O O . ASP B 1 57 ? -7.602 15.016 -4.676 1 92.44 57 ASP B O 1
ATOM 3193 N N . ASN B 1 58 ? -8.906 16.656 -3.984 1 86.44 58 ASN B N 1
ATOM 3194 C CA . ASN B 1 58 ? -8.453 17.562 -5.027 1 86.44 58 ASN B CA 1
ATOM 3195 C C . ASN B 1 58 ? -7.312 18.453 -4.543 1 86.44 58 ASN B C 1
ATOM 3197 O O . ASN B 1 58 ? -6.777 19.25 -5.312 1 86.44 58 ASN B O 1
ATOM 3201 N N . LEU B 1 59 ? -6.973 18.234 -3.346 1 87 59 LEU B N 1
ATOM 3202 C CA . LEU B 1 59 ? -5.906 19.031 -2.736 1 87 59 LEU B CA 1
ATOM 3203 C C . LEU B 1 59 ? -6.156 20.516 -2.93 1 87 59 LEU B C 1
ATOM 3205 O O . LEU B 1 59 ? -7.176 21.047 -2.484 1 87 59 LEU B O 1
ATOM 3209 N N . SER B 1 60 ? -5.184 21.203 -3.572 1 81.75 60 SER B N 1
ATOM 3210 C CA . SER B 1 60 ? -5.344 22.641 -3.746 1 81.75 60 SER B CA 1
ATOM 3211 C C . SER B 1 60 ? -6.164 22.969 -4.992 1 81.75 60 SER B C 1
ATOM 3213 O O . SER B 1 60 ? -6.504 24.125 -5.238 1 81.75 60 SER B O 1
ATOM 3215 N N . GLY B 1 61 ? -6.434 22.016 -5.797 1 82.5 61 GLY B N 1
ATOM 3216 C CA . GLY B 1 61 ? -7.289 22.219 -6.957 1 82.5 61 GLY B CA 1
ATOM 3217 C C . GLY B 1 61 ? -6.539 22.156 -8.273 1 82.5 61 GLY B C 1
ATOM 3218 O O . GLY B 1 61 ? -7.117 21.828 -9.305 1 82.5 61 GLY B O 1
ATOM 3219 N N . TRP B 1 62 ? -5.262 22.469 -8.211 1 85.56 62 TRP B N 1
ATOM 3220 C CA . TRP B 1 62 ? -4.551 22.5 -9.484 1 85.56 62 TRP B CA 1
ATOM 3221 C C . TRP B 1 62 ? -3.816 21.188 -9.727 1 85.56 62 TRP B C 1
ATOM 3223 O O . TRP B 1 62 ? -3.457 20.875 -10.867 1 85.56 62 TRP B O 1
ATOM 3233 N N . GLU B 1 63 ? -3.521 20.484 -8.656 1 91.69 63 GLU B N 1
ATOM 3234 C CA . GLU B 1 63 ? -2.818 19.219 -8.805 1 91.69 63 GLU B CA 1
ATOM 3235 C C . GLU B 1 63 ? -3.682 18.188 -9.531 1 91.69 63 GLU B C 1
ATOM 3237 O O . GLU B 1 63 ? -4.875 18.062 -9.25 1 91.69 63 GLU B O 1
ATOM 3242 N N . LYS B 1 64 ? -3.086 17.484 -10.445 1 94 64 LYS B N 1
ATOM 3243 C CA . LYS B 1 64 ? -3.797 16.453 -11.203 1 94 64 LYS B CA 1
ATOM 3244 C C . LYS B 1 64 ? -3.453 15.055 -10.688 1 94 64 LYS B C 1
ATOM 3246 O O . LYS B 1 64 ? -2.277 14.719 -10.523 1 94 64 LYS B O 1
ATOM 3251 N N . PRO B 1 65 ? -4.484 14.258 -10.43 1 96.75 65 PRO B N 1
ATOM 3252 C CA . PRO B 1 65 ? -4.195 12.875 -10.039 1 96.75 65 PRO B CA 1
ATOM 3253 C C . PRO B 1 65 ? -3.678 12.023 -11.195 1 96.75 65 PRO B C 1
ATOM 3255 O O . PRO B 1 65 ? -3.922 12.344 -12.359 1 96.75 65 PRO B O 1
ATOM 3258 N N . VAL B 1 66 ? -2.9 10.945 -10.883 1 97.56 66 VAL B N 1
ATOM 3259 C CA . VAL B 1 66 ? -2.619 9.914 -11.875 1 97.56 66 VAL B CA 1
ATOM 3260 C C . VAL B 1 66 ? -3.916 9.219 -12.273 1 97.56 66 VAL B C 1
ATOM 3262 O O . VAL B 1 66 ? -4.641 8.703 -11.414 1 97.56 66 VAL B O 1
ATOM 3265 N N . SER B 1 67 ? -4.215 9.234 -13.539 1 96.88 67 SER B N 1
ATOM 3266 C CA . SER B 1 67 ? -5.496 8.711 -14 1 96.88 67 SER B CA 1
ATOM 3267 C C . SER B 1 67 ? -5.301 7.617 -15.047 1 96.88 67 SER B C 1
ATOM 3269 O O . SER B 1 67 ? -4.25 7.543 -15.688 1 96.88 67 SER B O 1
ATOM 3271 N N . PHE B 1 68 ? -6.254 6.719 -15.18 1 96.62 68 PHE B N 1
ATOM 3272 C CA . PHE B 1 68 ? -6.242 5.66 -16.188 1 96.62 68 PHE B CA 1
ATOM 3273 C C . PHE B 1 68 ? -7.656 5.156 -16.453 1 96.62 68 PHE B C 1
ATOM 3275 O O . PHE B 1 68 ? -8.602 5.543 -15.766 1 96.62 68 PHE B O 1
ATOM 3282 N N . THR B 1 69 ? -7.832 4.418 -17.531 1 94.94 69 THR B N 1
ATOM 3283 C CA . THR B 1 69 ? -9.078 3.738 -17.875 1 94.94 69 THR B CA 1
ATOM 3284 C C . THR B 1 69 ? -8.859 2.232 -17.984 1 94.94 69 THR B C 1
ATOM 3286 O O . THR B 1 69 ? -7.734 1.773 -18.156 1 94.94 69 THR B O 1
ATOM 3289 N N . LEU B 1 70 ? -9.945 1.55 -17.797 1 92.56 70 LEU B N 1
ATOM 3290 C CA . LEU B 1 70 ? -9.867 0.097 -17.906 1 92.56 70 LEU B CA 1
ATOM 3291 C C . LEU B 1 70 ? -10.039 -0.357 -19.344 1 92.56 70 LEU B C 1
ATOM 3293 O O . LEU B 1 70 ? -10.734 0.292 -20.125 1 92.56 70 LEU B O 1
ATOM 3297 N N . HIS B 1 71 ? -9.344 -1.414 -19.797 1 82.5 71 HIS B N 1
ATOM 3298 C CA . HIS B 1 71 ? -9.422 -1.975 -21.141 1 82.5 71 HIS B CA 1
ATOM 3299 C C . HIS B 1 71 ? -10.867 -2.295 -21.516 1 82.5 71 HIS B C 1
ATOM 3301 O O . HIS B 1 71 ? -11.328 -1.931 -22.594 1 82.5 71 HIS B O 1
ATOM 3307 N N . ASP B 1 72 ? -11.594 -3.033 -20.891 1 66.75 72 ASP B N 1
ATOM 3308 C CA . ASP B 1 72 ? -12.93 -3.441 -21.297 1 66.75 72 ASP B CA 1
ATOM 3309 C C . ASP B 1 72 ? -14 -2.828 -20.391 1 66.75 72 ASP B C 1
ATOM 3311 O O . ASP B 1 72 ? -15.125 -3.326 -20.328 1 66.75 72 ASP B O 1
ATOM 3315 N N . GLY B 1 73 ? -13.625 -1.674 -19.812 1 66.25 73 GLY B N 1
ATOM 3316 C CA . GLY B 1 73 ? -14.648 -1.254 -18.875 1 66.25 73 GLY B CA 1
ATOM 3317 C C . GLY B 1 73 ? -15.266 0.087 -19.219 1 66.25 73 GLY B C 1
ATOM 3318 O O . GLY B 1 73 ? -14.672 0.883 -19.938 1 66.25 73 GLY B O 1
ATOM 3319 N N . ASN B 1 74 ? -16.453 0.141 -18.953 1 80.81 74 ASN B N 1
ATOM 3320 C CA . ASN B 1 74 ? -17.234 1.367 -19.078 1 80.81 74 ASN B CA 1
ATOM 3321 C C . ASN B 1 74 ? -17.297 2.137 -17.766 1 80.81 74 ASN B C 1
ATOM 3323 O O . ASN B 1 74 ? -18.328 2.736 -17.438 1 80.81 74 ASN B O 1
ATOM 3327 N N . GLU B 1 75 ? -16.234 1.963 -17.016 1 85.25 75 GLU B N 1
ATOM 3328 C CA . GLU B 1 75 ? -16.25 2.535 -15.672 1 85.25 75 GLU B CA 1
ATOM 3329 C C . GLU B 1 75 ? -15.82 3.998 -15.688 1 85.25 75 GLU B C 1
ATOM 3331 O O . GLU B 1 75 ? -15.812 4.66 -14.648 1 85.25 75 GLU B O 1
ATOM 3336 N N . GLY B 1 76 ? -15.438 4.5 -16.812 1 91.31 76 GLY B N 1
ATOM 3337 C CA . GLY B 1 76 ? -14.953 5.867 -16.891 1 91.31 76 GLY B CA 1
ATOM 3338 C C . GLY B 1 76 ? -13.523 6.02 -16.406 1 91.31 76 GLY B C 1
ATOM 3339 O O . GLY B 1 76 ? -12.789 5.035 -16.297 1 91.31 76 GLY B O 1
ATOM 3340 N N . GLU B 1 77 ? -13.195 7.238 -16.109 1 95.69 77 GLU B N 1
ATOM 3341 C CA . GLU B 1 77 ? -11.844 7.555 -15.664 1 95.69 77 GLU B CA 1
ATOM 3342 C C . GLU B 1 77 ? -11.656 7.184 -14.195 1 95.69 77 GLU B C 1
ATOM 3344 O O . GLU B 1 77 ? -12.484 7.535 -13.344 1 95.69 77 GLU B O 1
ATOM 3349 N N . LEU B 1 78 ? -10.609 6.418 -13.953 1 97.25 78 LEU B N 1
ATOM 3350 C CA . LEU B 1 78 ? -10.18 6.105 -12.594 1 97.25 78 LEU B CA 1
ATOM 3351 C C . LEU B 1 78 ? -8.984 6.957 -12.195 1 97.25 78 LEU B C 1
ATOM 3353 O O . LEU B 1 78 ? -8.172 7.332 -13.047 1 97.25 78 LEU B O 1
ATOM 3357 N N . GLN B 1 79 ? -8.93 7.27 -10.891 1 97.88 79 GLN B N 1
ATOM 3358 C CA . GLN B 1 79 ? -7.875 8.133 -10.367 1 97.88 79 GLN B CA 1
ATOM 3359 C C . GLN B 1 79 ? -7.211 7.508 -9.141 1 97.88 79 GLN B C 1
ATOM 3361 O O . GLN B 1 79 ? -7.891 7.094 -8.203 1 97.88 79 GLN B O 1
ATOM 3366 N N . ILE B 1 80 ? -5.863 7.445 -9.227 1 98.19 80 ILE B N 1
ATOM 3367 C CA . ILE B 1 80 ? -5.164 7.125 -7.988 1 98.19 80 ILE B CA 1
ATOM 3368 C C . ILE B 1 80 ? -5.426 8.211 -6.945 1 98.19 80 ILE B C 1
ATOM 3370 O O . ILE B 1 80 ? -5.391 9.398 -7.262 1 98.19 80 ILE B O 1
ATOM 3374 N N . VAL B 1 81 ? -5.625 7.832 -5.785 1 97.56 81 VAL B N 1
ATOM 3375 C CA . VAL B 1 81 ? -6.082 8.766 -4.758 1 97.56 81 VAL B CA 1
ATOM 3376 C C . VAL B 1 81 ? -4.941 9.703 -4.375 1 97.56 81 VAL B C 1
ATOM 3378 O O . VAL B 1 81 ? -3.773 9.312 -4.383 1 97.56 81 VAL B O 1
ATOM 3381 N N . HIS B 1 82 ? -5.309 10.922 -3.984 1 96.5 82 HIS B N 1
ATOM 3382 C CA . HIS B 1 82 ? -4.395 11.836 -3.311 1 96.5 82 HIS B CA 1
ATOM 3383 C C . HIS B 1 82 ? -4.492 11.695 -1.795 1 96.5 82 HIS B C 1
ATOM 3385 O O . HIS B 1 82 ? -3.531 11.984 -1.078 1 96.5 82 HIS B O 1
ATOM 3391 N N . SER B 1 83 ? -5.586 11.336 -1.354 1 95.44 83 SER B N 1
ATOM 3392 C CA . SER B 1 83 ? -5.926 10.977 0.02 1 95.44 83 SER B CA 1
ATOM 3393 C C . SER B 1 83 ? -7.293 10.305 0.092 1 95.44 83 SER B C 1
ATOM 3395 O O . SER B 1 83 ? -8.031 10.289 -0.893 1 95.44 83 SER B O 1
ATOM 3397 N N . LEU B 1 84 ? -7.621 9.82 1.235 1 97.88 84 LEU B N 1
ATOM 3398 C CA . LEU B 1 84 ? -8.898 9.125 1.388 1 97.88 84 LEU B CA 1
ATOM 3399 C C . LEU B 1 84 ? -9.812 9.883 2.336 1 97.88 84 LEU B C 1
ATOM 3401 O O . LEU B 1 84 ? -10.641 9.281 3.029 1 97.88 84 LEU B O 1
ATOM 3405 N N . ALA B 1 85 ? -9.648 11.211 2.357 1 97.25 85 ALA B N 1
ATOM 3406 C CA . ALA B 1 85 ? -10.383 12.047 3.309 1 97.25 85 ALA B CA 1
ATOM 3407 C C . ALA B 1 85 ? -11.891 11.883 3.135 1 97.25 85 ALA B C 1
ATOM 3409 O O . ALA B 1 85 ? -12.625 11.742 4.117 1 97.25 85 ALA B O 1
ATOM 3410 N N . LYS B 1 86 ? -12.422 11.875 1.927 1 97.94 86 LYS B N 1
ATOM 3411 C CA . LYS B 1 86 ? -13.859 11.758 1.678 1 97.94 86 LYS B CA 1
ATOM 3412 C C . LYS B 1 86 ? -14.297 10.297 1.721 1 97.94 86 LYS B C 1
ATOM 3414 O O . LYS B 1 86 ? -15.352 9.977 2.271 1 97.94 86 LYS B O 1
ATOM 3419 N N . TRP B 1 87 ? -13.453 9.43 1.215 1 98 87 TRP B N 1
ATOM 3420 C CA . TRP B 1 87 ? -13.789 8.008 1.164 1 98 87 TRP B CA 1
ATOM 3421 C C . TRP B 1 87 ? -14.008 7.449 2.566 1 98 87 TRP B C 1
ATOM 3423 O O . TRP B 1 87 ? -14.914 6.637 2.781 1 98 87 TRP B O 1
ATOM 3433 N N . LYS B 1 88 ? -13.18 7.836 3.467 1 98.56 88 LYS B N 1
ATOM 3434 C CA . LYS B 1 88 ? -13.281 7.293 4.82 1 98.56 88 LYS B CA 1
ATOM 3435 C C . LYS B 1 88 ? -14.625 7.645 5.453 1 98.56 88 LYS B C 1
ATOM 3437 O O . LYS B 1 88 ? -15.203 6.836 6.188 1 98.56 88 LYS B O 1
ATOM 3442 N N . ARG B 1 89 ? -15.086 8.812 5.258 1 98.56 89 ARG B N 1
ATOM 3443 C CA . ARG B 1 89 ? -16.391 9.188 5.789 1 98.56 89 ARG B CA 1
ATOM 3444 C C . ARG B 1 89 ? -17.5 8.375 5.137 1 98.56 89 ARG B C 1
ATOM 3446 O O . ARG B 1 89 ? -18.438 7.93 5.812 1 98.56 89 ARG B O 1
ATOM 3453 N N . TRP B 1 90 ? -17.422 8.242 3.854 1 97.81 90 TRP B N 1
ATOM 3454 C CA . TRP B 1 90 ? -18.328 7.352 3.143 1 97.81 90 TRP B CA 1
ATOM 3455 C C . TRP B 1 90 ? -18.281 5.945 3.732 1 97.81 90 TRP B C 1
ATOM 3457 O O . TRP B 1 90 ? -19.328 5.332 3.961 1 97.81 90 TRP B O 1
ATOM 3467 N N . ALA B 1 91 ? -17.109 5.418 3.996 1 98.06 91 ALA B N 1
ATOM 3468 C CA . ALA B 1 91 ? -16.922 4.062 4.508 1 98.06 91 ALA B CA 1
ATOM 3469 C C . ALA B 1 91 ? -17.531 3.914 5.898 1 98.06 91 ALA B C 1
ATOM 3471 O O . ALA B 1 91 ? -18.062 2.855 6.238 1 98.06 91 ALA B O 1
ATOM 3472 N N . LEU B 1 92 ? -17.406 4.996 6.746 1 98.62 92 LEU B N 1
ATOM 3473 C CA . LEU B 1 92 ? -18.031 4.945 8.062 1 98.62 92 LEU B CA 1
ATOM 3474 C C . LEU B 1 92 ? -19.5 4.59 7.953 1 98.62 92 LEU B C 1
ATOM 3476 O O . LEU B 1 92 ? -19.984 3.715 8.672 1 98.62 92 LEU B O 1
ATOM 3480 N N . LYS B 1 93 ? -20.172 5.273 7.074 1 97.94 93 LYS B N 1
ATOM 3481 C CA . LYS B 1 93 ? -21.594 5.039 6.883 1 97.94 93 LYS B CA 1
ATOM 3482 C C . LYS B 1 93 ? -21.859 3.645 6.324 1 97.94 93 LYS B C 1
ATOM 3484 O O . LYS B 1 93 ? -22.672 2.896 6.859 1 97.94 93 LYS B O 1
ATOM 3489 N N . HIS B 1 94 ? -21.141 3.252 5.348 1 95.44 94 HIS B N 1
ATOM 3490 C CA . HIS B 1 94 ? -21.453 2.062 4.566 1 95.44 94 HIS B CA 1
ATOM 3491 C C . HIS B 1 94 ? -21.062 0.792 5.316 1 95.44 94 HIS B C 1
ATOM 3493 O O . HIS B 1 94 ? -21.641 -0.275 5.078 1 95.44 94 HIS B O 1
ATOM 3499 N N . TYR B 1 95 ? -20.094 0.879 6.176 1 96.69 95 TYR B N 1
ATOM 3500 C CA . TYR B 1 95 ? -19.672 -0.295 6.93 1 96.69 95 TYR B CA 1
ATOM 3501 C C . TYR B 1 95 ? -20.344 -0.34 8.297 1 96.69 95 TYR B C 1
ATOM 3503 O O . TYR B 1 95 ? -20.141 -1.287 9.062 1 96.69 95 TYR B O 1
ATOM 3511 N N . GLY B 1 96 ? -21.078 0.692 8.641 1 97 96 GLY B N 1
ATOM 3512 C CA . GLY B 1 96 ? -21.953 0.645 9.805 1 97 96 GLY B CA 1
ATOM 3513 C C . GLY B 1 96 ? -21.25 1.037 11.086 1 97 96 GLY B C 1
ATOM 3514 O O . GLY B 1 96 ? -21.5 0.441 12.141 1 97 96 GLY B O 1
ATOM 3515 N N . PHE B 1 97 ? -20.438 2.012 11.047 1 98.44 97 PHE B N 1
ATOM 3516 C CA . PHE B 1 97 ? -19.797 2.51 12.258 1 98.44 97 PHE B CA 1
ATOM 3517 C C . PHE B 1 97 ? -20.734 3.426 13.031 1 98.44 97 PHE B C 1
ATOM 3519 O O . PHE B 1 97 ? -21.5 4.199 12.43 1 98.44 97 PHE B O 1
ATOM 3526 N N . SER B 1 98 ? -20.609 3.318 14.352 1 98.25 98 SER B N 1
ATOM 3527 C CA . SER B 1 98 ? -21.453 4.129 15.211 1 98.25 98 SER B CA 1
ATOM 3528 C C . SER B 1 98 ? -20.656 5.18 15.961 1 98.25 98 SER B C 1
ATOM 3530 O O . SER B 1 98 ? -19.422 5.242 15.828 1 98.25 98 SER B O 1
ATOM 3532 N N . HIS B 1 99 ? -21.406 5.992 16.734 1 98.56 99 HIS B N 1
ATOM 3533 C CA . HIS B 1 99 ? -20.797 7.066 17.5 1 98.56 99 HIS B CA 1
ATOM 3534 C C . HIS B 1 99 ? -19.625 6.551 18.328 1 98.56 99 HIS B C 1
ATOM 3536 O O . HIS B 1 99 ? -19.75 5.539 19.031 1 98.56 99 HIS B O 1
ATOM 3542 N N . GLY B 1 100 ? -18.516 7.203 18.203 1 98.5 100 GLY B N 1
ATOM 3543 C CA . GLY B 1 100 ? -17.344 6.871 19 1 98.5 100 GLY B CA 1
ATOM 3544 C C . GLY B 1 100 ? -16.453 5.816 18.359 1 98.5 100 GLY B C 1
ATOM 3545 O O . GLY B 1 100 ? -15.336 5.582 18.797 1 98.5 100 GLY B O 1
ATOM 3546 N N . GLU B 1 101 ? -16.953 5.191 17.297 1 98.62 101 GLU B N 1
ATOM 3547 C CA . GLU B 1 101 ? -16.188 4.211 16.531 1 98.62 101 GLU B CA 1
ATOM 3548 C C . GLU B 1 101 ? -15.609 4.824 15.266 1 98.62 101 GLU B C 1
ATOM 3550 O O . GLU B 1 101 ? -16.141 5.805 14.75 1 98.62 101 GLU B O 1
ATOM 3555 N N . GLY B 1 102 ? -14.5 4.262 14.805 1 98.81 102 GLY B N 1
ATOM 3556 C CA . GLY B 1 102 ? -13.945 4.742 13.555 1 98.81 102 GLY B CA 1
ATOM 3557 C C . GLY B 1 102 ? -13.086 3.711 12.852 1 98.81 102 GLY B C 1
ATOM 3558 O O . GLY B 1 102 ? -13.078 2.539 13.227 1 98.81 102 GLY B O 1
ATOM 3559 N N . LEU B 1 103 ? -12.469 4.137 11.82 1 98.88 103 LEU B N 1
ATOM 3560 C CA . LEU B 1 103 ? -11.625 3.281 10.992 1 98.88 103 LEU B CA 1
ATOM 3561 C C . LEU B 1 103 ? -10.281 3.949 10.719 1 98.88 103 LEU B C 1
ATOM 3563 O O . LEU B 1 103 ? -10.148 5.168 10.844 1 98.88 103 LEU B O 1
ATOM 3567 N N . PHE B 1 104 ? -9.297 3.207 10.508 1 98.81 104 PHE B N 1
ATOM 3568 C CA . PHE B 1 104 ? -8.086 3.695 9.852 1 98.81 104 PHE B CA 1
ATOM 3569 C C . PHE B 1 104 ? -7.691 2.779 8.703 1 98.81 104 PHE B C 1
ATOM 3571 O O . PHE B 1 104 ? -8.109 1.621 8.648 1 98.81 104 PHE B O 1
ATOM 3578 N N . THR B 1 105 ? -7.008 3.324 7.762 1 98.25 105 THR B N 1
ATOM 3579 C CA . THR B 1 105 ? -6.52 2.588 6.602 1 98.25 105 THR B CA 1
ATOM 3580 C C . THR B 1 105 ? -5.074 2.965 6.293 1 98.25 105 THR B C 1
ATOM 3582 O O . THR B 1 105 ? -4.586 4.004 6.742 1 98.25 105 THR B O 1
ATOM 3585 N N . ASN B 1 106 ? -4.387 2.047 5.652 1 97.38 106 ASN B N 1
ATOM 3586 C CA . ASN B 1 106 ? -3.102 2.365 5.043 1 97.38 106 ASN B CA 1
ATOM 3587 C C . ASN B 1 106 ? -3.271 2.936 3.639 1 97.38 106 ASN B C 1
ATOM 3589 O O . ASN B 1 106 ? -3.439 2.184 2.676 1 97.38 106 ASN B O 1
ATOM 3593 N N . MET B 1 107 ? -3.17 4.23 3.613 1 97.88 107 MET B N 1
ATOM 3594 C CA . MET B 1 107 ? -3.35 4.914 2.336 1 97.88 107 MET B CA 1
ATOM 3595 C C . MET B 1 107 ? -2.014 5.094 1.623 1 97.88 107 MET B C 1
ATOM 3597 O O . MET B 1 107 ? -1.015 5.453 2.25 1 97.88 107 MET B O 1
ATOM 3601 N N . ASN B 1 108 ? -1.905 4.754 0.392 1 97.19 108 ASN B N 1
ATOM 3602 C CA . ASN B 1 108 ? -0.799 5.035 -0.517 1 97.19 108 ASN B CA 1
ATOM 3603 C C . ASN B 1 108 ? -1.228 5.965 -1.65 1 97.19 108 ASN B C 1
ATOM 3605 O O . ASN B 1 108 ? -2.133 5.637 -2.418 1 97.19 108 ASN B O 1
ATOM 3609 N N . ALA B 1 109 ? -0.589 7.051 -1.77 1 97.56 109 ALA B N 1
ATOM 3610 C CA . ALA B 1 109 ? -0.968 8.062 -2.754 1 97.56 109 ALA B CA 1
ATOM 3611 C C . ALA B 1 109 ? 0.215 8.438 -3.641 1 97.56 109 ALA B C 1
ATOM 3613 O O . ALA B 1 109 ? 1.371 8.211 -3.273 1 97.56 109 ALA B O 1
ATOM 3614 N N . ILE B 1 110 ? -0.072 8.93 -4.805 1 97.12 110 ILE B N 1
ATOM 3615 C CA . ILE B 1 110 ? 0.909 9.508 -5.719 1 97.12 110 ILE B CA 1
ATOM 3616 C C . ILE B 1 110 ? 0.566 10.969 -5.992 1 97.12 110 ILE B C 1
ATOM 3618 O O . ILE B 1 110 ? -0.496 11.273 -6.539 1 97.12 110 ILE B O 1
ATOM 3622 N N . ARG B 1 111 ? 1.425 11.812 -5.633 1 95.88 111 ARG B N 1
ATOM 3623 C CA . ARG B 1 111 ? 1.279 13.234 -5.906 1 95.88 111 ARG B CA 1
ATOM 3624 C C . ARG B 1 111 ? 2.338 13.719 -6.895 1 95.88 111 ARG B C 1
ATOM 3626 O O . ARG B 1 111 ? 3.309 14.367 -6.504 1 95.88 111 ARG B O 1
ATOM 3633 N N . LYS B 1 112 ? 2.033 13.477 -8.117 1 94.81 112 LYS B N 1
ATOM 3634 C CA . LYS B 1 112 ? 3.008 13.633 -9.188 1 94.81 112 LYS B CA 1
ATOM 3635 C C . LYS B 1 112 ? 3.312 15.109 -9.438 1 94.81 112 LYS B C 1
ATOM 3637 O O . LYS B 1 112 ? 4.289 15.445 -10.109 1 94.81 112 LYS B O 1
ATOM 3642 N N . ASP B 1 113 ? 2.49 16.016 -8.945 1 93.31 113 ASP B N 1
ATOM 3643 C CA . ASP B 1 113 ? 2.646 17.438 -9.211 1 93.31 113 ASP B CA 1
ATOM 3644 C C . ASP B 1 113 ? 3.285 18.156 -8.023 1 93.31 113 ASP B C 1
ATOM 3646 O O . ASP B 1 113 ? 3.191 19.375 -7.906 1 93.31 113 ASP B O 1
ATOM 3650 N N . GLU B 1 114 ? 3.879 17.344 -7.121 1 89.38 114 GLU B N 1
ATOM 3651 C CA . GLU B 1 114 ? 4.656 17.969 -6.055 1 89.38 114 GLU B CA 1
ATOM 3652 C C . GLU B 1 114 ? 5.715 18.906 -6.625 1 89.38 114 GLU B C 1
ATOM 3654 O O . GLU B 1 114 ? 6.539 18.5 -7.445 1 89.38 114 GLU B O 1
ATOM 3659 N N . GLU B 1 115 ? 5.695 20.109 -6.211 1 83.25 115 GLU B N 1
ATOM 3660 C CA . GLU B 1 115 ? 6.535 21.141 -6.809 1 83.25 115 GLU B CA 1
ATOM 3661 C C . GLU B 1 115 ? 8.008 20.922 -6.461 1 83.25 115 GLU B C 1
ATOM 3663 O O . GLU B 1 115 ? 8.883 21.203 -7.281 1 83.25 115 GLU B O 1
ATOM 3668 N N . VAL B 1 116 ? 8.188 20.5 -5.242 1 85.88 116 VAL B N 1
ATOM 3669 C CA . VAL B 1 116 ? 9.562 20.359 -4.766 1 85.88 116 VAL B CA 1
ATOM 3670 C C . VAL B 1 116 ? 9.734 19 -4.086 1 85.88 116 VAL B C 1
ATOM 3672 O O . VAL B 1 116 ? 8.953 18.641 -3.205 1 85.88 116 VAL B O 1
ATOM 3675 N N . LEU B 1 117 ? 10.695 18.297 -4.578 1 91.62 117 LEU B N 1
ATOM 3676 C CA . LEU B 1 117 ? 11.148 17.109 -3.873 1 91.62 117 LEU B CA 1
ATOM 3677 C C . LEU B 1 117 ? 12.367 17.406 -3.016 1 91.62 117 LEU B C 1
ATOM 3679 O O . LEU B 1 117 ? 13.414 17.812 -3.537 1 91.62 117 LEU B O 1
ATOM 3683 N N . ASP B 1 118 ? 12.195 17.312 -1.751 1 93.69 118 ASP B N 1
ATOM 3684 C CA . ASP B 1 118 ? 13.273 17.641 -0.824 1 93.69 118 ASP B CA 1
ATOM 3685 C C . ASP B 1 118 ? 13.305 16.672 0.354 1 93.69 118 ASP B C 1
ATOM 3687 O O . ASP B 1 118 ? 12.93 15.5 0.213 1 93.69 118 ASP B O 1
ATOM 3691 N N . ASN B 1 119 ? 13.82 17.125 1.528 1 97.06 119 ASN B N 1
ATOM 3692 C CA . ASN B 1 119 ? 14.023 16.266 2.678 1 97.06 119 ASN B CA 1
ATOM 3693 C C . ASN B 1 119 ? 12.703 15.672 3.178 1 97.06 119 ASN B C 1
ATOM 3695 O O . ASN B 1 119 ? 12.672 14.562 3.715 1 97.06 119 ASN B O 1
ATOM 3699 N N . LEU B 1 120 ? 11.609 16.438 2.928 1 96.31 120 LEU B N 1
ATOM 3700 C CA . LEU B 1 120 ? 10.367 16.062 3.596 1 96.31 120 LEU B CA 1
ATOM 3701 C C . LEU B 1 120 ? 9.281 15.734 2.578 1 96.31 120 LEU B C 1
ATOM 3703 O O . LEU B 1 120 ? 8.227 15.203 2.938 1 96.31 120 LEU B O 1
ATOM 3707 N N . HIS B 1 121 ? 9.508 16.016 1.309 1 94.62 121 HIS B N 1
ATOM 3708 C CA . HIS B 1 121 ? 8.461 15.906 0.299 1 94.62 121 HIS B CA 1
ATOM 3709 C C . HIS B 1 121 ? 8.805 14.836 -0.73 1 94.62 121 HIS B C 1
ATOM 3711 O O . HIS B 1 121 ? 9.883 14.867 -1.327 1 94.62 121 HIS B O 1
ATOM 3717 N N . SER B 1 122 ? 7.902 13.945 -0.897 1 95.88 122 SER B N 1
ATOM 3718 C CA . SER B 1 122 ? 8.008 12.836 -1.834 1 95.88 122 SER B CA 1
ATOM 3719 C C . SER B 1 122 ? 6.793 12.773 -2.758 1 95.88 122 SER B C 1
ATOM 3721 O O . SER B 1 122 ? 5.711 13.25 -2.406 1 95.88 122 SER B O 1
ATOM 3723 N N . VAL B 1 123 ? 7.016 12.234 -3.941 1 95.44 123 VAL B N 1
ATOM 3724 C CA . VAL B 1 123 ? 5.902 11.969 -4.848 1 95.44 123 VAL B CA 1
ATOM 3725 C C . VAL B 1 123 ? 5.02 10.867 -4.277 1 95.44 123 VAL B C 1
ATOM 3727 O O . VAL B 1 123 ? 3.809 10.844 -4.512 1 95.44 123 VAL B O 1
ATOM 3730 N N . TYR B 1 124 ? 5.645 9.945 -3.639 1 97.06 124 TYR B N 1
ATOM 3731 C CA . TYR B 1 124 ? 4.934 8.891 -2.926 1 97.06 124 TYR B CA 1
ATOM 3732 C C . TYR B 1 124 ? 4.535 9.344 -1.527 1 97.06 124 TYR B C 1
ATOM 3734 O O . TYR B 1 124 ? 5.363 9.867 -0.78 1 97.06 124 TYR B O 1
ATOM 3742 N N . VAL B 1 125 ? 3.244 9.172 -1.188 1 97.69 125 VAL B N 1
ATOM 3743 C CA . VAL B 1 125 ? 2.74 9.562 0.125 1 97.69 125 VAL B CA 1
ATOM 3744 C C . VAL B 1 125 ? 2.027 8.375 0.775 1 97.69 125 VAL B C 1
ATOM 3746 O O . VAL B 1 125 ? 1.146 7.766 0.167 1 97.69 125 VAL B O 1
ATOM 3749 N N . ASP B 1 126 ? 2.469 7.984 1.95 1 97.81 126 ASP B N 1
ATOM 3750 C CA . ASP B 1 126 ? 1.797 6.953 2.734 1 97.81 126 ASP B CA 1
ATOM 3751 C C . ASP B 1 126 ? 1.301 7.512 4.066 1 97.81 126 ASP B C 1
ATOM 3753 O O . ASP B 1 126 ? 2.023 8.242 4.746 1 97.81 126 ASP B O 1
ATOM 3757 N N . GLN B 1 127 ? 0.07 7.164 4.402 1 98.25 127 GLN B N 1
ATOM 3758 C CA . GLN B 1 127 ? -0.549 7.703 5.609 1 98.25 127 GLN B CA 1
ATOM 3759 C C . GLN B 1 127 ? -1.449 6.668 6.277 1 98.25 127 GLN B C 1
ATOM 3761 O O . GLN B 1 127 ? -2.018 5.805 5.602 1 98.25 127 GLN B O 1
ATOM 3766 N N . TRP B 1 128 ? -1.444 6.695 7.641 1 98.69 128 TRP B N 1
ATOM 3767 C CA . TRP B 1 128 ? -2.643 6.211 8.312 1 98.69 128 TRP B CA 1
ATOM 3768 C C . TRP B 1 128 ? -3.779 7.219 8.203 1 98.69 128 TRP B C 1
ATOM 3770 O O . TRP B 1 128 ? -3.844 8.18 8.977 1 98.69 128 TRP B O 1
ATOM 3780 N N . ASP B 1 129 ? -4.668 6.961 7.266 1 98.69 129 ASP B N 1
ATOM 3781 C CA . ASP B 1 129 ? -5.887 7.762 7.172 1 98.69 129 ASP B CA 1
ATOM 3782 C C . ASP B 1 129 ? -6.957 7.254 8.133 1 98.69 129 ASP B C 1
ATOM 3784 O O . ASP B 1 129 ? -7.281 6.062 8.133 1 98.69 129 ASP B O 1
ATOM 3788 N N . TRP B 1 130 ? -7.453 8.125 8.93 1 98.88 130 TRP B N 1
ATOM 3789 C CA . TRP B 1 130 ? -8.406 7.684 9.945 1 98.88 130 TRP B CA 1
ATOM 3790 C C . TRP B 1 130 ? -9.617 8.609 9.992 1 98.88 130 TRP B C 1
ATOM 3792 O O . TRP B 1 130 ? -9.547 9.758 9.562 1 98.88 130 TRP B O 1
ATOM 3802 N N . GLU B 1 131 ? -10.672 8.094 10.422 1 98.88 131 GLU B N 1
ATOM 3803 C CA . GLU B 1 131 ? -11.938 8.805 10.57 1 98.88 131 GLU B CA 1
ATOM 3804 C C . GLU B 1 131 ? -12.797 8.195 11.672 1 98.88 131 GLU B C 1
ATOM 3806 O O . GLU B 1 131 ? -12.859 6.969 11.812 1 98.88 131 GLU B O 1
ATOM 3811 N N . LYS B 1 132 ? -13.414 9.008 12.422 1 98.94 132 LYS B N 1
ATOM 3812 C CA . LYS B 1 132 ? -14.227 8.578 13.555 1 98.94 132 LYS B CA 1
ATOM 3813 C C . LYS B 1 132 ? -15.555 9.328 13.586 1 98.94 132 LYS B C 1
ATOM 3815 O O . LYS B 1 132 ? -15.602 10.531 13.352 1 98.94 132 LYS B O 1
ATOM 3820 N N . VAL B 1 133 ? -16.641 8.586 13.914 1 98.94 133 VAL B N 1
ATOM 3821 C CA . VAL B 1 133 ? -17.969 9.195 13.984 1 98.94 133 VAL B CA 1
ATOM 3822 C C . VAL B 1 133 ? -18.109 9.992 15.281 1 98.94 133 VAL B C 1
ATOM 3824 O O . VAL B 1 133 ? -17.766 9.5 16.359 1 98.94 133 VAL B O 1
ATOM 3827 N N . ILE B 1 134 ? -18.609 11.156 15.172 1 98.94 134 ILE B N 1
ATOM 3828 C CA . ILE B 1 134 ? -18.922 11.969 16.344 1 98.94 134 ILE B CA 1
ATOM 3829 C C . ILE B 1 134 ? -20.359 12.484 16.234 1 98.94 134 ILE B C 1
ATOM 3831 O O . ILE B 1 134 ? -20.984 12.383 15.172 1 98.94 134 ILE B O 1
ATOM 3835 N N . ASP B 1 135 ? -20.844 13.016 17.312 1 98.38 135 ASP B N 1
ATOM 3836 C CA . ASP B 1 135 ? -22.125 13.727 17.281 1 98.38 135 ASP B CA 1
ATOM 3837 C C . ASP B 1 135 ? -21.953 15.156 16.797 1 98.38 135 ASP B C 1
ATOM 3839 O O . ASP B 1 135 ? -20.891 15.75 16.969 1 98.38 135 ASP B O 1
ATOM 3843 N N . LYS B 1 136 ? -23.047 15.688 16.266 1 97.75 136 LYS B N 1
ATOM 3844 C CA . LYS B 1 136 ? -22.984 17.062 15.789 1 97.75 136 LYS B CA 1
ATOM 3845 C C . LYS B 1 136 ? -22.609 18.016 16.922 1 97.75 136 LYS B C 1
ATOM 3847 O O . LYS B 1 136 ? -21.906 19 16.703 1 97.75 136 LYS B O 1
ATOM 3852 N N . SER B 1 137 ? -23.062 17.703 18.141 1 98.38 137 SER B N 1
ATOM 3853 C CA . SER B 1 137 ? -22.781 18.531 19.297 1 98.38 137 SER B CA 1
ATOM 3854 C C . SER B 1 137 ? -21.312 18.5 19.656 1 98.38 137 SER B C 1
ATOM 3856 O O . SER B 1 137 ? -20.828 19.359 20.422 1 98.38 137 SER B O 1
ATOM 3858 N N . GLU B 1 138 ? -20.562 17.578 19.109 1 98.62 138 GLU B N 1
ATOM 3859 C CA . GLU B 1 138 ? -19.141 17.422 19.438 1 98.62 138 GLU B CA 1
ATOM 3860 C C . GLU B 1 138 ? -18.25 18.156 18.438 1 98.62 138 GLU B C 1
ATOM 3862 O O . GLU B 1 138 ? -17.031 18.094 18.531 1 98.62 138 GLU B O 1
ATOM 3867 N N . ARG B 1 139 ? -18.891 18.828 17.531 1 98.62 139 ARG B N 1
ATOM 3868 C CA . ARG B 1 139 ? -18.125 19.656 16.609 1 98.62 139 ARG B CA 1
ATOM 3869 C C . ARG B 1 139 ? -17.594 20.906 17.297 1 98.62 139 ARG B C 1
ATOM 3871 O O . ARG B 1 139 ? -18 22.016 16.953 1 98.62 139 ARG B O 1
ATOM 3878 N N . THR B 1 140 ? -16.609 20.703 18.156 1 98.69 140 THR B N 1
ATOM 3879 C CA . THR B 1 140 ? -16.062 21.781 18.969 1 98.69 140 THR B CA 1
ATOM 3880 C C . THR B 1 140 ? -14.539 21.75 18.984 1 98.69 140 THR B C 1
ATOM 3882 O O . THR B 1 140 ? -13.938 20.719 18.672 1 98.69 140 THR B O 1
ATOM 3885 N N . GLU B 1 141 ? -14.008 22.906 19.359 1 98.56 141 GLU B N 1
ATOM 3886 C CA . GLU B 1 141 ? -12.562 23 19.547 1 98.56 141 GLU B CA 1
ATOM 3887 C C . GLU B 1 141 ? -12.086 22.016 20.609 1 98.56 141 GLU B C 1
ATOM 3889 O O . GLU B 1 141 ? -11 21.438 20.5 1 98.56 141 GLU B O 1
ATOM 3894 N N . ALA B 1 142 ? -12.859 21.859 21.625 1 98.69 142 ALA B N 1
ATOM 3895 C CA . ALA B 1 142 ? -12.492 20.953 22.719 1 98.69 142 ALA B CA 1
ATOM 3896 C C . ALA B 1 142 ? -12.344 19.531 22.219 1 98.69 142 ALA B C 1
ATOM 3898 O O . ALA B 1 142 ? -11.391 18.828 22.562 1 98.69 142 ALA B O 1
ATOM 3899 N N . THR B 1 143 ? -13.297 19.078 21.391 1 98.81 143 THR B N 1
ATOM 3900 C CA . THR B 1 143 ? -13.234 17.734 20.812 1 98.81 143 THR B CA 1
ATOM 3901 C C . THR B 1 143 ? -11.977 17.578 19.953 1 98.81 143 THR B C 1
ATOM 3903 O O . THR B 1 143 ? -11.281 16.562 20.047 1 98.81 143 THR B O 1
ATOM 3906 N N . LEU B 1 144 ? -11.688 18.562 19.172 1 98.88 144 LEU B N 1
ATOM 3907 C CA . LEU B 1 144 ? -10.508 18.531 18.312 1 98.88 144 LEU B CA 1
ATOM 3908 C C . LEU B 1 144 ? -9.234 18.438 19.141 1 98.88 144 LEU B C 1
ATOM 3910 O O . LEU B 1 144 ? -8.398 17.562 18.922 1 98.88 144 LEU B O 1
ATOM 3914 N N . ARG B 1 145 ? -9.109 19.297 20.156 1 98.88 145 ARG B N 1
ATOM 3915 C CA . ARG B 1 145 ? -7.883 19.375 20.953 1 98.88 145 ARG B CA 1
ATOM 3916 C C . ARG B 1 145 ? -7.691 18.109 21.781 1 98.88 145 ARG B C 1
ATOM 3918 O O . ARG B 1 145 ? -6.566 17.656 21.969 1 98.88 145 ARG B O 1
ATOM 3925 N N . GLN B 1 146 ? -8.742 17.562 22.266 1 98.75 146 GLN B N 1
ATOM 3926 C CA . GLN B 1 146 ? -8.648 16.297 23 1 98.75 146 GLN B CA 1
ATOM 3927 C C . GLN B 1 146 ? -8.164 15.172 22.094 1 98.75 146 GLN B C 1
ATOM 3929 O O . GLN B 1 146 ? -7.379 14.32 22.531 1 98.75 146 GLN B O 1
ATOM 3934 N N . THR B 1 147 ? -8.68 15.125 20.891 1 98.88 147 THR B N 1
ATOM 3935 C CA . THR B 1 147 ? -8.258 14.125 19.922 1 98.88 147 THR B CA 1
ATOM 3936 C C . THR B 1 147 ? -6.777 14.273 19.594 1 98.88 147 THR B C 1
ATOM 3938 O O . THR B 1 147 ? -6.039 13.289 19.562 1 98.88 147 THR B O 1
ATOM 3941 N N . VAL B 1 148 ? -6.363 15.508 19.391 1 98.88 148 VAL B N 1
ATOM 3942 C CA . VAL B 1 148 ? -4.969 15.797 19.094 1 98.88 148 VAL B CA 1
ATOM 3943 C C . VAL B 1 148 ? -4.082 15.352 20.25 1 98.88 148 VAL B C 1
ATOM 3945 O O . VAL B 1 148 ? -3.018 14.766 20.031 1 98.88 148 VAL B O 1
ATOM 3948 N N . GLN B 1 149 ? -4.496 15.648 21.453 1 98.81 149 GLN B N 1
ATOM 3949 C CA . GLN B 1 149 ? -3.742 15.25 22.641 1 98.81 149 GLN B CA 1
ATOM 3950 C C . GLN B 1 149 ? -3.557 13.734 22.688 1 98.81 149 GLN B C 1
ATOM 3952 O O . GLN B 1 149 ? -2.471 13.25 23 1 98.81 149 GLN B O 1
ATOM 3957 N N . ARG B 1 150 ? -4.566 13.031 22.375 1 98.69 150 ARG B N 1
ATOM 3958 C CA . ARG B 1 150 ? -4.496 11.57 22.391 1 98.69 150 ARG B CA 1
ATOM 3959 C C . ARG B 1 150 ? -3.52 11.062 21.328 1 98.69 150 ARG B C 1
ATOM 3961 O O . ARG B 1 150 ? -2.754 10.125 21.594 1 98.69 150 ARG B O 1
ATOM 3968 N N . ILE B 1 151 ? -3.582 11.625 20.172 1 98.88 151 ILE B N 1
ATOM 3969 C CA . ILE B 1 151 ? -2.676 11.234 19.109 1 98.88 151 ILE B CA 1
ATOM 3970 C C . ILE B 1 151 ? -1.237 11.562 19.5 1 98.88 151 ILE B C 1
ATOM 3972 O O . ILE B 1 151 ? -0.336 10.742 19.328 1 98.88 151 ILE B O 1
ATOM 3976 N N . PHE B 1 152 ? -1.044 12.734 20.062 1 98.88 152 PHE B N 1
ATOM 3977 C CA . PHE B 1 152 ? 0.28 13.141 20.516 1 98.88 152 PHE B CA 1
ATOM 3978 C C . PHE B 1 152 ? 0.825 12.156 21.547 1 98.88 152 PHE B C 1
ATOM 3980 O O . PHE B 1 152 ? 1.986 11.75 21.469 1 98.88 152 PHE B O 1
ATOM 3987 N N . GLU B 1 153 ? 0.012 11.758 22.453 1 98.69 153 GLU B N 1
ATOM 3988 C CA . GLU B 1 153 ? 0.428 10.828 23.484 1 98.69 153 GLU B CA 1
ATOM 3989 C C . GLU B 1 153 ? 0.794 9.469 22.906 1 98.69 153 GLU B C 1
ATOM 3991 O O . GLU B 1 153 ? 1.702 8.797 23.391 1 98.69 153 GLU B O 1
ATOM 3996 N N . THR B 1 154 ? 0.064 9.062 21.906 1 98.75 154 THR B N 1
ATOM 3997 C CA . THR B 1 154 ? 0.386 7.809 21.234 1 98.75 154 THR B CA 1
ATOM 3998 C C . THR B 1 154 ? 1.74 7.898 20.547 1 98.75 154 THR B C 1
ATOM 4000 O O . THR B 1 154 ? 2.529 6.953 20.578 1 98.75 154 THR B O 1
ATOM 4003 N N . ILE B 1 155 ? 1.996 9.039 19.891 1 98.75 155 ILE B N 1
ATOM 4004 C CA . ILE B 1 155 ? 3.285 9.266 19.234 1 98.75 155 ILE B CA 1
ATOM 4005 C C . ILE B 1 155 ? 4.395 9.266 20.281 1 98.75 155 ILE B C 1
ATOM 4007 O O . ILE B 1 155 ? 5.449 8.664 20.094 1 98.75 155 ILE B O 1
ATOM 4011 N N . LYS B 1 156 ? 4.137 9.93 21.406 1 98.06 156 LYS B N 1
ATOM 4012 C CA . LYS B 1 156 ? 5.102 9.953 22.5 1 98.06 156 LYS B CA 1
ATOM 4013 C C . LYS B 1 156 ? 5.395 8.547 23.016 1 98.06 156 LYS B C 1
ATOM 4015 O O . LYS B 1 156 ? 6.539 8.227 23.328 1 98.06 156 LYS B O 1
ATOM 4020 N N . GLY B 1 157 ? 4.328 7.789 23.141 1 97.94 157 GLY B N 1
ATOM 4021 C CA . GLY B 1 157 ? 4.523 6.398 23.516 1 97.94 157 GLY B CA 1
ATOM 4022 C C . GLY B 1 157 ? 5.434 5.648 22.562 1 97.94 157 GLY B C 1
ATOM 4023 O O . GLY B 1 157 ? 6.262 4.844 22.984 1 97.94 157 GLY B O 1
ATOM 4024 N N . MET B 1 158 ? 5.285 5.875 21.312 1 98.12 158 MET B N 1
ATOM 4025 C CA . MET B 1 158 ? 6.113 5.215 20.312 1 98.12 158 MET B CA 1
ATOM 4026 C C . MET B 1 158 ? 7.57 5.641 20.453 1 98.12 158 MET B C 1
ATOM 4028 O O . MET B 1 158 ? 8.477 4.844 20.203 1 98.12 158 MET B O 1
ATOM 4032 N N . GLU B 1 159 ? 7.773 6.926 20.75 1 98.12 159 GLU B N 1
ATOM 4033 C CA . GLU B 1 159 ? 9.133 7.391 21 1 98.12 159 GLU B CA 1
ATOM 4034 C C . GLU B 1 159 ? 9.82 6.52 22.047 1 98.12 159 GLU B C 1
ATOM 4036 O O . GLU B 1 159 ? 10.992 6.172 21.906 1 98.12 159 GLU B O 1
ATOM 4041 N N . TYR B 1 160 ? 9.109 6.188 23.078 1 97.06 160 TYR B N 1
ATOM 4042 C CA . TYR B 1 160 ? 9.68 5.379 24.156 1 97.06 160 TYR B CA 1
ATOM 4043 C C . TYR B 1 160 ? 10.016 3.977 23.656 1 97.06 160 TYR B C 1
ATOM 4045 O O . TYR B 1 160 ? 11.055 3.416 24.016 1 97.06 160 TYR B O 1
ATOM 4053 N N . HIS B 1 161 ? 9.117 3.432 22.828 1 97.56 161 HIS B N 1
ATOM 4054 C CA . HIS B 1 161 ? 9.391 2.129 22.234 1 97.56 161 HIS B CA 1
ATOM 4055 C C . HIS B 1 161 ? 10.672 2.158 21.406 1 97.56 161 HIS B C 1
ATOM 4057 O O . HIS B 1 161 ? 11.516 1.271 21.531 1 97.56 161 HIS B O 1
ATOM 4063 N N . VAL B 1 162 ? 10.797 3.164 20.609 1 98.19 162 VAL B N 1
ATOM 4064 C CA . VAL B 1 162 ? 11.914 3.273 19.688 1 98.19 162 VAL B CA 1
ATOM 4065 C C . VAL B 1 162 ? 13.211 3.514 20.453 1 98.19 162 VAL B C 1
ATOM 4067 O O . VAL B 1 162 ? 14.25 2.941 20.141 1 98.19 162 VAL B O 1
ATOM 4070 N N . ARG B 1 163 ? 13.141 4.324 21.469 1 97.38 163 ARG B N 1
ATOM 4071 C CA . ARG B 1 163 ? 14.312 4.598 22.297 1 97.38 163 ARG B CA 1
ATOM 4072 C C . ARG B 1 163 ? 14.812 3.328 22.984 1 97.38 163 ARG B C 1
ATOM 4074 O O . ARG B 1 163 ? 16.016 3.129 23.125 1 97.38 163 ARG B O 1
ATOM 4081 N N . ALA B 1 164 ? 13.945 2.525 23.406 1 97.75 164 ALA B N 1
ATOM 4082 C CA . ALA B 1 164 ? 14.305 1.283 24.078 1 97.75 164 ALA B CA 1
ATOM 4083 C C . ALA B 1 164 ? 14.969 0.305 23.125 1 97.75 164 ALA B C 1
ATOM 4085 O O . ALA B 1 164 ? 15.93 -0.372 23.484 1 97.75 164 ALA B O 1
ATOM 4086 N N . LEU B 1 165 ? 14.547 0.216 21.891 1 97.38 165 LEU B N 1
ATOM 4087 C CA . LEU B 1 165 ? 14.992 -0.803 20.953 1 97.38 165 LEU B CA 1
ATOM 4088 C C . LEU B 1 165 ? 16.156 -0.29 20.109 1 97.38 165 LEU B C 1
ATOM 4090 O O . LEU B 1 165 ? 17.016 -1.067 19.703 1 97.38 165 LEU B O 1
ATOM 4094 N N . TYR B 1 166 ? 16.062 0.976 19.859 1 97.12 166 TYR B N 1
ATOM 4095 C CA . TYR B 1 166 ? 17.062 1.597 19 1 97.12 166 TYR B CA 1
ATOM 4096 C C . TYR B 1 166 ? 17.594 2.879 19.625 1 97.12 166 TYR B C 1
ATOM 4098 O O . TYR B 1 166 ? 17.5 3.953 19.031 1 97.12 166 TYR B O 1
ATOM 4106 N N . PRO B 1 167 ? 18.297 2.807 20.75 1 96.56 167 PRO B N 1
ATOM 4107 C CA . PRO B 1 167 ? 18.734 3.994 21.484 1 96.56 167 PRO B CA 1
ATOM 4108 C C . PRO B 1 167 ? 19.703 4.859 20.688 1 96.56 167 PRO B C 1
ATOM 4110 O O . PRO B 1 167 ? 19.75 6.078 20.875 1 96.56 167 PRO B O 1
ATOM 4113 N N . GLN B 1 168 ? 20.375 4.309 19.797 1 94.31 168 GLN B N 1
ATOM 4114 C CA . GLN B 1 168 ? 21.391 5.051 19.047 1 94.31 168 GLN B CA 1
ATOM 4115 C C . GLN B 1 168 ? 20.734 5.965 18.016 1 94.31 168 GLN B C 1
ATOM 4117 O O . GLN B 1 168 ? 21.359 6.926 17.547 1 94.31 168 GLN B O 1
ATOM 4122 N N . ALA B 1 169 ? 19.469 5.691 17.688 1 93.31 169 ALA B N 1
ATOM 4123 C CA . ALA B 1 169 ? 18.859 6.383 16.547 1 93.31 169 ALA B CA 1
ATOM 4124 C C . ALA B 1 169 ? 17.656 7.199 16.984 1 93.31 169 ALA B C 1
ATOM 4126 O O . ALA B 1 169 ? 17.203 8.094 16.266 1 93.31 169 ALA B O 1
ATOM 4127 N N . ALA B 1 170 ? 17.156 7.004 18.125 1 95.06 170 ALA B N 1
ATOM 4128 C CA . ALA B 1 170 ? 15.891 7.57 18.562 1 95.06 170 ALA B CA 1
ATOM 4129 C C . ALA B 1 170 ? 15.992 9.086 18.703 1 95.06 170 ALA B C 1
ATOM 4131 O O . ALA B 1 170 ? 16.922 9.602 19.344 1 95.06 170 ALA B O 1
ATOM 4132 N N . TYR B 1 171 ? 15.039 9.766 18.094 1 95.31 171 TYR B N 1
ATOM 4133 C CA . TYR B 1 171 ? 14.922 11.211 18.234 1 95.31 171 TYR B CA 1
ATOM 4134 C C . TYR B 1 171 ? 14.07 11.578 19.438 1 95.31 171 TYR B C 1
ATOM 4136 O O . TYR B 1 171 ? 13.016 10.977 19.672 1 95.31 171 TYR B O 1
ATOM 4144 N N . HIS B 1 172 ? 14.492 12.57 20.188 1 96.25 172 HIS B N 1
ATOM 4145 C CA . HIS B 1 172 ? 13.766 12.969 21.391 1 96.25 172 HIS B CA 1
ATOM 4146 C C . HIS B 1 172 ? 12.672 13.977 21.062 1 96.25 172 HIS B C 1
ATOM 4148 O O . HIS B 1 172 ? 12.953 15.047 20.5 1 96.25 172 HIS B O 1
ATOM 4154 N N . LEU B 1 173 ? 11.438 13.656 21.406 1 98.19 173 LEU B N 1
ATOM 4155 C CA . LEU B 1 173 ? 10.289 14.531 21.172 1 98.19 173 LEU B CA 1
ATOM 4156 C C . LEU B 1 173 ? 9.969 15.359 22.406 1 98.19 173 LEU B C 1
ATOM 4158 O O . LEU B 1 173 ? 10.312 14.969 23.531 1 98.19 173 LEU B O 1
ATOM 4162 N N . PRO B 1 174 ? 9.312 16.453 22.25 1 97.94 174 PRO B N 1
ATOM 4163 C CA . PRO B 1 174 ? 8.867 17.25 23.391 1 97.94 174 PRO B CA 1
ATOM 4164 C C . PRO B 1 174 ? 7.871 16.5 24.281 1 97.94 174 PRO B C 1
ATOM 4166 O O . PRO B 1 174 ? 7.164 15.617 23.797 1 97.94 174 PRO B O 1
ATOM 4169 N N . GLU B 1 175 ? 7.793 16.938 25.5 1 97.5 175 GLU B N 1
ATOM 4170 C CA . GLU B 1 175 ? 6.949 16.266 26.469 1 97.5 175 GLU B CA 1
ATOM 4171 C C . GLU B 1 175 ? 5.5 16.734 26.375 1 97.5 175 GLU B C 1
ATOM 4173 O O . GLU B 1 175 ? 4.586 16.047 26.828 1 97.5 175 GLU B O 1
ATOM 4178 N N . GLU B 1 176 ? 5.352 17.938 25.859 1 98.12 176 GLU B N 1
ATOM 4179 C CA . GLU B 1 176 ? 4.016 18.516 25.781 1 98.12 176 GLU B CA 1
ATOM 4180 C C . GLU B 1 176 ? 3.75 19.109 24.406 1 98.12 176 GLU B C 1
ATOM 4182 O O . GLU B 1 176 ? 4.688 19.391 23.656 1 98.12 176 GLU B O 1
ATOM 4187 N N . ILE B 1 177 ? 2.496 19.266 24.094 1 98.75 177 ILE B N 1
ATOM 4188 C CA . ILE B 1 177 ? 2.078 19.906 22.859 1 98.75 177 ILE B CA 1
ATOM 4189 C C . ILE B 1 177 ? 1.342 21.203 23.172 1 98.75 177 ILE B C 1
ATOM 4191 O O . ILE B 1 177 ? 0.581 21.266 24.141 1 98.75 177 ILE B O 1
ATOM 4195 N N . SER B 1 178 ? 1.608 22.219 22.391 1 98.88 178 SER B N 1
ATOM 4196 C CA . SER B 1 178 ? 0.925 23.5 22.516 1 98.88 178 SER B CA 1
ATOM 4197 C C . SER B 1 178 ? -0.079 23.703 21.391 1 98.88 178 SER B C 1
ATOM 4199 O O . SER B 1 178 ? 0.119 23.203 20.281 1 98.88 178 SER B O 1
ATOM 4201 N N . PHE B 1 179 ? -1.145 24.375 21.719 1 98.88 179 PHE B N 1
ATOM 4202 C CA . PHE B 1 179 ? -2.162 24.703 20.734 1 98.88 179 PHE B CA 1
ATOM 4203 C C . PHE B 1 179 ? -2.119 26.188 20.375 1 98.88 179 PHE B C 1
ATOM 4205 O O . PHE B 1 179 ? -2.107 27.031 21.281 1 98.88 179 PHE B O 1
ATOM 4212 N N . VAL B 1 180 ? -1.971 26.5 19.094 1 98.81 180 VAL B N 1
ATOM 4213 C CA . VAL B 1 180 ? -1.958 27.875 18.625 1 98.81 180 VAL B CA 1
ATOM 4214 C C . VAL B 1 180 ? -2.771 28 17.344 1 98.81 180 VAL B C 1
ATOM 4216 O O . VAL B 1 180 ? -2.932 27.016 16.609 1 98.81 180 VAL B O 1
ATOM 4219 N N . THR B 1 181 ? -3.297 29.141 17.062 1 98.75 181 THR B N 1
ATOM 4220 C CA . THR B 1 181 ? -4.035 29.359 15.828 1 98.75 181 THR B CA 1
ATOM 4221 C C . THR B 1 181 ? -3.168 30.078 14.805 1 98.75 181 THR B C 1
ATOM 4223 O O . THR B 1 181 ? -2.189 30.75 15.164 1 98.75 181 THR B O 1
ATOM 4226 N N . SER B 1 182 ? -3.492 29.922 13.539 1 98.69 182 SER B N 1
ATOM 4227 C CA . SER B 1 182 ? -2.787 30.641 12.484 1 98.69 182 SER B CA 1
ATOM 4228 C C . SER B 1 182 ? -2.941 32.156 12.641 1 98.69 182 SER B C 1
ATOM 4230 O O . SER B 1 182 ? -2.027 32.906 12.312 1 98.69 182 SER B O 1
ATOM 4232 N N . GLU B 1 183 ? -4.082 32.594 13.164 1 98.5 183 GLU B N 1
ATOM 4233 C CA . GLU B 1 183 ? -4.301 34.031 13.422 1 98.5 183 GLU B CA 1
ATOM 4234 C C . GLU B 1 183 ? -3.312 34.562 14.461 1 98.5 183 GLU B C 1
ATOM 4236 O O . GLU B 1 183 ? -2.766 35.656 14.305 1 98.5 183 GLU B O 1
ATOM 4241 N N . GLU B 1 184 ? -3.127 33.781 15.516 1 98.62 184 GLU B N 1
ATOM 4242 C CA . GLU B 1 184 ? -2.188 34.156 16.562 1 98.62 184 GLU B CA 1
ATOM 4243 C C . GLU B 1 184 ? -0.769 34.281 16.016 1 98.62 184 GLU B C 1
ATOM 4245 O O . GLU B 1 184 ? -0.043 35.219 16.359 1 98.62 184 GLU B O 1
ATOM 4250 N N . LEU B 1 185 ? -0.391 33.344 15.164 1 98.62 185 LEU B N 1
ATOM 4251 C CA . LEU B 1 185 ? 0.95 33.375 14.586 1 98.62 185 LEU B CA 1
ATOM 4252 C C . LEU B 1 185 ? 1.115 34.594 13.68 1 98.62 185 LEU B C 1
ATOM 4254 O O . LEU B 1 185 ? 2.164 35.25 13.688 1 98.62 185 LEU B O 1
ATOM 4258 N N . GLU B 1 186 ? 0.082 34.844 12.883 1 98.5 186 GLU B N 1
ATOM 4259 C CA . GLU B 1 186 ? 0.147 36 12.008 1 98.5 186 GLU B CA 1
ATOM 4260 C C . GLU B 1 186 ? 0.264 37.281 12.82 1 98.5 186 GLU B C 1
ATOM 4262 O O . GLU B 1 186 ? 1.008 38.219 12.445 1 98.5 186 GLU B O 1
ATOM 4267 N N . ALA B 1 187 ? -0.47 37.438 13.875 1 98.44 187 ALA B N 1
ATOM 4268 C CA . ALA B 1 187 ? -0.438 38.625 14.727 1 98.44 187 ALA B CA 1
ATOM 4269 C C . ALA B 1 187 ? 0.931 38.812 15.383 1 98.44 187 ALA B C 1
ATOM 4271 O O . ALA B 1 187 ? 1.433 39.938 15.5 1 98.44 187 ALA B O 1
ATOM 4272 N N . ARG B 1 188 ? 1.506 37.719 15.805 1 98.25 188 ARG B N 1
ATOM 4273 C CA . ARG B 1 188 ? 2.791 37.781 16.5 1 98.25 188 ARG B CA 1
ATOM 4274 C C . ARG B 1 188 ? 3.924 38.094 15.531 1 98.25 188 ARG B C 1
ATOM 4276 O O . ARG B 1 188 ? 4.879 38.781 15.891 1 98.25 188 ARG B O 1
ATOM 4283 N N . TRP B 1 189 ? 3.885 37.5 14.289 1 98.31 189 TRP B N 1
ATOM 4284 C CA . TRP B 1 189 ? 4.922 37.719 13.289 1 98.31 189 TRP B CA 1
ATOM 4285 C C . TRP B 1 189 ? 4.312 38.062 11.938 1 98.31 189 TRP B C 1
ATOM 4287 O O . TRP B 1 189 ? 4.387 37.281 10.984 1 98.31 189 TRP B O 1
ATOM 4297 N N . PRO B 1 190 ? 3.826 39.281 11.781 1 97.31 190 PRO B N 1
ATOM 4298 C CA . PRO B 1 190 ? 3.105 39.688 10.57 1 97.31 190 PRO B CA 1
ATOM 4299 C C . PRO B 1 190 ? 4.008 39.75 9.344 1 97.31 190 PRO B C 1
ATOM 4301 O O . PRO B 1 190 ? 3.523 39.688 8.211 1 97.31 190 PRO B O 1
ATOM 4304 N N . SER B 1 191 ? 5.348 39.875 9.508 1 97.44 191 SER B N 1
ATOM 4305 C CA . SER B 1 191 ? 6.262 40.062 8.391 1 97.44 191 SER B CA 1
ATOM 4306 C C . SER B 1 191 ? 6.797 38.75 7.883 1 97.44 191 SER B C 1
ATOM 4308 O O . SER B 1 191 ? 7.398 38.688 6.809 1 97.44 191 SER B O 1
ATOM 4310 N N . LEU B 1 192 ? 6.52 37.688 8.641 1 97.94 192 LEU B N 1
ATOM 4311 C CA . LEU B 1 192 ? 7.055 36.375 8.273 1 97.94 192 LEU B CA 1
ATOM 4312 C C . LEU B 1 192 ? 6.062 35.594 7.398 1 97.94 192 LEU B C 1
ATOM 4314 O O . LEU B 1 192 ? 4.852 35.812 7.504 1 97.94 192 LEU B O 1
ATOM 4318 N N . THR B 1 193 ? 6.629 34.781 6.539 1 97.19 193 THR B N 1
ATOM 4319 C CA . THR B 1 193 ? 5.797 33.844 5.766 1 97.19 193 THR B CA 1
ATOM 4320 C C . THR B 1 193 ? 5.191 32.781 6.664 1 97.19 193 THR B C 1
ATOM 4322 O O . THR B 1 193 ? 5.668 32.562 7.781 1 97.19 193 THR B O 1
ATOM 4325 N N . PRO B 1 194 ? 4.148 32.094 6.191 1 97.56 194 PRO B N 1
ATOM 4326 C CA . PRO B 1 194 ? 3.561 31.016 6.988 1 97.56 194 PRO B CA 1
ATOM 4327 C C . PRO B 1 194 ? 4.586 29.969 7.406 1 97.56 194 PRO B C 1
ATOM 4329 O O . PRO B 1 194 ? 4.609 29.547 8.57 1 97.56 194 PRO B O 1
ATOM 4332 N N . SER B 1 195 ? 5.414 29.578 6.527 1 96.56 195 SER B N 1
ATOM 4333 C CA . SER B 1 195 ? 6.426 28.578 6.832 1 96.56 195 SER B CA 1
ATOM 4334 C C . SER B 1 195 ? 7.395 29.078 7.902 1 96.56 195 SER B C 1
ATOM 4336 O O . SER B 1 195 ? 7.785 28.328 8.797 1 96.56 195 SER B O 1
ATOM 4338 N N . GLU B 1 196 ? 7.797 30.281 7.809 1 98.25 196 GLU B N 1
ATOM 4339 C CA . GLU B 1 196 ? 8.688 30.875 8.805 1 98.25 196 GLU B CA 1
ATOM 4340 C C . GLU B 1 196 ? 8.023 30.953 10.172 1 98.25 196 GLU B C 1
ATOM 4342 O O . GLU B 1 196 ? 8.672 30.766 11.195 1 98.25 196 GLU B O 1
ATOM 4347 N N . ARG B 1 197 ? 6.746 31.281 10.195 1 98.75 197 ARG B N 1
ATOM 4348 C CA . ARG B 1 197 ? 5.992 31.312 11.445 1 98.75 197 ARG B CA 1
ATOM 4349 C C . ARG B 1 197 ? 5.965 29.938 12.102 1 98.75 197 ARG B C 1
ATOM 4351 O O . ARG B 1 197 ? 6.102 29.812 13.32 1 98.75 197 ARG B O 1
ATOM 4358 N N . GLU B 1 198 ? 5.762 28.875 11.266 1 98.75 198 GLU B N 1
ATOM 4359 C CA . GLU B 1 198 ? 5.785 27.516 11.773 1 98.75 198 GLU B CA 1
ATOM 4360 C C . GLU B 1 198 ? 7.137 27.188 12.406 1 98.75 198 GLU B C 1
ATOM 4362 O O . GLU B 1 198 ? 7.195 26.594 13.484 1 98.75 198 GLU B O 1
ATOM 4367 N N . ASP B 1 199 ? 8.188 27.562 11.719 1 98.56 199 ASP B N 1
ATOM 4368 C CA . ASP B 1 199 ? 9.523 27.328 12.25 1 98.56 199 ASP B CA 1
ATOM 4369 C C . ASP B 1 199 ? 9.711 28 13.602 1 98.56 199 ASP B C 1
ATOM 4371 O O . ASP B 1 199 ? 10.188 27.375 14.555 1 98.56 199 ASP B O 1
ATOM 4375 N N . LYS B 1 200 ? 9.336 29.234 13.68 1 98.69 200 LYS B N 1
ATOM 4376 C CA . LYS B 1 200 ? 9.562 30.016 14.891 1 98.69 200 LYS B CA 1
ATOM 4377 C C . LYS B 1 200 ? 8.781 29.438 16.062 1 98.69 200 LYS B C 1
ATOM 4379 O O . LYS B 1 200 ? 9.32 29.281 17.156 1 98.69 200 LYS B O 1
ATOM 4384 N N . ILE B 1 201 ? 7.512 29.172 15.852 1 98.88 201 ILE B N 1
ATOM 4385 C CA . ILE B 1 201 ? 6.68 28.719 16.969 1 98.88 201 ILE B CA 1
ATOM 4386 C C . ILE B 1 201 ? 7.125 27.312 17.406 1 98.88 201 ILE B C 1
ATOM 4388 O O . ILE B 1 201 ? 7.098 27 18.594 1 98.88 201 ILE B O 1
ATOM 4392 N N . CYS B 1 202 ? 7.492 26.438 16.453 1 98.75 202 CYS B N 1
ATOM 4393 C CA . CYS B 1 202 ? 7.961 25.109 16.812 1 98.75 202 CYS B CA 1
ATOM 4394 C C . CYS B 1 202 ? 9.297 25.172 17.531 1 98.75 202 CYS B C 1
ATOM 4396 O O . CYS B 1 202 ? 9.562 24.359 18.422 1 98.75 202 CYS B O 1
ATOM 4398 N N . GLN B 1 203 ? 10.133 26.078 17.109 1 98.38 203 GLN B N 1
ATOM 4399 C CA . GLN B 1 203 ? 11.391 26.266 17.812 1 98.38 203 GLN B CA 1
ATOM 4400 C C . GLN B 1 203 ? 11.148 26.672 19.266 1 98.38 203 GLN B C 1
ATOM 4402 O O . GLN B 1 203 ? 11.852 26.203 20.172 1 98.38 203 GLN B O 1
ATOM 4407 N N . GLU B 1 204 ? 10.172 27.484 19.469 1 98.44 204 GLU B N 1
ATOM 4408 C CA . GLU B 1 204 ? 9.852 28 20.797 1 98.44 204 GLU B CA 1
ATOM 4409 C C . GLU B 1 204 ? 9.18 26.922 21.656 1 98.44 204 GLU B C 1
ATOM 4411 O O . GLU B 1 204 ? 9.477 26.797 22.844 1 98.44 204 GLU B O 1
ATOM 4416 N N . LYS B 1 205 ? 8.25 26.109 21.062 1 98.69 205 LYS B N 1
ATOM 4417 C CA . LYS B 1 205 ? 7.355 25.281 21.875 1 98.69 205 LYS B CA 1
ATOM 4418 C C . LYS B 1 205 ? 7.691 23.797 21.734 1 98.69 205 LYS B C 1
ATOM 4420 O O . LYS B 1 205 ? 7.25 22.969 22.547 1 98.69 205 LYS B O 1
ATOM 4425 N N . GLY B 1 206 ? 8.484 23.422 20.719 1 98.5 206 GLY B N 1
ATOM 4426 C CA . GLY B 1 206 ? 8.836 22.031 20.469 1 98.5 206 GLY B CA 1
ATOM 4427 C C . GLY B 1 206 ? 7.797 21.297 19.641 1 98.5 206 GLY B C 1
ATOM 4428 O O . GLY B 1 206 ? 8.086 20.828 18.547 1 98.5 206 GLY B O 1
ATOM 4429 N N . ALA B 1 207 ? 6.637 21.125 20.156 1 98.81 207 ALA B N 1
ATOM 4430 C CA . ALA B 1 207 ? 5.504 20.516 19.469 1 98.81 207 ALA B CA 1
ATOM 4431 C C . ALA B 1 207 ? 4.285 21.438 19.5 1 98.81 207 ALA B C 1
ATOM 4433 O O . ALA B 1 207 ? 3.945 22 20.547 1 98.81 207 ALA B O 1
ATOM 4434 N N . VAL B 1 208 ? 3.641 21.578 18.281 1 98.88 208 VAL B N 1
ATOM 4435 C CA . VAL B 1 208 ? 2.541 22.531 18.156 1 98.88 208 VAL B CA 1
ATOM 4436 C C . VAL B 1 208 ? 1.432 21.922 17.297 1 98.88 208 VAL B C 1
ATOM 4438 O O . VAL B 1 208 ? 1.705 21.25 16.312 1 98.88 208 VAL B O 1
ATOM 4441 N N . PHE B 1 209 ? 0.235 22.062 17.781 1 98.94 209 PHE B N 1
ATOM 4442 C CA . PHE B 1 209 ? -0.901 21.922 16.875 1 98.94 209 PHE B CA 1
ATOM 4443 C C . PHE B 1 209 ? -1.368 23.281 16.375 1 98.94 209 PHE B C 1
ATOM 4445 O O . PHE B 1 209 ? -1.872 24.094 17.141 1 98.94 209 PHE B O 1
ATOM 4452 N N . LEU B 1 210 ? -1.148 23.5 15.086 1 98.94 210 LEU B N 1
ATOM 4453 C CA . LEU B 1 210 ? -1.521 24.766 14.453 1 98.94 210 LEU B CA 1
ATOM 4454 C C . LEU B 1 210 ? -2.938 24.688 13.891 1 98.94 210 LEU B C 1
ATOM 4456 O O . LEU B 1 210 ? -3.201 23.938 12.953 1 98.94 210 LEU B O 1
ATOM 4460 N N . GLU B 1 211 ? -3.779 25.484 14.406 1 98.81 211 GLU B N 1
ATOM 4461 C CA . GLU B 1 211 ? -5.207 25.422 14.117 1 98.81 211 GLU B CA 1
ATOM 4462 C C . GLU B 1 211 ? -5.617 26.484 13.109 1 98.81 211 GLU B C 1
ATOM 4464 O O . GLU B 1 211 ? -4.883 27.453 12.883 1 98.81 211 GLU B O 1
ATOM 4469 N N . HIS B 1 212 ? -6.785 26.328 12.555 1 98.44 212 HIS B N 1
ATOM 4470 C CA . HIS B 1 212 ? -7.434 27.297 11.672 1 98.44 212 HIS B CA 1
ATOM 4471 C C . HIS B 1 212 ? -6.648 27.484 10.383 1 98.44 212 HIS B C 1
ATOM 4473 O O . HIS B 1 212 ? -6.172 28.594 10.094 1 98.44 212 HIS B O 1
ATOM 4479 N N . ILE B 1 213 ? -6.629 26.469 9.609 1 97.94 213 ILE B N 1
ATOM 4480 C CA . ILE B 1 213 ? -5.93 26.484 8.328 1 97.94 213 ILE B CA 1
ATOM 4481 C C . ILE B 1 213 ? -6.938 26.422 7.188 1 97.94 213 ILE B C 1
ATOM 4483 O O . ILE B 1 213 ? -7.891 25.625 7.242 1 97.94 213 ILE B O 1
ATOM 4487 N N . GLY B 1 214 ? -6.68 27.156 6.125 1 96.12 214 GLY B N 1
ATOM 4488 C CA . GLY B 1 214 ? -7.539 27.125 4.953 1 96.12 214 GLY B CA 1
ATOM 4489 C C . GLY B 1 214 ? -8.258 28.438 4.699 1 96.12 214 GLY B C 1
ATOM 4490 O O . GLY B 1 214 ? -8.438 28.828 3.547 1 96.12 214 GLY B O 1
ATOM 4491 N N . GLY B 1 215 ? -8.688 29.094 5.773 1 95.75 215 GLY B N 1
ATOM 4492 C CA . GLY B 1 215 ? -9.375 30.375 5.641 1 95.75 215 GLY B CA 1
ATOM 4493 C C . GLY B 1 215 ? -8.422 31.547 5.566 1 95.75 215 GLY B C 1
ATOM 4494 O O . GLY B 1 215 ? -7.273 31.453 6.004 1 95.75 215 GLY B O 1
ATOM 4495 N N . ALA B 1 216 ? -8.977 32.656 5.039 1 96.81 216 ALA B N 1
ATOM 4496 C CA . ALA B 1 216 ? -8.172 33.875 4.957 1 96.81 216 ALA B CA 1
ATOM 4497 C C . ALA B 1 216 ? -7.859 34.438 6.348 1 96.81 216 ALA B C 1
ATOM 4499 O O . ALA B 1 216 ? -8.727 34.469 7.223 1 96.81 216 ALA B O 1
ATOM 4500 N N . LEU B 1 217 ? -6.629 34.844 6.48 1 97.81 217 LEU B N 1
ATOM 4501 C CA . LEU B 1 217 ? -6.207 35.438 7.746 1 97.81 217 LEU B CA 1
ATOM 4502 C C . LEU B 1 217 ? -6.535 36.906 7.781 1 97.81 217 LEU B C 1
ATOM 4504 O O . LEU B 1 217 ? -6.672 37.562 6.734 1 97.81 217 LEU B O 1
ATOM 4508 N N . PRO B 1 218 ? -6.664 37.469 8.961 1 96.62 218 PRO B N 1
ATOM 4509 C CA . PRO B 1 218 ? -7.168 38.844 9.094 1 96.62 218 PRO B CA 1
ATOM 4510 C C . PRO B 1 218 ? -6.234 39.875 8.469 1 96.62 218 PRO B C 1
ATOM 4512 O O . PRO B 1 218 ? -6.703 40.844 7.867 1 96.62 218 PRO B O 1
ATOM 4515 N N . LEU B 1 219 ? -4.945 39.719 8.562 1 96.62 219 LEU B N 1
ATOM 4516 C CA . LEU B 1 219 ? -4.008 40.75 8.125 1 96.62 219 LEU B CA 1
ATOM 4517 C C . LEU B 1 219 ? -3.65 40.562 6.656 1 96.62 219 LEU B C 1
ATOM 4519 O O . LEU B 1 219 ? -3.824 41.469 5.852 1 96.62 219 LEU B O 1
ATOM 4523 N N . SER B 1 220 ? -3.232 39.406 6.309 1 96.06 220 SER B N 1
ATOM 4524 C CA . SER B 1 220 ? -2.75 39.125 4.957 1 96.06 220 SER B CA 1
ATOM 4525 C C . SER B 1 220 ? -3.908 38.906 3.994 1 96.06 220 SER B C 1
ATOM 4527 O O . SER B 1 220 ? -3.74 38.969 2.775 1 96.06 220 SER B O 1
ATOM 4529 N N . LYS B 1 221 ? -5.059 38.531 4.5 1 96.81 221 LYS B N 1
ATOM 4530 C CA . LYS B 1 221 ? -6.238 38.156 3.721 1 96.81 221 LYS B CA 1
ATOM 4531 C C . LYS B 1 221 ? -5.965 36.906 2.865 1 96.81 221 LYS B C 1
ATOM 4533 O O . LYS B 1 221 ? -6.629 36.688 1.851 1 96.81 221 LYS B O 1
ATOM 4538 N N . LYS B 1 222 ? -4.98 36.219 3.23 1 96.44 222 LYS B N 1
ATOM 4539 C CA . LYS B 1 222 ? -4.629 34.938 2.613 1 96.44 222 LYS B CA 1
ATOM 4540 C C . LYS B 1 222 ? -4.617 33.812 3.645 1 96.44 222 LYS B C 1
ATOM 4542 O O . LYS B 1 222 ? -4.387 34.031 4.832 1 96.44 222 LYS B O 1
ATOM 4547 N N . PRO B 1 223 ? -4.91 32.594 3.119 1 96.44 223 PRO B N 1
ATOM 4548 C CA . PRO B 1 223 ? -4.832 31.5 4.078 1 96.44 223 PRO B CA 1
ATOM 4549 C C . PRO B 1 223 ? -3.398 31.188 4.512 1 96.44 223 PRO B C 1
ATOM 4551 O O . PRO B 1 223 ? -2.453 31.484 3.775 1 96.44 223 PRO B O 1
ATOM 4554 N N . HIS B 1 224 ? -3.273 30.656 5.73 1 97.19 224 HIS B N 1
ATOM 4555 C CA . HIS B 1 224 ? -1.975 30.172 6.184 1 97.19 224 HIS B CA 1
ATOM 4556 C C . HIS B 1 224 ? -1.429 29.094 5.246 1 97.19 224 HIS B C 1
ATOM 4558 O O . HIS B 1 224 ? -0.234 29.094 4.941 1 97.19 224 HIS B O 1
ATOM 4564 N N . ASP B 1 225 ? -2.24 28.219 4.848 1 94.88 225 ASP B N 1
ATOM 4565 C CA . ASP B 1 225 ? -1.992 27.156 3.881 1 94.88 225 ASP B CA 1
ATOM 4566 C C . ASP B 1 225 ? -3.285 26.734 3.186 1 94.88 225 ASP B C 1
ATOM 4568 O O . ASP B 1 225 ? -4.375 26.922 3.727 1 94.88 225 ASP B O 1
ATOM 4572 N N . LEU B 1 226 ? -3.125 26.203 2.049 1 91.12 226 LEU B N 1
ATOM 4573 C CA . LEU B 1 226 ? -4.305 25.766 1.312 1 91.12 226 LEU B CA 1
ATOM 4574 C C . LEU B 1 226 ? -4.883 24.5 1.912 1 91.12 226 LEU B C 1
ATOM 4576 O O . LEU B 1 226 ? -4.141 23.641 2.402 1 91.12 226 LEU B O 1
ATOM 4580 N N . ARG B 1 227 ? -6.211 24.469 1.925 1 93.81 227 ARG B N 1
ATOM 4581 C CA . ARG B 1 227 ? -6.949 23.312 2.42 1 93.81 227 ARG B CA 1
ATOM 4582 C C . ARG B 1 227 ? -8.164 23.016 1.544 1 93.81 227 ARG B C 1
ATOM 4584 O O . ARG B 1 227 ? -8.781 23.938 1.005 1 93.81 227 ARG B O 1
ATOM 4591 N N . ALA B 1 228 ? -8.445 21.703 1.438 1 92.69 228 ALA B N 1
ATOM 4592 C CA . ALA B 1 228 ? -9.648 21.328 0.699 1 92.69 228 ALA B CA 1
ATOM 4593 C C . ALA B 1 228 ? -10.891 21.938 1.336 1 92.69 228 ALA B C 1
ATOM 4595 O O . ALA B 1 228 ? -11.078 21.844 2.553 1 92.69 228 ALA B O 1
ATOM 4596 N N . PRO B 1 229 ? -11.75 22.484 0.524 1 95.31 229 PRO B N 1
ATOM 4597 C CA . PRO B 1 229 ? -12.93 23.156 1.08 1 95.31 229 PRO B CA 1
ATOM 4598 C C . PRO B 1 229 ? -14.078 22.203 1.359 1 95.31 229 PRO B C 1
ATOM 4600 O O . PRO B 1 229 ? -15.078 22.578 1.98 1 95.31 229 PRO B O 1
ATOM 4603 N N . ASP B 1 230 ? -13.922 20.938 0.944 1 96.06 230 ASP B N 1
ATOM 4604 C CA . ASP B 1 230 ? -15.141 20.141 0.901 1 96.06 230 ASP B CA 1
ATOM 4605 C C . ASP B 1 230 ? -15.07 18.984 1.907 1 96.06 230 ASP B C 1
ATOM 4607 O O . ASP B 1 230 ? -15.969 18.141 1.948 1 96.06 230 ASP B O 1
ATOM 4611 N N . TYR B 1 231 ? -13.984 18.969 2.762 1 95.5 231 TYR B N 1
ATOM 4612 C CA . TYR B 1 231 ? -14.078 17.953 3.809 1 95.5 231 TYR B CA 1
ATOM 4613 C C . TYR B 1 231 ? -13.539 18.484 5.129 1 95.5 231 TYR B C 1
ATOM 4615 O O . TYR B 1 231 ? -13.961 18.047 6.203 1 95.5 231 TYR B O 1
ATOM 4623 N N . ASP B 1 232 ? -12.633 19.375 5.113 1 97.06 232 ASP B N 1
ATOM 4624 C CA . ASP B 1 232 ? -12.094 19.969 6.336 1 97.06 232 ASP B CA 1
ATOM 4625 C C . ASP B 1 232 ? -12.898 21.188 6.754 1 97.06 232 ASP B C 1
ATOM 4627 O O . ASP B 1 232 ? -13.141 22.094 5.945 1 97.06 232 ASP B O 1
ATOM 4631 N N . ASP B 1 233 ? -13.328 21.25 7.977 1 98.56 233 ASP B N 1
ATOM 4632 C CA . ASP B 1 233 ? -13.797 22.516 8.531 1 98.56 233 ASP B CA 1
ATOM 4633 C C . ASP B 1 233 ? -12.625 23.438 8.867 1 98.56 233 ASP B C 1
ATOM 4635 O O . ASP B 1 233 ? -11.867 23.172 9.805 1 98.56 233 ASP B O 1
ATOM 4639 N N . TRP B 1 234 ? -12.516 24.547 8.188 1 98.25 234 TRP B N 1
ATOM 4640 C CA . TRP B 1 234 ? -11.344 25.422 8.273 1 98.25 234 TRP B CA 1
ATOM 4641 C C . TRP B 1 234 ? -11.242 26.062 9.656 1 98.25 234 TRP B C 1
ATOM 4643 O O . TRP B 1 234 ? -10.195 26.594 10.023 1 98.25 234 TRP B O 1
ATOM 4653 N N . THR B 1 235 ? -12.305 26 10.453 1 98.25 235 THR B N 1
ATOM 4654 C CA . THR B 1 235 ? -12.305 26.594 11.781 1 98.25 235 THR B CA 1
ATOM 4655 C C . THR B 1 235 ? -12.047 25.531 12.844 1 98.25 235 THR B C 1
ATOM 4657 O O . THR B 1 235 ? -11.859 25.859 14.023 1 98.25 235 THR B O 1
ATOM 4660 N N . LEU B 1 236 ? -12.07 24.234 12.469 1 98.75 236 LEU B N 1
ATOM 4661 C CA . LEU B 1 236 ? -11.883 23.109 13.375 1 98.75 236 LEU B CA 1
ATOM 4662 C C . LEU B 1 236 ? -10.914 22.094 12.789 1 98.75 236 LEU B C 1
ATOM 4664 O O . LEU B 1 236 ? -11.219 20.891 12.727 1 98.75 236 LEU B O 1
ATOM 4668 N N . ASN B 1 237 ? -9.766 22.578 12.328 1 98.81 237 ASN B N 1
ATOM 4669 C CA . ASN B 1 237 ? -8.727 21.734 11.742 1 98.81 237 ASN B CA 1
ATOM 4670 C C . ASN B 1 237 ? -7.336 22.156 12.203 1 98.81 237 ASN B C 1
ATOM 4672 O O . ASN B 1 237 ? -7.199 23.094 13 1 98.81 237 ASN B O 1
ATOM 4676 N N . GLY B 1 238 ? -6.336 21.391 11.773 1 98.75 238 GLY B N 1
ATOM 4677 C CA . GLY B 1 238 ? -4.977 21.828 12.07 1 98.75 238 GLY B CA 1
ATOM 4678 C C . GLY B 1 238 ? -3.93 20.812 11.656 1 98.75 238 GLY B C 1
ATOM 4679 O O . GLY B 1 238 ? -4.258 19.766 11.07 1 98.75 238 GLY B O 1
ATOM 4680 N N . ASP B 1 239 ? -2.74 21.203 11.891 1 98.88 239 ASP B N 1
ATOM 4681 C CA . ASP B 1 239 ? -1.555 20.391 11.609 1 98.88 239 ASP B CA 1
ATOM 4682 C C . ASP B 1 239 ? -0.736 20.156 12.875 1 98.88 239 ASP B C 1
ATOM 4684 O O . ASP B 1 239 ? -0.568 21.047 13.695 1 98.88 239 ASP B O 1
ATOM 4688 N N . LEU B 1 240 ? -0.349 18.938 13.023 1 98.94 240 LEU B N 1
ATOM 4689 C CA . LEU B 1 240 ? 0.557 18.578 14.109 1 98.94 240 LEU B CA 1
ATOM 4690 C C . LEU B 1 240 ? 2.012 18.719 13.68 1 98.94 240 LEU B C 1
ATOM 4692 O O . LEU B 1 240 ? 2.477 17.984 12.797 1 98.94 240 LEU B O 1
ATOM 4696 N N . LEU B 1 241 ? 2.73 19.641 14.367 1 98.88 241 LEU B N 1
ATOM 4697 C CA . LEU B 1 241 ? 4.086 20 13.977 1 98.88 241 LEU B CA 1
ATOM 4698 C C . LEU B 1 241 ? 5.07 19.75 15.109 1 98.88 241 LEU B C 1
ATOM 4700 O O . LEU B 1 241 ? 4.742 19.984 16.281 1 98.88 241 LEU B O 1
ATOM 4704 N N . PHE B 1 242 ? 6.223 19.312 14.766 1 98.88 242 PHE B N 1
ATOM 4705 C CA . PHE B 1 242 ? 7.352 19.188 15.688 1 98.88 242 PHE B CA 1
ATOM 4706 C C . PHE B 1 242 ? 8.531 20.031 15.211 1 98.88 242 PHE B C 1
ATOM 4708 O O . PHE B 1 242 ? 8.742 20.203 14.008 1 98.88 242 PHE B O 1
ATOM 4715 N N . TRP B 1 243 ? 9.258 20.609 16.188 1 98.56 243 TRP B N 1
ATOM 4716 C CA . TRP B 1 243 ? 10.578 21.125 15.82 1 98.56 243 TRP B CA 1
ATOM 4717 C C . TRP B 1 243 ? 11.531 19.969 15.523 1 98.56 243 TRP B C 1
ATOM 4719 O O . TRP B 1 243 ? 11.672 19.047 16.312 1 98.56 243 TRP B O 1
ATOM 4729 N N . TYR B 1 244 ? 12.117 20 14.398 1 97.88 244 TYR B N 1
ATOM 4730 C CA . TYR B 1 244 ? 13.023 18.938 13.969 1 97.88 244 TYR B CA 1
ATOM 4731 C C . TYR B 1 244 ? 14.445 19.469 13.836 1 97.88 244 TYR B C 1
ATOM 4733 O O . TYR B 1 244 ? 14.836 19.969 12.773 1 97.88 244 TYR B O 1
ATOM 4741 N N . GLU B 1 245 ? 15.266 19.25 14.797 1 95.5 245 GLU B N 1
ATOM 4742 C CA . GLU B 1 245 ? 16.594 19.828 14.945 1 95.5 245 GLU B CA 1
ATOM 4743 C C . GLU B 1 245 ? 17.5 19.422 13.789 1 95.5 245 GLU B C 1
ATOM 4745 O O . GLU B 1 245 ? 18.281 20.234 13.289 1 95.5 245 GLU B O 1
ATOM 4750 N N . PRO B 1 246 ? 17.406 18.172 13.328 1 94.31 246 PRO B N 1
ATOM 4751 C CA . PRO B 1 246 ? 18.328 17.766 12.273 1 94.31 246 PRO B CA 1
ATOM 4752 C C . PRO B 1 246 ? 18.234 18.641 11.023 1 94.31 246 PRO B C 1
ATOM 4754 O O . PRO B 1 246 ? 19.219 18.859 10.328 1 94.31 246 PRO B O 1
ATOM 4757 N N . LEU B 1 247 ? 17.047 19.188 10.797 1 96.62 247 LEU B N 1
ATOM 4758 C CA . LEU B 1 247 ? 16.859 20.016 9.609 1 96.62 247 LEU B CA 1
ATOM 4759 C C . LEU B 1 247 ? 16.625 21.484 10 1 96.62 247 LEU B C 1
ATOM 4761 O O . LEU B 1 247 ? 16.484 22.344 9.125 1 96.62 247 LEU B O 1
ATOM 4765 N N . GLN B 1 248 ? 16.547 21.734 11.188 1 96.06 248 GLN B N 1
ATOM 4766 C CA . GLN B 1 248 ? 16.328 23.078 11.727 1 96.06 248 GLN B CA 1
ATOM 4767 C C . GLN B 1 248 ? 15.086 23.719 11.133 1 96.06 248 GLN B C 1
ATOM 4769 O O . GLN B 1 248 ? 15.133 24.844 10.617 1 96.06 248 GLN B O 1
ATOM 4774 N N . ARG B 1 249 ? 13.961 22.969 11.273 1 97.31 249 ARG B N 1
ATOM 4775 C CA . ARG B 1 249 ? 12.695 23.469 10.75 1 97.31 249 ARG B CA 1
ATOM 4776 C C . ARG B 1 249 ? 11.516 22.75 11.391 1 97.31 249 ARG B C 1
ATOM 4778 O O . ARG B 1 249 ? 11.695 21.734 12.062 1 97.31 249 ARG B O 1
ATOM 4785 N N . ALA B 1 250 ? 10.336 23.312 11.156 1 98.44 250 ALA B N 1
ATOM 4786 C CA . ALA B 1 250 ? 9.094 22.641 11.539 1 98.44 250 ALA B CA 1
ATOM 4787 C C . ALA B 1 250 ? 8.859 21.391 10.688 1 98.44 250 ALA B C 1
ATOM 4789 O O . ALA B 1 250 ? 9.133 21.406 9.484 1 98.44 250 ALA B O 1
ATOM 4790 N N . PHE B 1 251 ? 8.398 20.359 11.289 1 98.38 251 PHE B N 1
ATOM 4791 C CA . PHE B 1 251 ? 8.141 19.062 10.688 1 98.38 251 PHE B CA 1
ATOM 4792 C C . PHE B 1 251 ? 6.699 18.625 10.945 1 98.38 251 PHE B C 1
ATOM 4794 O O . PHE B 1 251 ? 6.336 18.312 12.078 1 98.38 251 PHE B O 1
ATOM 4801 N N . GLU B 1 252 ? 5.879 18.656 9.883 1 98.69 252 GLU B N 1
ATOM 4802 C CA . GLU B 1 252 ? 4.477 18.25 10.008 1 98.69 252 GLU B CA 1
ATOM 4803 C C . GLU B 1 252 ? 4.324 16.734 9.938 1 98.69 252 GLU B C 1
ATOM 4805 O O . GLU B 1 252 ? 4.812 16.109 9 1 98.69 252 GLU B O 1
ATOM 4810 N N . VAL B 1 253 ? 3.566 16.156 10.859 1 98.5 253 VAL B N 1
ATOM 4811 C CA . VAL B 1 253 ? 3.396 14.711 10.891 1 98.5 253 VAL B CA 1
ATOM 4812 C C . VAL B 1 253 ? 1.944 14.359 10.578 1 98.5 253 VAL B C 1
ATOM 4814 O O . VAL B 1 253 ? 1.653 13.242 10.125 1 98.5 253 VAL B O 1
ATOM 4817 N N . SER B 1 254 ? 1.05 15.281 10.805 1 98.5 254 SER B N 1
ATOM 4818 C CA . SER B 1 254 ? -0.366 14.961 10.656 1 98.5 254 SER B CA 1
ATOM 4819 C C . SER B 1 254 ? -1.182 16.203 10.336 1 98.5 254 SER B C 1
ATOM 4821 O O . SER B 1 254 ? -0.853 17.312 10.789 1 98.5 254 SER B O 1
ATOM 4823 N N . SER B 1 255 ? -2.141 16.016 9.562 1 98.12 255 SER B N 1
ATOM 4824 C CA . SER B 1 255 ? -3.234 16.953 9.359 1 98.12 255 SER B CA 1
ATOM 4825 C C . SER B 1 255 ? -4.578 16.328 9.727 1 98.12 255 SER B C 1
ATOM 4827 O O . SER B 1 255 ? -4.816 15.156 9.445 1 98.12 255 SER B O 1
ATOM 4829 N N . MET B 1 256 ? -5.406 17.078 10.453 1 98.62 256 MET B N 1
ATOM 4830 C CA . MET B 1 256 ? -6.695 16.531 10.852 1 98.62 256 MET B CA 1
ATOM 4831 C C . MET B 1 256 ? -7.738 17.625 11.008 1 98.62 256 MET B C 1
ATOM 4833 O O . MET B 1 256 ? -7.395 18.812 11.047 1 98.62 256 MET B O 1
ATOM 4837 N N . SER B 1 257 ? -8.984 17.188 11.062 1 98.62 257 SER B N 1
ATOM 4838 C CA . SER B 1 257 ? -10.094 18.141 11.133 1 98.62 257 SER B CA 1
ATOM 4839 C C . SER B 1 257 ? -11.375 17.438 11.594 1 98.62 257 SER B C 1
ATOM 4841 O O . SER B 1 257 ? -11.594 16.266 11.289 1 98.62 257 SER B O 1
ATOM 4843 N N . ILE B 1 258 ? -12.047 18.188 12.375 1 98.88 258 ILE B N 1
ATOM 4844 C CA . ILE B 1 258 ? -13.477 17.891 12.305 1 98.88 258 ILE B CA 1
ATOM 4845 C C . ILE B 1 258 ? -14.008 18.219 10.922 1 98.88 258 ILE B C 1
ATOM 4847 O O . ILE B 1 258 ? -13.711 19.281 10.375 1 98.88 258 ILE B O 1
ATOM 4851 N N . ARG B 1 259 ? -14.789 17.328 10.344 1 98.75 259 ARG B N 1
ATOM 4852 C CA . ARG B 1 259 ? -15.195 17.484 8.953 1 98.75 259 ARG B CA 1
ATOM 4853 C C . ARG B 1 259 ? -16.344 18.469 8.82 1 98.75 259 ARG B C 1
ATOM 4855 O O . ARG B 1 259 ? -17.062 18.719 9.789 1 98.75 259 ARG B O 1
ATOM 4862 N N . VAL B 1 260 ? -16.484 18.969 7.652 1 98.56 260 VAL B N 1
ATOM 4863 C CA . VAL B 1 260 ? -17.531 19.953 7.371 1 98.56 260 VAL B CA 1
ATOM 4864 C C . VAL B 1 260 ? -18.906 19.328 7.621 1 98.56 260 VAL B C 1
ATOM 4866 O O . VAL B 1 260 ? -19.109 18.125 7.383 1 98.56 260 VAL B O 1
ATOM 4869 N N . ASP B 1 261 ? -19.844 20.094 8.164 1 98.38 261 ASP B N 1
ATOM 4870 C CA . ASP B 1 261 ? -21.266 19.766 8.078 1 98.38 261 ASP B CA 1
ATOM 4871 C C . ASP B 1 261 ? -21.906 20.422 6.855 1 98.38 261 ASP B C 1
ATOM 4873 O O . ASP B 1 261 ? -21.219 20.938 5.984 1 98.38 261 ASP B O 1
ATOM 4877 N N . GLU B 1 262 ? -23.234 20.344 6.77 1 97.81 262 GLU B N 1
ATOM 4878 C CA . GLU B 1 262 ? -23.953 20.828 5.594 1 97.81 262 GLU B CA 1
ATOM 4879 C C . GLU B 1 262 ? -23.703 22.312 5.371 1 97.81 262 GLU B C 1
ATOM 4881 O O . GLU B 1 262 ? -23.406 22.734 4.25 1 97.81 262 GLU B O 1
ATOM 4886 N N . ASP B 1 263 ? -23.75 23.078 6.379 1 97.81 263 ASP B N 1
ATOM 4887 C CA . ASP B 1 263 ? -23.594 24.516 6.281 1 97.81 263 ASP B CA 1
ATOM 4888 C C . ASP B 1 263 ? -22.172 24.906 5.918 1 97.81 263 ASP B C 1
ATOM 4890 O O . ASP B 1 263 ? -21.953 25.719 5.027 1 97.81 263 ASP B O 1
ATOM 4894 N N . ARG B 1 264 ? -21.203 24.359 6.605 1 97.88 264 ARG B N 1
ATOM 4895 C CA . ARG B 1 264 ? -19.797 24.656 6.363 1 97.88 264 ARG B CA 1
ATOM 4896 C C . ARG B 1 264 ? -19.391 24.25 4.953 1 97.88 264 ARG B C 1
ATOM 4898 O O . ARG B 1 264 ? -18.562 24.922 4.32 1 97.88 264 ARG B O 1
ATOM 4905 N N . LEU B 1 265 ? -19.906 23.109 4.508 1 98.06 265 LEU B N 1
ATOM 4906 C CA . LEU B 1 265 ? -19.609 22.656 3.148 1 98.06 265 LEU B CA 1
ATOM 4907 C C . LEU B 1 265 ? -20.016 23.734 2.135 1 98.06 265 LEU B C 1
ATOM 4909 O O . LEU B 1 265 ? -19.203 24.109 1.288 1 98.06 265 LEU B O 1
ATOM 4913 N N . GLN B 1 266 ? -21.234 24.203 2.264 1 97.88 266 GLN B N 1
ATOM 4914 C CA . GLN B 1 266 ? -21.734 25.203 1.32 1 97.88 266 GLN B CA 1
ATOM 4915 C C . GLN B 1 266 ? -20.953 26.5 1.414 1 97.88 266 GLN B C 1
ATOM 4917 O O . GLN B 1 266 ? -20.578 27.094 0.393 1 97.88 266 GLN B O 1
ATOM 4922 N N . GLU B 1 267 ? -20.719 26.938 2.574 1 98.06 267 GLU B N 1
ATOM 4923 C CA . GLU B 1 267 ? -19.984 28.188 2.801 1 98.06 267 GLU B CA 1
ATOM 4924 C C . GLU B 1 267 ? -18.578 28.109 2.207 1 98.06 267 GLU B C 1
ATOM 4926 O O . GLU B 1 267 ? -18.156 29.016 1.477 1 98.06 267 GLU B O 1
ATOM 4931 N N . GLN B 1 268 ? -17.859 27.078 2.516 1 97.56 268 GLN B N 1
ATOM 4932 C CA . GLN B 1 268 ? -16.469 26.953 2.096 1 97.56 268 GLN B CA 1
ATOM 4933 C C . GLN B 1 268 ? -16.375 26.734 0.589 1 97.56 268 GLN B C 1
ATOM 4935 O O . GLN B 1 268 ? -15.438 27.219 -0.054 1 97.56 268 GLN B O 1
ATOM 4940 N N . LEU B 1 269 ? -17.266 25.984 0.037 1 97.06 269 LEU B N 1
ATOM 4941 C CA . LEU B 1 269 ? -17.266 25.812 -1.412 1 97.06 269 LEU B CA 1
ATOM 4942 C C . LEU B 1 269 ? -17.5 27.141 -2.115 1 97.06 269 LEU B C 1
ATOM 4944 O O . LEU B 1 269 ? -16.906 27.406 -3.16 1 97.06 269 LEU B O 1
ATOM 4948 N N . LYS B 1 270 ? -18.422 27.922 -1.569 1 97.44 270 LYS B N 1
ATOM 4949 C CA . LYS B 1 270 ? -18.672 29.266 -2.119 1 97.44 270 LYS B CA 1
ATOM 4950 C C . LYS B 1 270 ? -17.422 30.125 -2.043 1 97.44 270 LYS B C 1
ATOM 4952 O O . LYS B 1 270 ? -17.047 30.766 -3.023 1 97.44 270 LYS B O 1
ATOM 4957 N N . LEU B 1 271 ? -16.766 30.141 -0.927 1 96.12 271 LEU B N 1
ATOM 4958 C CA . LEU B 1 271 ? -15.555 30.938 -0.728 1 96.12 271 LEU B CA 1
ATOM 4959 C C . LEU B 1 271 ? -14.461 30.5 -1.699 1 96.12 271 LEU B C 1
ATOM 4961 O O . LEU B 1 271 ? -13.672 31.328 -2.16 1 96.12 271 LEU B O 1
ATOM 4965 N N . ALA B 1 272 ? -14.398 29.188 -2.006 1 94 272 ALA B N 1
ATOM 4966 C CA . ALA B 1 272 ? -13.336 28.641 -2.836 1 94 272 ALA B CA 1
ATOM 4967 C C . ALA B 1 272 ? -13.719 28.688 -4.312 1 94 272 ALA B C 1
ATOM 4969 O O . ALA B 1 272 ? -12.914 28.328 -5.18 1 94 272 ALA B O 1
ATOM 4970 N N . GLY B 1 273 ? -14.914 29.094 -4.656 1 94.31 273 GLY B N 1
ATOM 4971 C CA . GLY B 1 273 ? -15.391 29.078 -6.027 1 94.31 273 GLY B CA 1
ATOM 4972 C C . GLY B 1 273 ? -15.531 27.672 -6.598 1 94.31 273 GLY B C 1
ATOM 4973 O O . GLY B 1 273 ? -15.234 27.453 -7.77 1 94.31 273 GLY B O 1
ATOM 4974 N N . ALA B 1 274 ? -15.906 26.703 -5.754 1 94.81 274 ALA B N 1
ATOM 4975 C CA . ALA B 1 274 ? -15.969 25.312 -6.16 1 94.81 274 ALA B CA 1
ATOM 4976 C C . ALA B 1 274 ? -17.375 24.75 -5.965 1 94.81 274 ALA B C 1
ATOM 4978 O O . ALA B 1 274 ? -17.547 23.594 -5.574 1 94.81 274 ALA B O 1
ATOM 4979 N N . GLU B 1 275 ? -18.406 25.5 -6.18 1 96.56 275 GLU B N 1
ATOM 4980 C CA . GLU B 1 275 ? -19.781 25.109 -5.93 1 96.56 275 GLU B CA 1
ATOM 4981 C C . GLU B 1 275 ? -20.234 24 -6.883 1 96.56 275 GLU B C 1
ATOM 4983 O O . GLU B 1 275 ? -21.219 23.328 -6.633 1 96.56 275 GLU B O 1
ATOM 4988 N N . ASP B 1 276 ? -19.5 23.891 -7.969 1 95.19 276 ASP B N 1
ATOM 4989 C CA . ASP B 1 276 ? -19.812 22.828 -8.922 1 95.19 276 ASP B CA 1
ATOM 4990 C C . ASP B 1 276 ? -19.703 21.453 -8.266 1 95.19 276 ASP B C 1
ATOM 4992 O O . ASP B 1 276 ? -20.375 20.5 -8.688 1 95.19 276 ASP B O 1
ATOM 4996 N N . ARG B 1 277 ? -18.938 21.312 -7.23 1 94.75 277 ARG B N 1
ATOM 4997 C CA . ARG B 1 277 ? -18.719 20.047 -6.555 1 94.75 277 ARG B CA 1
ATOM 4998 C C . ARG B 1 277 ? -20 19.562 -5.875 1 94.75 277 ARG B C 1
ATOM 5000 O O . ARG B 1 277 ? -20.156 18.375 -5.578 1 94.75 277 ARG B O 1
ATOM 5007 N N . LEU B 1 278 ? -20.922 20.453 -5.625 1 96.5 278 LEU B N 1
ATOM 5008 C CA . LEU B 1 278 ? -22.156 20.125 -4.93 1 96.5 278 LEU B CA 1
ATOM 5009 C C . LEU B 1 278 ? -22.984 19.109 -5.719 1 96.5 278 LEU B C 1
ATOM 5011 O O . LEU B 1 278 ? -23.844 18.422 -5.16 1 96.5 278 LEU B O 1
ATOM 5015 N N . ASP B 1 279 ? -22.688 18.969 -7.004 1 96.25 279 ASP B N 1
ATOM 5016 C CA . ASP B 1 279 ? -23.453 18.062 -7.855 1 96.25 279 ASP B CA 1
ATOM 5017 C C . ASP B 1 279 ? -22.906 16.641 -7.789 1 96.25 279 ASP B C 1
ATOM 5019 O O . ASP B 1 279 ? -23.547 15.703 -8.258 1 96.25 279 ASP B O 1
ATOM 5023 N N . LEU B 1 280 ? -21.766 16.469 -7.191 1 95.94 280 LEU B N 1
ATOM 5024 C CA . LEU B 1 280 ? -21.156 15.156 -7.121 1 95.94 280 LEU B CA 1
ATOM 5025 C C . LEU B 1 280 ? -21.797 14.305 -6.039 1 95.94 280 LEU B C 1
ATOM 5027 O O . LEU B 1 280 ? -22.297 14.828 -5.039 1 95.94 280 LEU B O 1
ATOM 5031 N N . PRO B 1 281 ? -21.688 12.992 -6.164 1 96.44 281 PRO B N 1
ATOM 5032 C CA . PRO B 1 281 ? -22.422 12.078 -5.281 1 96.44 281 PRO B CA 1
ATOM 5033 C C . PRO B 1 281 ? -22.016 12.234 -3.814 1 96.44 281 PRO B C 1
ATOM 5035 O O . PRO B 1 281 ? -22.891 12.242 -2.936 1 96.44 281 PRO B O 1
ATOM 5038 N N . PHE B 1 282 ? -20.828 12.367 -3.496 1 96.5 282 PHE B N 1
ATOM 5039 C CA . PHE B 1 282 ? -20.375 12.516 -2.119 1 96.5 282 PHE B CA 1
ATOM 5040 C C . PHE B 1 282 ? -20.984 13.758 -1.475 1 96.5 282 PHE B C 1
ATOM 5042 O O . PHE B 1 282 ? -21.5 13.688 -0.357 1 96.5 282 PHE B O 1
ATOM 5049 N N . HIS B 1 283 ? -20.906 14.828 -2.199 1 97.81 283 HIS B N 1
ATOM 5050 C CA . HIS B 1 283 ? -21.375 16.109 -1.686 1 97.81 283 HIS B CA 1
ATOM 5051 C C . HIS B 1 283 ? -22.891 16.125 -1.528 1 97.81 283 HIS B C 1
ATOM 5053 O O . HIS B 1 283 ? -23.406 16.656 -0.544 1 97.81 283 HIS B O 1
ATOM 5059 N N . GLN B 1 284 ? -23.547 15.508 -2.463 1 98 284 GLN B N 1
ATOM 5060 C CA . GLN B 1 284 ? -25 15.383 -2.359 1 98 284 GLN B CA 1
ATOM 5061 C C . GLN B 1 284 ? -25.391 14.586 -1.12 1 98 284 GLN B C 1
ATOM 5063 O O . GLN B 1 284 ? -26.328 14.961 -0.409 1 98 284 GLN B O 1
ATOM 5068 N N . ALA B 1 285 ? -24.656 13.523 -0.92 1 97.81 285 ALA B N 1
ATOM 5069 C CA . ALA B 1 285 ? -24.953 12.695 0.249 1 97.81 285 ALA B CA 1
ATOM 5070 C C . ALA B 1 285 ? -24.734 13.484 1.541 1 97.81 285 ALA B C 1
ATOM 5072 O O . ALA B 1 285 ? -25.5 13.32 2.502 1 97.81 285 ALA B O 1
ATOM 5073 N N . LEU B 1 286 ? -23.734 14.266 1.578 1 97.44 286 LEU B N 1
ATOM 5074 C CA . LEU B 1 286 ? -23.469 15.094 2.75 1 97.44 286 LEU B CA 1
ATOM 5075 C C . LEU B 1 286 ? -24.578 16.109 2.975 1 97.44 286 LEU B C 1
ATOM 5077 O O . LEU B 1 286 ? -25.047 16.281 4.098 1 97.44 286 LEU B O 1
ATOM 5081 N N . LEU B 1 287 ? -25.047 16.75 1.946 1 97.44 287 LEU B N 1
ATOM 5082 C CA . LEU B 1 287 ? -26.078 17.781 2.033 1 97.44 287 LEU B CA 1
ATOM 5083 C C . LEU B 1 287 ? -27.406 17.188 2.482 1 97.44 287 LEU B C 1
ATOM 5085 O O . LEU B 1 287 ? -28.188 17.844 3.178 1 97.44 287 LEU B O 1
ATOM 5089 N N . LYS B 1 288 ? -27.609 15.961 2.119 1 97.44 288 LYS B N 1
ATOM 5090 C CA . LYS B 1 288 ? -28.859 15.289 2.443 1 97.44 288 LYS B CA 1
ATOM 5091 C C . LYS B 1 288 ? -28.828 14.711 3.855 1 97.44 288 LYS B C 1
ATOM 5093 O O . LYS B 1 288 ? -29.828 14.172 4.336 1 97.44 288 LYS B O 1
ATOM 5098 N N . GLY B 1 289 ? -27.719 14.766 4.445 1 96.12 289 GLY B N 1
ATOM 5099 C CA . GLY B 1 289 ? -27.594 14.227 5.793 1 96.12 289 GLY B CA 1
ATOM 5100 C C . GLY B 1 289 ? -27.391 12.727 5.816 1 96.12 289 GLY B C 1
ATOM 5101 O O . GLY B 1 289 ? -27.625 12.078 6.84 1 96.12 289 GLY B O 1
ATOM 5102 N N . ASP B 1 290 ? -26.906 12.18 4.73 1 97.06 290 ASP B N 1
ATOM 5103 C CA . ASP B 1 290 ? -26.781 10.734 4.617 1 97.06 290 ASP B CA 1
ATOM 5104 C C . ASP B 1 290 ? -25.438 10.258 5.184 1 97.06 290 ASP B C 1
ATOM 5106 O O . ASP B 1 290 ? -25.25 9.07 5.422 1 97.06 290 ASP B O 1
ATOM 5110 N N . LEU B 1 291 ? -24.484 11.133 5.402 1 98.31 291 LEU B N 1
ATOM 5111 C CA . LEU B 1 291 ? -23.172 10.781 5.938 1 98.31 291 LEU B CA 1
ATOM 5112 C C . LEU B 1 291 ? -23.047 11.203 7.398 1 98.31 291 LEU B C 1
ATOM 5114 O O . LEU B 1 291 ? -23.609 12.227 7.805 1 98.31 291 LEU B O 1
ATOM 5118 N N . PRO B 1 292 ? -22.344 10.477 8.148 1 98.75 292 PRO B N 1
ATOM 5119 C CA . PRO B 1 292 ? -22.172 10.844 9.555 1 98.75 292 PRO B CA 1
ATOM 5120 C C . PRO B 1 292 ? -21.281 12.062 9.742 1 98.75 292 PRO B C 1
ATOM 5122 O O . PRO B 1 292 ? -20.422 12.352 8.891 1 98.75 292 PRO B O 1
ATOM 5125 N N . TYR B 1 293 ? -21.516 12.805 10.859 1 98.81 293 TYR B N 1
ATOM 5126 C CA . TYR B 1 293 ? -20.5 13.75 11.305 1 98.81 293 TYR B CA 1
ATOM 5127 C C . TYR B 1 293 ? -19.25 13.023 11.781 1 98.81 293 TYR B C 1
ATOM 5129 O O . TYR B 1 293 ? -19.344 11.953 12.383 1 98.81 293 TYR B O 1
ATOM 5137 N N . SER B 1 294 ? -18.125 13.578 11.461 1 98.88 294 SER B N 1
ATOM 5138 C CA . SER B 1 294 ? -16.922 12.812 11.742 1 98.88 294 SER B CA 1
ATOM 5139 C C . SER B 1 294 ? -15.734 13.734 11.992 1 98.88 294 SER B C 1
ATOM 5141 O O . SER B 1 294 ? -15.789 14.93 11.688 1 98.88 294 SER B O 1
ATOM 5143 N N . ILE B 1 295 ? -14.766 13.258 12.664 1 98.94 295 ILE B N 1
ATOM 5144 C CA . ILE B 1 295 ? -13.422 13.805 12.789 1 98.94 295 ILE B CA 1
ATOM 5145 C C . ILE B 1 295 ? -12.406 12.836 12.18 1 98.94 295 ILE B C 1
ATOM 5147 O O . ILE B 1 295 ? -12.594 11.625 12.234 1 98.94 295 ILE B O 1
ATOM 5151 N N . GLY B 1 296 ? -11.43 13.352 11.492 1 98.75 296 GLY B N 1
ATOM 5152 C CA . GLY B 1 296 ? -10.461 12.469 10.859 1 98.75 296 GLY B CA 1
ATOM 5153 C C . GLY B 1 296 ? -9.195 13.195 10.43 1 98.75 296 GLY B C 1
ATOM 5154 O O . GLY B 1 296 ? -9.055 14.398 10.656 1 98.75 296 GLY B O 1
ATOM 5155 N N . GLY B 1 297 ? -8.328 12.461 9.898 1 98.62 297 GLY B N 1
ATOM 5156 C CA . GLY B 1 297 ? -7.055 13 9.453 1 98.62 297 GLY B CA 1
ATOM 5157 C C . GLY B 1 297 ? -6.125 11.938 8.891 1 98.62 297 GLY B C 1
ATOM 5158 O O . GLY B 1 297 ? -6.547 10.812 8.617 1 98.62 297 GLY B O 1
ATOM 5159 N N . GLY B 1 298 ? -4.957 12.398 8.531 1 98.44 298 GLY B N 1
ATOM 5160 C CA . GLY B 1 298 ? -3.877 11.531 8.086 1 98.44 298 GLY B CA 1
ATOM 5161 C C . GLY B 1 298 ? -2.605 11.703 8.898 1 98.44 298 GLY B C 1
ATOM 5162 O O . GLY B 1 298 ? -2.25 12.812 9.281 1 98.44 298 GLY B O 1
ATOM 5163 N N . ILE B 1 299 ? -2.014 10.625 9.25 1 98.81 299 ILE B N 1
ATOM 5164 C CA . ILE B 1 299 ? -0.693 10.602 9.875 1 98.81 299 ILE B CA 1
ATOM 5165 C C . ILE B 1 299 ? 0.318 9.977 8.914 1 98.81 299 ILE B C 1
ATOM 5167 O O . ILE B 1 299 ? 0.163 8.82 8.5 1 98.81 299 ILE B O 1
ATOM 5171 N N . GLY B 1 300 ? 1.294 10.719 8.586 1 98.62 300 GLY B N 1
ATOM 5172 C CA . GLY B 1 300 ? 2.293 10.195 7.664 1 98.62 300 GLY B CA 1
ATOM 5173 C C . GLY B 1 300 ? 3.08 9.031 8.242 1 98.62 300 GLY B C 1
ATOM 5174 O O . GLY B 1 300 ? 3.77 9.188 9.25 1 98.62 300 GLY B O 1
ATOM 5175 N N . GLN B 1 301 ? 3.033 7.938 7.566 1 98.69 301 GLN B N 1
ATOM 5176 C CA . GLN B 1 301 ? 3.762 6.77 8.047 1 98.69 301 GLN B CA 1
ATOM 5177 C C . GLN B 1 301 ? 5.27 6.973 7.93 1 98.69 301 GLN B C 1
ATOM 5179 O O . GLN B 1 301 ? 6.004 6.793 8.906 1 98.69 301 GLN B O 1
ATOM 5184 N N . SER B 1 302 ? 5.695 7.328 6.758 1 98.69 302 SER B N 1
ATOM 5185 C CA . SER B 1 302 ? 7.117 7.547 6.527 1 98.69 302 SER B CA 1
ATOM 5186 C C . SER B 1 302 ? 7.637 8.727 7.336 1 98.69 302 SER B C 1
ATOM 5188 O O . SER B 1 302 ? 8.734 8.68 7.887 1 98.69 302 SER B O 1
ATOM 5190 N N . ARG B 1 303 ? 6.836 9.781 7.453 1 98.56 303 ARG B N 1
ATOM 5191 C CA . ARG B 1 303 ? 7.266 10.953 8.211 1 98.56 303 ARG B CA 1
ATOM 5192 C C . ARG B 1 303 ? 7.426 10.609 9.695 1 98.56 303 ARG B C 1
ATOM 5194 O O . ARG B 1 303 ? 8.344 11.102 10.352 1 98.56 303 ARG B O 1
ATOM 5201 N N . LEU B 1 304 ? 6.492 9.828 10.172 1 98.88 304 LEU B N 1
ATOM 5202 C CA . LEU B 1 304 ? 6.625 9.438 11.57 1 98.88 304 LEU B CA 1
ATOM 5203 C C . LEU B 1 304 ? 7.898 8.625 11.789 1 98.88 304 LEU B C 1
ATOM 5205 O O . LEU B 1 304 ? 8.602 8.82 12.781 1 98.88 304 LEU B O 1
ATOM 5209 N N . CYS B 1 305 ? 8.188 7.676 10.906 1 98.81 305 CYS B N 1
ATOM 5210 C CA . CYS B 1 305 ? 9.422 6.902 10.984 1 98.81 305 CYS B CA 1
ATOM 5211 C C . CYS B 1 305 ? 10.641 7.816 10.922 1 98.81 305 CYS B C 1
ATOM 5213 O O . CYS B 1 305 ? 11.57 7.668 11.711 1 98.81 305 CYS B O 1
ATOM 5215 N N . MET B 1 306 ? 10.625 8.734 9.992 1 98.69 306 MET B N 1
ATOM 5216 C CA . MET B 1 306 ? 11.719 9.688 9.844 1 98.69 306 MET B CA 1
ATOM 5217 C C . MET B 1 306 ? 11.93 10.477 11.133 1 98.69 306 MET B C 1
ATOM 5219 O O . MET B 1 306 ? 13.062 10.617 11.594 1 98.69 306 MET B O 1
ATOM 5223 N N . LEU B 1 307 ? 10.828 10.961 11.664 1 98.75 307 LEU B N 1
ATOM 5224 C CA . LEU B 1 307 ? 10.875 11.75 12.891 1 98.75 307 LEU B CA 1
ATOM 5225 C C . LEU B 1 307 ? 11.453 10.938 14.039 1 98.75 307 LEU B C 1
ATOM 5227 O O . LEU B 1 307 ? 12.406 11.367 14.695 1 98.75 307 LEU B O 1
ATOM 5231 N N . LEU B 1 308 ? 10.945 9.75 14.273 1 98.81 308 LEU B N 1
ATOM 5232 C CA . LEU B 1 308 ? 11.289 8.938 15.438 1 98.81 308 LEU B CA 1
ATOM 5233 C C . LEU B 1 308 ? 12.711 8.406 15.32 1 98.81 308 LEU B C 1
ATOM 5235 O O . LEU B 1 308 ? 13.375 8.172 16.344 1 98.81 308 LEU B O 1
ATOM 5239 N N . LEU B 1 309 ? 13.227 8.25 14.078 1 98.5 309 LEU B N 1
ATOM 5240 C CA . LEU B 1 309 ? 14.547 7.664 13.875 1 98.5 309 LEU B CA 1
ATOM 5241 C C . LEU B 1 309 ? 15.594 8.742 13.602 1 98.5 309 LEU B C 1
ATOM 5243 O O . LEU B 1 309 ? 16.75 8.438 13.32 1 98.5 309 LEU B O 1
ATOM 5247 N N . GLY B 1 310 ? 15.141 10.008 13.586 1 97.19 310 GLY B N 1
ATOM 5248 C CA . GLY B 1 310 ? 16.062 11.125 13.422 1 97.19 310 GLY B CA 1
ATOM 5249 C C . GLY B 1 310 ? 16.734 11.148 12.062 1 97.19 310 GLY B C 1
ATOM 5250 O O . GLY B 1 310 ? 17.922 11.461 11.961 1 97.19 310 GLY B O 1
ATOM 5251 N N . LYS B 1 311 ? 16.047 10.766 11.039 1 98.44 311 LYS B N 1
ATOM 5252 C CA . LYS B 1 311 ? 16.625 10.688 9.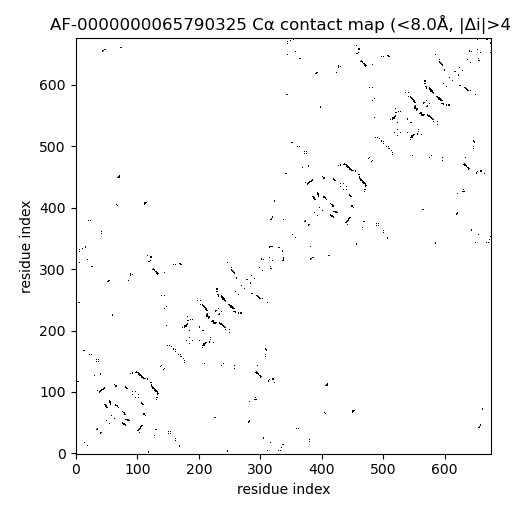703 1 98.44 311 LYS B CA 1
ATOM 5253 C C . LY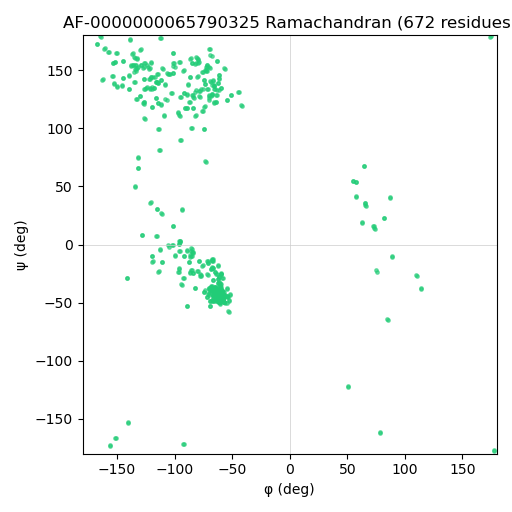S B 1 311 ? 16.672 12.062 9.047 1 98.44 311 LYS B C 1
ATOM 5255 O O . LYS B 1 311 ? 15.914 12.961 9.422 1 98.44 311 LYS B O 1
ATOM 5260 N N . ALA B 1 312 ? 17.5 12.203 8.039 1 98.12 312 ALA B N 1
ATOM 5261 C CA . ALA B 1 312 ? 17.734 13.5 7.398 1 98.12 312 ALA B CA 1
ATOM 5262 C C . ALA B 1 312 ? 16.859 13.664 6.152 1 98.12 312 ALA B C 1
ATOM 5264 O O . ALA B 1 312 ? 16.656 14.781 5.68 1 98.12 312 ALA B O 1
ATOM 5265 N N . HIS B 1 313 ? 16.422 12.602 5.641 1 98.31 313 HIS B N 1
ATOM 5266 C CA . HIS B 1 313 ? 15.672 12.617 4.391 1 98.31 313 HIS B CA 1
ATOM 5267 C C . HIS B 1 313 ? 14.594 11.539 4.387 1 98.31 313 HIS B C 1
ATOM 5269 O O . HIS B 1 313 ? 14.82 10.422 4.852 1 98.31 313 HIS B O 1
ATOM 5275 N N . ILE B 1 314 ? 13.414 11.891 3.914 1 98.31 314 ILE B N 1
ATOM 5276 C CA . ILE B 1 314 ? 12.281 10.977 3.904 1 98.31 314 ILE B CA 1
ATOM 5277 C C . ILE B 1 314 ? 12.617 9.742 3.07 1 98.31 314 ILE B C 1
ATOM 5279 O O . ILE B 1 314 ? 12.109 8.648 3.332 1 98.31 314 ILE B O 1
ATOM 5283 N N . GLY B 1 315 ? 13.516 9.797 2.117 1 98.12 315 GLY B N 1
ATOM 5284 C CA . GLY B 1 315 ? 13.953 8.695 1.275 1 98.12 315 GLY B CA 1
ATOM 5285 C C . GLY B 1 315 ? 14.711 7.629 2.039 1 98.12 315 GLY B C 1
ATOM 5286 O O . GLY B 1 315 ? 14.969 6.543 1.512 1 98.12 315 GLY B O 1
ATOM 5287 N N . GLU B 1 316 ? 15.109 7.93 3.289 1 98.5 316 GLU B N 1
ATOM 5288 C CA . GLU B 1 316 ? 15.781 6.926 4.113 1 98.5 316 GLU B CA 1
ATOM 5289 C C . GLU B 1 316 ? 14.781 5.941 4.707 1 98.5 316 GLU B C 1
ATOM 5291 O O . GLU B 1 316 ? 15.164 4.883 5.211 1 98.5 316 GLU B O 1
ATOM 5296 N N . VAL B 1 317 ? 13.477 6.324 4.637 1 98.5 317 VAL B N 1
ATOM 5297 C CA . VAL B 1 317 ? 12.469 5.48 5.273 1 98.5 317 VAL B CA 1
ATOM 5298 C C . VAL B 1 317 ? 11.359 5.16 4.277 1 98.5 317 VAL B C 1
ATOM 5300 O O . VAL B 1 317 ? 10.312 4.621 4.652 1 98.5 317 VAL B O 1
ATOM 5303 N N . GLN B 1 318 ? 11.492 5.484 3.055 1 97.56 318 GLN B N 1
ATOM 5304 C CA . GLN B 1 318 ? 10.492 5.25 2.018 1 97.56 318 GLN B CA 1
ATOM 5305 C C . GLN B 1 318 ? 11.148 5.051 0.655 1 97.56 318 GLN B C 1
ATOM 5307 O O . GLN B 1 318 ? 12.094 5.758 0.306 1 97.56 318 GLN B O 1
ATOM 5312 N N . ALA B 1 319 ? 10.695 4.07 -0.11 1 96.81 319 ALA B N 1
ATOM 5313 C CA . ALA B 1 319 ? 11.172 3.893 -1.481 1 96.81 319 ALA B CA 1
ATOM 5314 C C . ALA B 1 319 ? 10.398 4.785 -2.447 1 96.81 319 ALA B C 1
ATOM 5316 O O . ALA B 1 319 ? 9.172 4.656 -2.578 1 96.81 319 ALA B O 1
ATOM 5317 N N . SER B 1 320 ? 11.078 5.676 -3.072 1 95.94 320 SER B N 1
ATOM 5318 C CA . SER B 1 320 ? 10.508 6.598 -4.047 1 95.94 320 SER B CA 1
ATOM 5319 C C . SER B 1 320 ? 11.531 7.008 -5.094 1 95.94 320 SER B C 1
ATOM 5321 O O . SER B 1 320 ? 12.516 6.297 -5.32 1 95.94 320 SER B O 1
ATOM 5323 N N . ILE B 1 321 ? 11.234 8.039 -5.863 1 93.81 321 ILE B N 1
ATOM 5324 C CA . ILE B 1 321 ? 12.117 8.547 -6.91 1 93.81 321 ILE B CA 1
ATOM 5325 C C . ILE B 1 321 ? 12.586 9.953 -6.559 1 93.81 321 ILE B C 1
ATOM 5327 O O . ILE B 1 321 ? 11.805 10.773 -6.066 1 93.81 321 ILE B O 1
ATOM 5331 N N . TRP B 1 322 ? 13.859 10.18 -6.824 1 93.62 322 TRP B N 1
ATOM 5332 C CA . TRP B 1 322 ? 14.461 11.484 -6.574 1 93.62 322 TRP B CA 1
ATOM 5333 C C . TRP B 1 322 ? 15.305 11.938 -7.762 1 93.62 322 TRP B C 1
ATOM 5335 O O . TRP B 1 322 ? 15.859 11.102 -8.492 1 93.62 322 TRP B O 1
ATOM 5345 N N . PRO B 1 323 ? 15.414 13.289 -7.941 1 91.5 323 PRO B N 1
ATOM 5346 C CA . PRO B 1 323 ? 16.359 13.773 -8.953 1 91.5 323 PRO B CA 1
ATOM 5347 C C . PRO B 1 323 ? 17.781 13.281 -8.711 1 91.5 323 PRO B C 1
ATOM 5349 O O . PRO B 1 323 ? 18.203 13.125 -7.562 1 91.5 323 PRO B O 1
ATOM 5352 N N . ASP B 1 324 ? 18.516 13.164 -9.781 1 90.81 324 ASP B N 1
ATOM 5353 C CA . ASP B 1 324 ? 19.875 12.633 -9.711 1 90.81 324 ASP B CA 1
ATOM 5354 C C . ASP B 1 324 ? 20.75 13.484 -8.789 1 90.81 324 ASP B C 1
ATOM 5356 O O . ASP B 1 324 ? 21.594 12.953 -8.062 1 90.81 324 ASP B O 1
ATOM 5360 N N . GLU B 1 325 ? 20.562 14.75 -8.891 1 91.88 325 GLU B N 1
ATOM 5361 C CA . GLU B 1 325 ? 21.359 15.648 -8.055 1 91.88 325 GLU B CA 1
ATOM 5362 C C . GLU B 1 325 ? 21.156 15.359 -6.574 1 91.88 325 GLU B C 1
ATOM 5364 O O . GLU B 1 325 ? 22.109 15.383 -5.789 1 91.88 325 GLU B O 1
ATOM 5369 N N . ILE B 1 326 ? 19.922 15.102 -6.156 1 94.12 326 ILE B N 1
ATOM 5370 C CA . ILE B 1 326 ? 19.609 14.781 -4.766 1 94.12 326 ILE B CA 1
ATOM 5371 C C . ILE B 1 326 ? 20.25 13.445 -4.387 1 94.12 326 ILE B C 1
ATOM 5373 O O . ILE B 1 326 ? 20.844 13.32 -3.314 1 94.12 326 ILE B O 1
ATOM 5377 N N . VAL B 1 327 ? 20.141 12.492 -5.262 1 94.75 327 VAL B N 1
ATOM 5378 C CA . VAL B 1 327 ? 20.703 11.164 -5.008 1 94.75 327 VAL B CA 1
ATOM 5379 C C . VAL B 1 327 ? 22.203 11.273 -4.781 1 94.75 327 VAL B C 1
ATOM 5381 O O . VAL B 1 327 ? 22.734 10.703 -3.82 1 94.75 327 VAL B O 1
ATOM 5384 N N . GLU B 1 328 ? 22.844 11.984 -5.629 1 95.56 328 GLU B N 1
ATOM 5385 C CA . GLU B 1 328 ? 24.297 12.141 -5.551 1 95.56 328 GLU B CA 1
ATOM 5386 C C . GLU B 1 328 ? 24.719 12.859 -4.27 1 95.56 328 GLU B C 1
ATOM 5388 O O . GLU B 1 328 ? 25.641 12.438 -3.588 1 95.56 328 GLU B O 1
ATOM 5393 N N . LYS B 1 329 ? 24.016 13.922 -3.977 1 96.06 329 LYS B N 1
ATOM 5394 C CA . LYS B 1 329 ? 24.328 14.688 -2.777 1 96.06 329 LYS B CA 1
ATOM 5395 C C . LYS B 1 329 ? 24.078 13.875 -1.515 1 96.06 329 LYS B C 1
ATOM 5397 O O . LYS B 1 329 ? 24.859 13.953 -0.554 1 96.06 329 LYS B O 1
ATOM 5402 N N . CYS B 1 330 ? 23 13.133 -1.509 1 97.19 330 CYS B N 1
ATOM 5403 C CA . CYS B 1 330 ? 22.703 12.289 -0.361 1 97.19 330 CYS B CA 1
ATOM 5404 C C . CYS B 1 330 ? 23.75 11.195 -0.191 1 97.19 330 CYS B C 1
ATOM 5406 O O . CYS B 1 330 ? 24.203 10.938 0.925 1 97.19 330 CYS B O 1
ATOM 5408 N N . GLN B 1 331 ? 24.125 10.617 -1.253 1 95.81 331 GLN B N 1
ATOM 5409 C CA . GLN B 1 331 ? 25.172 9.594 -1.199 1 95.81 331 GLN B CA 1
ATOM 5410 C C . GLN B 1 331 ? 26.469 10.148 -0.619 1 95.81 331 GLN B C 1
ATOM 5412 O O . GLN B 1 331 ? 27.094 9.523 0.235 1 95.81 331 GLN B O 1
ATOM 5417 N N . ALA B 1 332 ? 26.844 11.297 -1.074 1 96 332 ALA B N 1
ATOM 5418 C CA . ALA B 1 332 ? 28.062 11.938 -0.611 1 96 332 ALA B CA 1
ATOM 5419 C C . ALA B 1 332 ? 28 12.25 0.881 1 96 332 ALA B C 1
ATOM 5421 O O . ALA B 1 332 ? 29.016 12.234 1.575 1 96 332 ALA B O 1
ATOM 5422 N N . ALA B 1 333 ? 26.797 12.484 1.315 1 96.62 333 ALA B N 1
ATOM 5423 C CA . ALA B 1 333 ? 26.594 12.867 2.711 1 96.62 333 ALA B CA 1
ATOM 5424 C C . ALA B 1 333 ? 26.25 11.656 3.57 1 96.62 333 ALA B C 1
ATOM 5426 O O . ALA B 1 333 ? 25.891 11.797 4.742 1 96.62 333 ALA B O 1
ATOM 5427 N N . LYS B 1 334 ? 26.219 10.469 3.041 1 95.62 334 LYS B N 1
ATOM 5428 C CA . LYS B 1 334 ? 25.953 9.203 3.727 1 95.62 334 LYS B CA 1
ATOM 5429 C C . LYS B 1 334 ? 24.484 9.086 4.113 1 95.62 334 LYS B C 1
ATOM 5431 O O . LYS B 1 334 ? 24.141 8.375 5.059 1 95.62 334 LYS B O 1
ATOM 5436 N N . ILE B 1 335 ? 23.656 9.938 3.494 1 97.75 335 ILE B N 1
ATOM 5437 C CA . ILE B 1 335 ? 22.219 9.766 3.598 1 97.75 335 ILE B CA 1
ATOM 5438 C C . ILE B 1 335 ? 21.766 8.586 2.736 1 97.75 335 ILE B C 1
ATOM 5440 O O . ILE B 1 335 ? 21.906 8.625 1.51 1 97.75 335 ILE B O 1
ATOM 5444 N N . GLN B 1 336 ? 21.188 7.559 3.332 1 97.31 336 GLN B N 1
ATOM 5445 C CA . GLN B 1 336 ? 20.922 6.285 2.67 1 97.31 336 GLN B CA 1
ATOM 5446 C C . GLN B 1 336 ? 19.5 6.234 2.104 1 97.31 336 GLN B C 1
ATOM 5448 O O . GLN B 1 336 ? 18.578 5.77 2.771 1 97.31 336 GLN B O 1
ATOM 5453 N N . LEU B 1 337 ? 19.422 6.672 0.896 1 97.06 337 LEU B N 1
ATOM 5454 C CA . LEU B 1 337 ? 18.109 6.617 0.24 1 97.06 337 LEU B CA 1
ATOM 5455 C C . LEU B 1 337 ? 17.75 5.184 -0.136 1 97.06 337 LEU B C 1
ATOM 5457 O O . LEU B 1 337 ? 18.609 4.43 -0.609 1 97.06 337 LEU B O 1
ATOM 5461 N N . LEU B 1 338 ? 16.531 4.852 0.083 1 95.88 338 LEU B N 1
ATOM 5462 C CA . LEU B 1 338 ? 16.047 3.518 -0.258 1 95.88 338 LEU B CA 1
ATOM 5463 C C . LEU B 1 338 ? 15.789 3.402 -1.755 1 95.88 338 LEU B C 1
ATOM 5465 O O . LEU B 1 338 ? 15.258 4.332 -2.369 1 95.88 338 LEU B O 1
#

Radius of gyration: 25.49 Å; Cα contacts (8 Å, |Δi|>4): 1399; chains: 2; bounding box: 57×78×56 Å

Foldseek 3Di:
DPDADFFDLDDLLDDLVVLQVLLVVLVVVLVVLVCVLQQAAEDEDDQKDQPQQLQADCFQPPFDFDWDDDPPDPRHIIGGHQDRLLVQLVCCLVVPPDASHKYWYWHWGARPVPPDAYQADFRIFTWGWMKHFHDPVCQDLVNLVVSVQSSVVSLQVSLVVCCVVPVSQFDDADPDEEEDELQRLCVVPVPDQLFVSLLVVQVVGFKYWYAQFQAQHDPVRRTSDHDDQAWAQSRFWTWIWGQQVSRSGIATFKIKHFTDALVSNCVSCVVSVNCVSCPGNSNVCRNVVNTGGMIIIIGTSLSSSCNGRSARHSQSRDDHDDDPVSVVVCVVSVRDGD/DPDADFFDLDDLLDDLVVLQVLLVVLVVVLVVLVCVLQQAAEDEDDQKDQPQQLQADCFQPPFDFDWDDDPPDPRHIIGGHPDRLLVQLVCCLVVPPDASHKYWYWHWGARPVPPDAYQADARIFTWGWMKHFHDPVCQDLVNLVVSVQSSVVSLQVSLVVCCVVPVSFFDDADPDEEEDELLRLCVVPVPDQLFVSLLVVQVVGFKYWYAQFQAQHDPVRRTSDHDDQAWAQSRFWTWIWGQQVSRSGIQTFKIKHFTDALVSNCVSCVVSVNCVSCPGNSNVCRNVVNTGGMIIIIGTSLSSSCNGRSARHSQSRDDHDDDPVSVVVCVVSVRDGD

pLDDT: mean 96.27, std 5.46, range [38.97, 98.94]

Organism: Lactobacillus delbrueckii subsp. bulgaricus (strain ATCC 11842 / DSM 20081 / BCRC 10696 / JCM 1002 / NBRC 13953 / NCIMB 11778 / NCTC 12712 / WDCM 00102 / Lb 14) (NCBI:txid390333)

Secondary structure (DSSP, 8-state):
-------TT----S-HHHHHHHHHHHHHHHHHHHHHHHTEEE----SEEEGGGT-S--TTSSPPPPEE--TT--S--EEE-S--HHHHHHHHHHHT--TT-EEEEEEEEE-TT-S--SSS--SEEEEEEEEEE--GGG-SHHHHHHHHHHHHHHHHHHHHHHHHH-TTTPPPPPS--EEEEHHHHHHH-TTS-HHHHHHHHHHHHSEEEEE--SSBPTTTSSBSS---TTTEEEEEEEEEEEEETTTTEEEEEEEEEEEP-HHHHHHHHHHHT-GGGGGSHHHHHHHTT-S--EEEEEEEHHHHHHHHHT-S-GGGSS-----HHHHHHHHHTT----/-------TT----S-HHHHHHHHHHHHHHHHHHHHHHHTEEE----SEEEGGGT-S--TTSSPPPPEE--TT-----EEE-S--HHHHHHHHHHHT--TT-EEEEEEEEE-TT-S--SSS--SEEEEEEEEEE--GGG-SHHHHHHHHHHHHHHHHHHHHHHHHH-TTTPPPPPS--EEEEHHHHHHH-TTS-HHHHHHHHHHHHSEEEEE--SSBPTTTSSBSS---TTTEEEEEEEEEEEEETTTTEEEEEEEEEEEP-HHHHHHHHHHHT-GGGGGSHHHHHHHTT-S--EEEEEEEHHHHHHHHHT-S-GGGSS-----HHHHHHHHHTT----